Protein AF-0000000083104131 (afdb_homodimer)

Solvent-accessible surface area (backbone atoms only — not comparable to full-atom values): 35790 Å² total; per-residue (Å²): 130,58,50,67,28,44,39,21,34,37,26,49,16,27,81,30,79,44,77,31,61,81,45,74,56,65,92,80,42,62,34,36,38,33,37,32,50,63,65,54,64,44,64,38,58,51,44,50,52,50,48,49,55,42,40,75,71,56,38,44,40,34,41,23,33,31,33,67,36,87,88,35,46,39,29,34,34,35,65,91,53,28,35,34,40,34,52,44,32,82,88,39,79,65,75,71,84,42,70,71,77,35,31,43,79,41,63,52,60,80,40,44,48,64,72,68,50,59,77,44,43,71,59,50,52,52,48,51,50,51,26,52,51,29,41,52,45,16,26,32,29,25,29,25,20,40,38,38,46,46,46,43,21,55,54,42,40,72,32,46,41,62,70,61,50,50,52,53,49,52,52,48,49,50,63,74,44,59,90,62,61,76,40,95,46,74,24,52,79,36,51,37,23,30,32,27,48,22,50,89,36,82,47,73,31,52,67,42,62,46,62,76,37,77,46,48,34,17,44,46,59,59,67,40,54,47,62,42,60,52,50,50,54,48,53,51,54,38,19,52,35,38,30,37,33,40,39,20,20,34,30,54,48,67,90,36,54,42,34,39,37,34,60,81,78,21,36,27,40,28,53,54,69,92,42,50,82,70,42,66,60,50,55,45,60,75,45,40,42,61,71,63,46,62,74,43,43,64,63,43,51,52,40,51,51,50,26,51,51,29,43,51,53,15,32,51,29,36,30,52,21,35,55,48,46,53,56,53,18,56,66,34,47,76,31,52,46,64,66,60,48,52,54,46,48,54,52,50,52,55,56,55,52,63,51,72,106,128,59,50,67,26,44,38,21,35,36,28,49,16,26,82,29,79,44,75,31,61,81,46,73,58,65,92,79,41,62,34,35,37,33,36,31,51,63,65,55,64,44,64,38,57,50,44,51,53,52,48,49,54,42,41,75,72,58,37,44,39,34,42,24,33,32,31,68,36,86,89,38,47,38,30,32,33,33,66,92,53,27,34,36,40,34,51,43,32,81,88,43,76,62,76,70,86,43,70,72,77,36,31,43,79,40,61,52,59,79,40,44,48,64,74,68,51,61,78,44,43,70,59,50,54,53,48,52,49,51,28,53,51,30,41,51,44,15,26,31,27,25,29,25,20,41,37,38,46,47,44,41,22,56,56,41,40,75,33,46,42,61,68,60,50,50,52,53,50,52,52,49,49,52,62,75,45,59,90,62,60,75,40,97,47,73,26,52,80,37,51,35,22,30,33,27,49,22,51,90,35,82,46,74,31,52,67,42,61,47,64,75,38,79,44,48,34,17,43,47,60,60,67,40,55,46,62,42,60,51,51,50,56,48,53,52,55,38,19,51,36,38,32,36,32,42,39,20,20,35,30,54,49,66,89,36,54,42,33,40,36,34,60,81,77,22,36,26,40,28,52,54,69,92,41,50,83,71,42,66,60,48,56,45,60,76,45,40,41,60,70,65,45,61,73,42,44,65,63,43,52,52,38,51,52,50,26,50,53,28,42,51,52,15,33,50,27,36,30,51,21,36,55,49,45,52,58,53,18,54,67,35,46,75,33,52,46,63,67,60,49,53,54,47,48,53,52,49,51,55,56,57,51,62,52,73,108

Sequence (714 aa):
MPVIKDYFPGGNTGEGFFSYYDYIIGKDANRIFLVKGGPGTGKSSLMKNIGREFYNRGYDLEYHHCSSDNNSIDAVVIPKIKVAMIDATSPHTIAAKNPGAVDEIINMGDFWDTKKMEENKKEIISVNEKVSNSFKRGYKYLRSAKNILENIIDLNSSFMDFGKINLETNQFISELFMGQTYSDKRGNERHLFGSSYTPEGFVNYTESVLSNAINIYSISGDPGTGKTTLFKRIYKSAIERGLDVEILHTPLIPQKIETIFIKDIKVGITINEKFKDKHKTLNLNDYRNQNLYNIYIEAIEEDKKMVDMLIDKAIDNIRNSKALHDELEKFYVQNIDFEKVDEFKNTLINRILQYTKMPVIKDYFPGGNTGEGFFSYYDYIIGKDANRIFLVKGGPGTGKSSLMKNIGREFYNRGYDLEYHHCSSDNNSIDAVVIPKIKVAMIDATSPHTIAAKNPGAVDEIINMGDFWDTKKMEENKKEIISVNEKVSNSFKRGYKYLRSAKNILENIIDLNSSFMDFGKINLETNQFISELFMGQTYSDKRGNERHLFGSSYTPEGFVNYTESVLSNAINIYSISGDPGTGKTTLFKRIYKSAIERGLDVEILHTPLIPQKIETIFIKDIKVGITINEKFKDKHKTLNLNDYRNQNLYNIYIEAIEEDKKMVDMLIDKAIDNIRNSKALHDELEKFYVQNIDFEKVDEFKNTLINRILQYTK

InterPro domains:
  IPR027417 P-loop containing nucleoside triphosphate hydrolase [G3DSA:3.40.50.300] (201-352)
  IPR027417 P-loop containing nucleoside triphosphate hydrolase [SSF52540] (6-66)
  IPR027417 P-loop containing nucleoside triphosphate hydrolase [SSF52540] (191-247)
  IPR049050 Novel STAND NTPase 3 [PF20720] (29-156)

pLDDT: mean 90.03, std 9.78, range [48.09, 98.56]

Radius of gyration: 31.8 Å; Cα contacts (8 Å, |Δi|>4): 1380; chains: 2; bounding box: 78×92×61 Å

Nearest PDB structures (foldseek):
  7jga-assembly1_G  TM=1.951E-01  e=8.891E+00  Mycolicibacterium smegmatis

Secondary structure (DSSP, 8-state):
---EEEEBSEEEETTEEEE-GGGSS-TT-SEEEEEE--TTSSHHHHHHHHHHHHHHTT--EEEEEETTEEEEEEEEEEGGGTEEEEE--TT-----SSBTTTEEEEEGGGGB-HHHHHHTHHHHHHHHHHHHHHHHHHHHHHHHHHHHHHHHHHHHHHTB-HHHHHHHHHHHHHHHTTTPPPPSSPPPEEEEESEEEETTEEEE-HHHHGGG-SEEEEEE--TTSSHHHHHHHHHHHHHHTT--EEEEEPSSSTTSEEEEEETTTTEEEE--GGGTTTS-EEEGGGGB-HHHHHHHHHHHHHHHHHHHHHHHHHHHHHHHHHHHHHHHHHHHHTTB-HHHHHHHHHHHHHHHHTT--/---EEEEBSEEEETTEEEE-GGGSS-TT-SEEEEEE--TTSSHHHHHHHHHHHHHHTT--EEEEEETTEEEEEEEEEEGGGTEEEEE--TT-----SSBTTTEEEEEGGGGB-HHHHHHTHHHHHHHHHHHHHHHHHHHHHHHHHHHHHHHHHHHHHHTB-HHHHHHHHHHHHHHHTTTPPPPSSPPPEEEEESEEEETTEEEE-HHHHGGG-SEEEEEE--TTSSHHHHHHHHHHHHHHTT--EEEEEPSSSTTSEEEEEETTTTEEEE--GGGTTTS-EEEGGGGB-HHHHHHHHHHHHHHHHHHHHHHHHHHHHHHHHHHHHHHHHHHHHTTB-HHHHHHHHHHHHHHHHTT--

Structure (mmCIF, N/CA/C/O backbone):
data_AF-0000000083104131-model_v1
#
loop_
_entity.id
_entity.type
_entity.pdbx_description
1 polymer 'ATP-binding protein'
#
loop_
_atom_site.group_PDB
_atom_site.id
_atom_site.type_symbol
_atom_site.label_atom_id
_atom_site.label_alt_id
_atom_site.label_comp_id
_atom_site.label_asym_id
_atom_site.label_entity_id
_atom_site.label_seq_id
_atom_site.pdbx_PDB_ins_code
_atom_site.Cartn_x
_atom_site.Cartn_y
_atom_site.Cartn_z
_atom_site.occupancy
_atom_site.B_iso_or_equiv
_atom_site.auth_seq_id
_atom_site.auth_comp_id
_atom_site.auth_asym_id
_atom_site.auth_atom_id
_atom_site.pdbx_PDB_model_num
ATOM 1 N N . MET A 1 1 ? -2.117 43.531 17.047 1 84.44 1 MET A N 1
ATOM 2 C CA . MET A 1 1 ? -3.291 42.75 16.641 1 84.44 1 MET A CA 1
ATOM 3 C C . MET A 1 1 ? -3.096 41.281 16.922 1 84.44 1 MET A C 1
ATOM 5 O O . MET A 1 1 ? -1.989 40.75 16.781 1 84.44 1 MET A O 1
ATOM 9 N N . PRO A 1 2 ? -4.148 40.656 17.547 1 92.81 2 PRO A N 1
ATOM 10 C CA . PRO A 1 2 ? -4.02 39.25 17.844 1 92.81 2 PRO A CA 1
ATOM 11 C C . PRO A 1 2 ? -3.783 38.406 16.594 1 92.81 2 PRO A C 1
ATOM 13 O O . PRO A 1 2 ? -4.121 38.812 15.484 1 92.81 2 PRO A O 1
ATOM 16 N N . VAL A 1 3 ? -3.072 37.375 16.75 1 94.19 3 VAL A N 1
ATOM 17 C CA . VAL A 1 3 ? -2.699 36.531 15.625 1 94.19 3 VAL A CA 1
ATOM 18 C C . VAL A 1 3 ? -3.545 35.25 15.625 1 94.19 3 VAL A C 1
ATOM 20 O O . VAL A 1 3 ? -3.912 34.75 16.688 1 94.19 3 VAL A O 1
ATOM 23 N N . ILE A 1 4 ? -3.889 34.844 14.398 1 96.62 4 ILE A N 1
ATOM 24 C CA . ILE A 1 4 ? -4.574 33.562 14.227 1 96.62 4 ILE A CA 1
ATOM 25 C C . ILE A 1 4 ? -3.654 32.562 13.508 1 96.62 4 ILE A C 1
ATOM 27 O O . ILE A 1 4 ? -3.088 32.875 12.461 1 96.62 4 ILE A O 1
ATOM 31 N N . LYS A 1 5 ? -3.463 31.422 14.062 1 97.12 5 LYS A N 1
ATOM 32 C CA . LYS A 1 5 ? -2.736 30.328 13.422 1 97.12 5 LYS A CA 1
ATOM 33 C C . LYS A 1 5 ? -3.678 29.188 13.055 1 97.12 5 LYS A C 1
ATOM 35 O O . LYS A 1 5 ? -4.59 28.859 13.812 1 97.12 5 LYS A O 1
ATOM 40 N N . ASP A 1 6 ? -3.43 28.688 11.883 1 96.81 6 ASP A N 1
ATOM 41 C CA . ASP A 1 6 ? -4.246 27.594 11.367 1 96.81 6 ASP A CA 1
ATOM 42 C C . ASP A 1 6 ? -3.432 26.312 11.25 1 96.81 6 ASP A C 1
ATOM 44 O O . ASP A 1 6 ? -2.271 26.344 10.836 1 96.81 6 ASP A O 1
ATOM 48 N N . TYR A 1 7 ? -4.07 25.188 11.688 1 96.94 7 TYR A N 1
ATOM 49 C CA . TYR A 1 7 ? -3.439 23.875 11.641 1 96.94 7 TYR A CA 1
ATOM 50 C C . TYR A 1 7 ? -4.418 22.812 11.148 1 96.94 7 TYR A C 1
ATOM 52 O O . TYR A 1 7 ? -5.613 23.078 11.008 1 96.94 7 TYR A O 1
ATOM 60 N N . PHE A 1 8 ? -3.871 21.672 10.789 1 96.56 8 PHE A N 1
ATOM 61 C CA . PHE A 1 8 ? -4.637 20.438 10.672 1 96.56 8 PHE A CA 1
ATOM 62 C C . PHE A 1 8 ? -4.207 19.422 11.727 1 96.56 8 PHE A C 1
ATOM 64 O O . PHE A 1 8 ? -3.082 18.906 11.68 1 96.56 8 PHE A O 1
ATOM 71 N N . PRO A 1 9 ? -5.086 19.094 12.695 1 95 9 PRO A N 1
ATOM 72 C CA . PRO A 1 9 ? -4.715 18.078 13.688 1 95 9 PRO A CA 1
ATOM 73 C C . PRO A 1 9 ? -4.793 16.656 13.141 1 95 9 PRO A C 1
ATOM 75 O O . PRO A 1 9 ? -4.281 15.727 13.766 1 95 9 PRO A O 1
ATOM 78 N N . GLY A 1 10 ? -5.457 16.5 12.094 1 93.25 10 GLY A N 1
ATOM 79 C CA . GLY A 1 10 ? -5.543 15.266 11.328 1 93.25 10 GLY A CA 1
ATOM 80 C C . GLY A 1 10 ? -5.496 15.5 9.828 1 93.25 10 GLY A C 1
ATOM 81 O O . GLY A 1 10 ? -5.684 16.625 9.359 1 93.25 10 GLY A O 1
ATOM 82 N N . GLY A 1 11 ? -5.164 14.453 9.117 1 93.81 11 GLY A N 1
ATOM 83 C CA . GLY A 1 11 ? -5.059 14.617 7.68 1 93.81 11 GLY A CA 1
ATOM 84 C C . GLY A 1 11 ? -5.348 13.344 6.91 1 93.81 11 GLY A C 1
ATOM 85 O O . GLY A 1 11 ? -5.316 12.25 7.473 1 93.81 11 GLY A O 1
ATOM 86 N N . ASN A 1 12 ? -5.812 13.562 5.645 1 95.75 12 ASN A N 1
ATOM 87 C CA . ASN A 1 12 ? -5.891 12.477 4.672 1 95.75 12 ASN A CA 1
ATOM 88 C C . ASN A 1 12 ? -4.516 12.117 4.117 1 95.75 12 ASN A C 1
ATOM 90 O O . ASN A 1 12 ? -3.896 12.922 3.412 1 95.75 12 ASN A O 1
ATOM 94 N N . THR A 1 13 ? -4.062 10.906 4.445 1 97.69 13 THR A N 1
ATOM 95 C CA . THR A 1 13 ? -2.678 10.562 4.133 1 97.69 13 THR A CA 1
ATOM 96 C C . THR A 1 13 ? -2.602 9.219 3.418 1 97.69 13 THR A C 1
ATOM 98 O O . THR A 1 13 ? -3.625 8.57 3.186 1 97.69 13 THR A O 1
ATOM 101 N N . GLY A 1 14 ? -1.412 8.867 3.016 1 97.44 14 GLY A N 1
ATOM 102 C CA . GLY A 1 14 ? -1.17 7.559 2.428 1 97.44 14 GLY A CA 1
ATOM 103 C C . GLY A 1 14 ? -1.378 6.418 3.406 1 97.44 14 GLY A C 1
ATOM 104 O O . GLY A 1 14 ? -1.446 5.254 3.004 1 97.44 14 GLY A O 1
ATOM 105 N N . GLU A 1 15 ? -1.57 6.68 4.672 1 96.06 15 GLU A N 1
ATOM 106 C CA . GLU A 1 15 ? -1.823 5.676 5.703 1 96.06 15 GLU A CA 1
ATOM 107 C C . GLU A 1 15 ? -3.264 5.754 6.203 1 96.06 15 GLU A C 1
ATOM 109 O O . GLU A 1 15 ? -3.584 5.219 7.266 1 96.06 15 GLU A O 1
ATOM 114 N N . GLY A 1 16 ? -4.078 6.328 5.43 1 94.19 16 GLY A N 1
ATOM 115 C CA . GLY A 1 16 ? -5.434 6.598 5.879 1 94.19 16 GLY A CA 1
ATOM 116 C C . GLY A 1 16 ? -5.566 7.918 6.613 1 94.19 16 GLY A C 1
ATOM 117 O O . GLY A 1 16 ? -4.828 8.867 6.34 1 94.19 16 GLY A O 1
ATOM 118 N N . PHE A 1 17 ? -6.559 7.957 7.422 1 91.94 17 PHE A N 1
ATOM 119 C CA . PHE A 1 17 ? -6.648 9.117 8.297 1 91.94 17 PHE A CA 1
ATOM 120 C C . PHE A 1 17 ? -5.586 9.062 9.391 1 91.94 17 PHE A C 1
ATOM 122 O O . PHE A 1 17 ? -5.473 8.055 10.094 1 91.94 17 PHE A O 1
ATOM 129 N N . PHE A 1 18 ? -4.77 10.016 9.391 1 94.31 18 PHE A N 1
ATOM 130 C CA . PHE A 1 18 ? -3.701 10.109 10.375 1 94.31 18 PHE A CA 1
ATOM 131 C C . PHE A 1 18 ? -3.963 11.258 11.352 1 94.31 18 PHE A C 1
ATOM 133 O O . PHE A 1 18 ? -4.336 12.352 10.938 1 94.31 18 PHE A O 1
ATOM 140 N N . SER A 1 19 ? -3.74 11 12.695 1 92.25 19 SER A N 1
ATOM 141 C CA . SER A 1 19 ? -4.164 11.969 13.703 1 92.25 19 SER A CA 1
ATOM 142 C C . SER A 1 19 ? -2.984 12.438 14.547 1 92.25 19 SER A C 1
ATOM 144 O O . SER A 1 19 ? -2.152 11.633 14.969 1 92.25 19 SER A O 1
ATOM 146 N N . TYR A 1 20 ? -2.861 13.734 14.711 1 93.75 20 TYR A N 1
ATOM 147 C CA . TYR A 1 20 ? -2.016 14.391 15.711 1 93.75 20 TYR A CA 1
ATOM 148 C C . TYR A 1 20 ? -2.859 15.133 16.734 1 93.75 20 TYR A C 1
ATOM 150 O O . TYR A 1 20 ? -2.463 16.188 17.219 1 93.75 20 TYR A O 1
ATOM 158 N N . TYR A 1 21 ? -3.994 14.594 17.094 1 91.81 21 TYR A N 1
ATOM 159 C CA . TYR A 1 21 ? -4.953 15.25 17.969 1 91.81 21 TYR A CA 1
ATOM 160 C C . TYR A 1 21 ? -4.367 15.445 19.359 1 91.81 21 TYR A C 1
ATOM 162 O O . TYR A 1 21 ? -4.68 16.422 20.047 1 91.81 21 TYR A O 1
ATOM 170 N N . ASP A 1 22 ? -3.467 14.578 19.719 1 89.69 22 ASP A N 1
ATOM 171 C CA . ASP A 1 22 ? -2.848 14.641 21.031 1 89.69 22 ASP A CA 1
ATOM 172 C C . ASP A 1 22 ? -2.018 15.914 21.188 1 89.69 22 ASP A C 1
ATOM 174 O O . ASP A 1 22 ? -1.676 16.297 22.312 1 89.69 22 ASP A O 1
ATOM 178 N N . TYR A 1 23 ? -1.743 16.562 20.062 1 93.38 23 TYR A N 1
ATOM 179 C CA . TYR A 1 23 ? -0.85 17.719 20.094 1 93.38 23 TYR A CA 1
ATOM 180 C C . TYR A 1 23 ? -1.63 19.016 19.922 1 93.38 23 TYR A C 1
ATOM 182 O O . TYR A 1 23 ? -1.039 20.094 19.781 1 93.38 23 TYR A O 1
ATOM 190 N N . ILE A 1 24 ? -2.918 18.953 19.984 1 93.69 24 ILE A N 1
ATOM 191 C CA . ILE A 1 24 ? -3.736 20.141 19.797 1 93.69 24 ILE A CA 1
ATOM 192 C C . ILE A 1 24 ? -3.443 21.156 20.906 1 93.69 24 ILE A C 1
ATOM 194 O O . ILE A 1 24 ? -3.279 22.344 20.641 1 93.69 24 ILE A O 1
ATOM 198 N N . ILE A 1 25 ? -3.385 20.641 22.078 1 91.62 25 ILE A N 1
ATOM 199 C CA . ILE A 1 25 ? -3.096 21.469 23.234 1 91.62 25 ILE A CA 1
ATOM 200 C C . ILE A 1 25 ? -2.162 20.734 24.188 1 91.62 25 ILE A C 1
ATOM 202 O O . ILE A 1 25 ? -2.139 19.5 24.219 1 91.62 25 ILE A O 1
ATOM 206 N N . GLY A 1 26 ? -1.385 21.5 24.906 1 87.88 26 GLY A N 1
ATOM 207 C CA . GLY A 1 26 ? -0.406 20.906 25.812 1 87.88 26 GLY A CA 1
ATOM 208 C C . GLY A 1 26 ? -1.037 20.172 26.984 1 87.88 26 GLY A C 1
ATOM 209 O O . GLY A 1 26 ? -2.229 20.328 27.25 1 87.88 26 GLY A O 1
ATOM 210 N N . LYS A 1 27 ? -0.257 19.453 27.641 1 83.62 27 LYS A N 1
ATOM 211 C CA . LYS A 1 27 ? -0.697 18.672 28.797 1 83.62 27 LYS A CA 1
ATOM 212 C C . LYS A 1 27 ? -1.039 19.594 29.969 1 83.62 27 LYS A C 1
ATOM 214 O O . LYS A 1 27 ? -1.751 19.188 30.891 1 83.62 27 LYS A O 1
ATOM 219 N N . ASP A 1 28 ? -0.547 20.734 29.922 1 86.06 28 ASP A N 1
ATOM 220 C CA . ASP A 1 28 ? -0.767 21.703 31 1 86.06 28 ASP A CA 1
ATOM 221 C C . ASP A 1 28 ? -2.006 22.547 30.734 1 86.06 28 ASP A C 1
ATOM 223 O O . ASP A 1 28 ? -2.125 23.656 31.25 1 86.06 28 ASP A O 1
ATOM 227 N N . ALA A 1 29 ? -2.855 22.078 29.953 1 91.5 29 ALA A N 1
ATOM 228 C CA . ALA A 1 29 ? -4.082 22.812 29.641 1 91.5 29 ALA A CA 1
ATOM 229 C C . ALA A 1 29 ? -4.902 23.062 30.906 1 91.5 29 ALA A C 1
ATOM 231 O O . ALA A 1 29 ? -5 22.203 31.781 1 91.5 29 ALA A O 1
ATOM 232 N N . ASN A 1 30 ? -5.445 24.25 30.969 1 92.75 30 ASN A N 1
ATOM 233 C CA . ASN A 1 30 ? -6.336 24.578 32.062 1 92.75 30 ASN A CA 1
ATOM 234 C C . ASN A 1 30 ? -7.688 23.891 31.922 1 92.75 30 ASN A C 1
ATOM 236 O O . ASN A 1 30 ? -8.266 23.438 32.906 1 92.75 30 ASN A O 1
ATOM 240 N N . ARG A 1 31 ? -8.133 23.875 30.672 1 91.94 31 ARG A N 1
ATOM 241 C CA . ARG A 1 31 ? -9.43 23.266 30.438 1 91.94 31 ARG A CA 1
ATOM 242 C C . ARG A 1 31 ? -9.555 22.812 28.984 1 91.94 31 ARG A C 1
ATOM 244 O O . ARG A 1 31 ? -9.125 23.516 28.062 1 91.94 31 ARG A O 1
ATOM 251 N N . ILE A 1 32 ? -10.133 21.625 28.844 1 92.5 32 ILE A N 1
ATOM 252 C CA . ILE A 1 32 ? -10.445 21.094 27.516 1 92.5 32 ILE A CA 1
ATOM 253 C C . ILE A 1 32 ? -11.93 20.75 27.438 1 92.5 32 ILE A C 1
ATOM 255 O O . ILE A 1 32 ? -12.43 19.938 28.219 1 92.5 32 ILE A O 1
ATOM 259 N N . PHE A 1 33 ? -12.617 21.391 26.562 1 91.19 33 PHE A N 1
ATOM 260 C CA . PHE A 1 33 ? -14.016 21.078 26.312 1 91.19 33 PHE A CA 1
ATOM 261 C C . PHE A 1 33 ? -14.148 20.109 25.141 1 91.19 33 PHE A C 1
ATOM 263 O O . PHE A 1 33 ? -13.766 20.422 24.016 1 91.19 33 PHE A O 1
ATOM 270 N N . LEU A 1 34 ? -14.633 18.938 25.391 1 90 34 LEU A N 1
ATOM 271 C CA . LEU A 1 34 ? -14.875 17.938 24.344 1 90 34 LEU A CA 1
ATOM 272 C C . LEU A 1 34 ? -16.312 18.016 23.844 1 90 34 LEU A C 1
ATOM 274 O O . LEU A 1 34 ? -17.25 17.688 24.578 1 90 34 LEU A O 1
ATOM 278 N N . VAL A 1 35 ? -16.375 18.406 22.656 1 87.75 35 VAL A N 1
ATOM 279 C CA . VAL A 1 35 ? -17.703 18.609 22.094 1 87.75 35 VAL A CA 1
ATOM 280 C C . VAL A 1 35 ? -18.156 17.359 21.344 1 87.75 35 VAL A C 1
ATOM 282 O O . VAL A 1 35 ? -17.516 16.953 20.359 1 87.75 35 VAL A O 1
ATOM 285 N N . LYS A 1 36 ? -19.141 16.75 21.797 1 84.44 36 LYS A N 1
ATOM 286 C CA . LYS A 1 36 ? -19.703 15.57 21.141 1 84.44 36 LYS A CA 1
ATOM 287 C C . LYS A 1 36 ? -21.016 15.914 20.438 1 84.44 36 LYS A C 1
ATOM 289 O O . LYS A 1 36 ? -21.828 16.703 20.953 1 84.44 36 LYS A O 1
ATOM 294 N N . GLY A 1 37 ? -21.125 15.414 19.312 1 76.12 37 GLY A N 1
ATOM 295 C CA . GLY A 1 37 ? -22.344 15.617 18.562 1 76.12 37 GLY A CA 1
ATOM 296 C C . GLY A 1 37 ? -22.328 14.992 17.188 1 76.12 37 GLY A C 1
ATOM 297 O O . GLY A 1 37 ? -21.328 14.391 16.781 1 76.12 37 GLY A O 1
ATOM 298 N N . GLY A 1 38 ? -23.5 14.953 16.547 1 69.44 38 GLY A N 1
ATOM 299 C CA . GLY A 1 38 ? -23.594 14.43 15.195 1 69.44 38 GLY A CA 1
ATOM 300 C C . GLY A 1 38 ? -23.156 15.422 14.141 1 69.44 38 GLY A C 1
ATOM 301 O O . GLY A 1 38 ? -22.828 16.562 14.461 1 69.44 38 GLY A O 1
ATOM 302 N N . PRO A 1 39 ? -23.047 14.961 12.922 1 70.5 39 PRO A N 1
ATOM 303 C CA . PRO A 1 39 ? -22.719 15.867 11.82 1 70.5 39 PRO A CA 1
ATOM 304 C C . PRO A 1 39 ? -23.75 16.984 11.648 1 70.5 39 PRO A C 1
ATOM 306 O O . PRO A 1 39 ? -24.953 16.734 11.781 1 70.5 39 PRO A O 1
ATOM 309 N N . GLY A 1 40 ? -23.219 18.266 11.5 1 69.06 40 GLY A N 1
ATOM 310 C CA . GLY A 1 40 ? -24.109 19.375 11.203 1 69.06 40 GLY A CA 1
ATOM 311 C C . GLY A 1 40 ? -24.828 19.891 12.43 1 69.06 40 GLY A C 1
ATOM 312 O O . GLY A 1 40 ? -25.844 20.578 12.312 1 69.06 40 GLY A O 1
ATOM 313 N N . THR A 1 41 ? -24.297 19.484 13.578 1 69.19 41 THR A N 1
ATOM 314 C CA . THR A 1 41 ? -25 19.875 14.797 1 69.19 41 THR A CA 1
ATOM 315 C C . THR A 1 41 ? -24.531 21.25 15.266 1 69.19 41 THR A C 1
ATOM 317 O O . THR A 1 41 ? -24.984 21.75 16.297 1 69.19 41 THR A O 1
ATOM 320 N N . GLY A 1 42 ? -23.562 21.828 14.547 1 77.94 42 GLY A N 1
ATOM 321 C CA . GLY A 1 42 ? -23.141 23.188 14.859 1 77.94 42 GLY A CA 1
ATOM 322 C C . GLY A 1 42 ? -21.875 23.234 15.695 1 77.94 42 GLY A C 1
ATOM 323 O O . GLY A 1 42 ? -21.531 24.281 16.25 1 77.94 42 GLY A O 1
ATOM 324 N N . LYS A 1 43 ? -21.25 22.094 15.867 1 85.44 43 LYS A N 1
ATOM 325 C CA . LYS A 1 43 ? -20.031 22.047 16.656 1 85.44 43 LYS A CA 1
ATOM 326 C C . LYS A 1 43 ? -19 23.047 16.156 1 85.44 43 LYS A C 1
ATOM 328 O O . LYS A 1 43 ? -18.484 23.859 16.922 1 85.44 43 LYS A O 1
ATOM 333 N N . SER A 1 44 ? -18.812 23 14.875 1 89.31 44 SER A N 1
ATOM 334 C CA . SER A 1 44 ? -17.844 23.891 14.258 1 89.31 44 SER A CA 1
ATOM 335 C C . SER A 1 44 ? -18.25 25.359 14.406 1 89.31 44 SER A C 1
ATOM 337 O O . SER A 1 44 ? -17.438 26.203 14.758 1 89.31 44 SER A O 1
ATOM 339 N N . SER A 1 45 ? -19.516 25.625 14.211 1 88.25 45 SER A N 1
ATOM 340 C CA . SER A 1 45 ? -20.016 26.984 14.344 1 88.25 45 SER A CA 1
ATOM 341 C C . SER A 1 45 ? -19.844 27.5 15.773 1 88.25 45 SER A C 1
ATOM 343 O O . SER A 1 45 ? -19.438 28.641 15.977 1 88.25 45 SER A O 1
ATOM 345 N N . LEU A 1 46 ? -20.156 26.625 16.688 1 90.56 46 LEU A N 1
ATOM 346 C CA . LEU A 1 46 ? -20 26.984 18.094 1 90.56 46 LEU A CA 1
ATOM 347 C C . LEU A 1 46 ? -18.547 27.344 18.406 1 90.56 46 LEU A C 1
ATOM 349 O O . LEU A 1 46 ? -18.281 28.391 19 1 90.56 46 LEU A O 1
ATOM 353 N N . MET A 1 47 ? -17.641 26.531 18 1 94.06 47 MET A N 1
ATOM 354 C CA . MET A 1 47 ? -16.219 26.75 18.25 1 94.06 47 MET A CA 1
ATOM 355 C C . MET A 1 47 ? -15.734 28.016 17.562 1 94.06 47 MET A C 1
ATOM 357 O O . MET A 1 47 ? -14.984 28.797 18.156 1 94.06 47 MET A O 1
ATOM 361 N N . LYS A 1 48 ? -16.188 28.266 16.406 1 94.44 48 LYS A N 1
ATOM 362 C CA . LYS A 1 48 ? -15.797 29.469 15.656 1 94.44 48 LYS A CA 1
ATOM 363 C C . LYS A 1 48 ? -16.328 30.719 16.328 1 94.44 48 LYS A C 1
ATOM 365 O O . LYS A 1 48 ? -15.617 31.734 16.406 1 94.44 48 LYS A O 1
ATOM 370 N N . ASN A 1 49 ? -17.578 30.672 16.781 1 93.94 49 ASN A N 1
ATOM 371 C CA . ASN A 1 49 ? -18.172 31.812 17.469 1 93.94 49 ASN A CA 1
ATOM 372 C C . ASN A 1 49 ? -17.406 32.125 18.766 1 93.94 49 ASN A C 1
ATOM 374 O O . ASN A 1 49 ? -17.156 33.312 19.062 1 93.94 49 ASN A O 1
ATOM 378 N N . ILE A 1 50 ? -17.109 31.109 19.422 1 94.75 50 ILE A N 1
ATOM 379 C CA . ILE A 1 50 ? -16.359 31.312 20.641 1 94.75 50 ILE A CA 1
ATOM 380 C C . ILE A 1 50 ? -14.984 31.891 20.328 1 94.75 50 ILE A C 1
ATOM 382 O O . ILE A 1 50 ? -14.531 32.812 20.984 1 94.75 50 ILE A O 1
ATOM 386 N N . GLY A 1 51 ? -14.32 31.328 19.328 1 96.06 51 GLY A N 1
ATOM 387 C CA . GLY A 1 51 ? -13.047 31.859 18.891 1 96.06 51 GLY A CA 1
ATOM 388 C C . GLY A 1 51 ? -13.109 33.344 18.531 1 96.06 51 GLY A C 1
ATOM 389 O O . GLY A 1 51 ? -12.25 34.125 18.938 1 96.06 51 GLY A O 1
ATOM 390 N N . ARG A 1 52 ? -14.141 33.688 17.844 1 95.5 52 ARG A N 1
ATOM 391 C CA . ARG A 1 52 ? -14.32 35.094 17.422 1 95.5 52 ARG A CA 1
ATOM 392 C C . ARG A 1 52 ? -14.469 36 18.641 1 95.5 52 ARG A C 1
ATOM 394 O O . ARG A 1 52 ? -13.93 37.125 18.641 1 95.5 52 ARG A O 1
ATOM 401 N N . GLU A 1 53 ? -15.211 35.594 19.547 1 95.5 53 GLU A N 1
ATOM 402 C CA . GLU A 1 53 ? -15.398 36.375 20.766 1 95.5 53 GLU A CA 1
ATOM 403 C C . GLU A 1 53 ? -14.062 36.688 21.438 1 95.5 53 GLU A C 1
ATOM 405 O O . GLU A 1 53 ? -13.797 37.812 21.828 1 95.5 53 GLU A O 1
ATOM 410 N N . PHE A 1 54 ? -13.273 35.688 21.578 1 96.75 54 PHE A N 1
ATOM 411 C CA . PHE A 1 54 ? -12.008 35.875 22.266 1 96.75 54 PHE A CA 1
ATOM 412 C C . PHE A 1 54 ? -11.008 36.625 21.391 1 96.75 54 PHE A C 1
ATOM 414 O O . PHE A 1 54 ? -10.18 37.375 21.891 1 96.75 54 PHE A O 1
ATOM 421 N N . TYR A 1 55 ? -11.094 36.375 20.094 1 96.88 55 TYR A N 1
ATOM 422 C CA . TYR A 1 55 ? -10.281 37.156 19.188 1 96.88 55 TYR A CA 1
ATOM 423 C C . TYR A 1 55 ? -10.578 38.656 19.359 1 96.88 55 TYR A C 1
ATOM 425 O O . TYR A 1 55 ? -9.656 39.469 19.438 1 96.88 55 TYR A O 1
ATOM 433 N N . ASN A 1 56 ? -11.844 39 19.469 1 95.94 56 ASN A N 1
ATOM 434 C CA . ASN A 1 56 ? -12.281 40.406 19.641 1 95.94 56 ASN A CA 1
ATOM 435 C C . ASN A 1 56 ? -11.812 40.969 20.969 1 95.94 56 ASN A C 1
ATOM 437 O O . ASN A 1 56 ? -11.656 42.188 21.109 1 95.94 56 ASN A O 1
ATOM 441 N N . ARG A 1 57 ? -11.586 40.125 21.844 1 95.44 57 ARG A N 1
ATOM 442 C CA . ARG A 1 57 ? -11.125 40.531 23.172 1 95.44 57 ARG A CA 1
ATOM 443 C C . ARG A 1 57 ? -9.602 40.656 23.203 1 95.44 57 ARG A C 1
ATOM 445 O O . ARG A 1 57 ? -9.016 40.969 24.234 1 95.44 57 ARG A O 1
ATOM 452 N N . GLY A 1 58 ? -8.945 40.312 22.094 1 95.56 58 GLY A N 1
ATOM 453 C CA . GLY A 1 58 ? -7.516 40.531 21.969 1 95.56 58 GLY A CA 1
ATOM 454 C C . GLY A 1 58 ? -6.676 39.312 22.172 1 95.56 58 GLY A C 1
ATOM 455 O O . GLY A 1 58 ? -5.457 39.375 22.344 1 95.56 58 GLY A O 1
ATOM 456 N N . TYR A 1 59 ? -7.301 38.156 22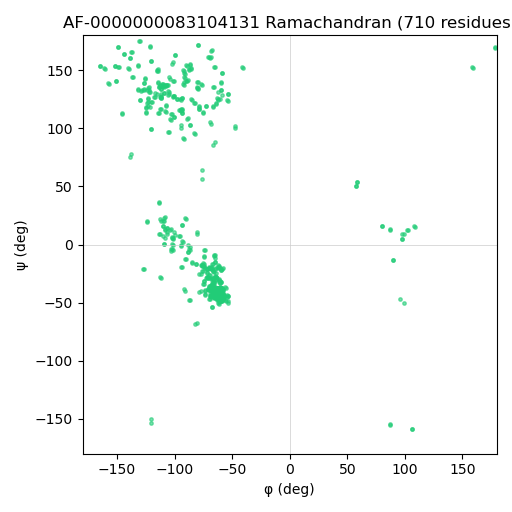.188 1 96.81 59 TYR A N 1
ATOM 457 C CA . TYR A 1 59 ? -6.555 36.938 22.391 1 96.81 59 TYR A CA 1
ATOM 458 C C . TYR A 1 59 ? -6.121 36.312 21.062 1 96.81 59 TYR A C 1
ATOM 460 O O . TYR A 1 59 ? -6.875 36.344 20.078 1 96.81 59 TYR A O 1
ATOM 468 N N . ASP A 1 60 ? -4.879 35.781 21.031 1 96.19 60 ASP A N 1
ATOM 469 C CA . ASP A 1 60 ? -4.465 34.938 19.906 1 96.19 60 ASP A CA 1
ATOM 470 C C . ASP A 1 60 ? -5.285 33.656 19.859 1 96.19 60 ASP A C 1
ATOM 472 O O . ASP A 1 60 ? -5.758 33.156 20.891 1 96.19 60 ASP A O 1
ATOM 476 N N . LEU A 1 61 ? -5.41 33.125 18.625 1 97.56 61 LEU A N 1
ATOM 477 C CA . LEU A 1 61 ? -6.191 31.906 18.453 1 97.56 61 LEU A CA 1
ATOM 478 C C . LEU A 1 61 ? -5.426 30.875 17.609 1 97.56 61 LEU A C 1
ATOM 480 O O . LEU A 1 61 ? -4.562 31.25 16.812 1 97.56 61 LEU A O 1
ATOM 484 N N . GLU A 1 62 ? -5.77 29.672 17.859 1 97.75 62 GLU A N 1
ATOM 485 C CA . GLU A 1 62 ? -5.445 28.578 16.953 1 97.75 62 GLU A CA 1
ATOM 486 C C . GLU A 1 62 ? -6.711 27.891 16.453 1 97.75 62 GLU A C 1
ATOM 488 O O . GLU A 1 62 ? -7.512 27.406 17.25 1 97.75 62 GLU A O 1
ATOM 493 N N . TYR A 1 63 ? -6.797 27.906 15.172 1 97.31 63 TYR A N 1
ATOM 494 C CA . TYR A 1 63 ? -7.844 27.062 14.586 1 97.31 63 TYR A CA 1
ATOM 495 C C . TYR A 1 63 ? -7.266 25.766 14.047 1 97.31 63 TYR A C 1
ATOM 497 O O . TYR A 1 63 ? -6.281 25.766 13.305 1 97.31 63 TYR A O 1
ATOM 505 N N . HIS A 1 64 ? -7.828 24.656 14.453 1 96.69 64 HIS A N 1
ATOM 506 C CA . HIS A 1 64 ? -7.516 23.344 13.93 1 96.69 64 HIS A CA 1
ATOM 507 C C . HIS A 1 64 ? -8.602 22.844 12.977 1 96.69 64 HIS A C 1
ATOM 509 O O . HIS A 1 64 ? -9.688 22.453 13.414 1 96.69 64 HIS A O 1
ATOM 515 N N . HIS A 1 65 ? -8.266 22.828 11.742 1 95.81 65 HIS A N 1
ATOM 516 C CA . HIS A 1 65 ? -9.242 22.609 10.688 1 95.81 65 HIS A CA 1
ATOM 517 C C . HIS A 1 65 ? -9.453 21.109 10.43 1 95.81 65 HIS A C 1
ATOM 519 O O . HIS A 1 65 ? -8.578 20.297 10.727 1 95.81 65 HIS A O 1
ATOM 525 N N . CYS A 1 66 ? -10.625 20.828 9.922 1 92.19 66 CYS A N 1
ATOM 526 C CA . CYS A 1 66 ? -10.945 19.469 9.492 1 92.19 66 CYS A CA 1
ATOM 527 C C . CYS A 1 66 ? -10.461 19.219 8.062 1 92.19 66 CYS A C 1
ATOM 529 O O . CYS A 1 66 ? -10.828 19.953 7.148 1 92.19 66 CYS A O 1
ATOM 531 N N . SER A 1 67 ? -9.672 18.203 7.898 1 92.75 67 SER A N 1
ATOM 532 C CA . SER A 1 67 ? -9.109 17.922 6.586 1 92.75 67 SER A CA 1
ATOM 533 C C . SER A 1 67 ? -10.18 17.422 5.621 1 92.75 67 SER A C 1
ATOM 535 O O . SER A 1 67 ? -10.031 17.547 4.402 1 92.75 67 SER A O 1
ATOM 537 N N . SER A 1 68 ? -11.312 16.938 6.137 1 89.19 68 SER A N 1
ATOM 538 C CA . SER A 1 68 ? -12.328 16.297 5.301 1 89.19 68 SER A CA 1
ATOM 539 C C . SER A 1 68 ? -13.508 17.234 5.059 1 89.19 68 SER A C 1
ATOM 541 O O . SER A 1 68 ? -14.445 16.875 4.332 1 89.19 68 SER A O 1
ATOM 543 N N . ASP A 1 69 ? -13.438 18.328 5.699 1 84.94 69 ASP A N 1
ATOM 544 C CA . ASP A 1 69 ? -14.438 19.375 5.531 1 84.94 69 ASP A CA 1
ATOM 545 C C . ASP A 1 69 ? -13.812 20.766 5.645 1 84.94 69 ASP A C 1
ATOM 547 O O . ASP A 1 69 ? -13.492 21.219 6.742 1 84.94 69 ASP A O 1
ATOM 551 N N . ASN A 1 70 ? -13.789 21.5 4.57 1 77.06 70 ASN A N 1
ATOM 552 C CA . ASN A 1 70 ? -13.031 22.75 4.535 1 77.06 70 ASN A CA 1
ATOM 553 C C . ASN A 1 70 ? -13.703 23.828 5.371 1 77.06 70 ASN A C 1
ATOM 555 O O . ASN A 1 70 ? -13.055 24.797 5.785 1 77.06 70 ASN A O 1
ATOM 559 N N . ASN A 1 71 ? -14.945 23.688 5.621 1 79 71 ASN A N 1
ATOM 560 C CA . ASN A 1 71 ? -15.617 24.781 6.312 1 79 71 ASN A CA 1
ATOM 561 C C . ASN A 1 71 ? -15.812 24.469 7.797 1 79 71 ASN A C 1
ATOM 563 O O . ASN A 1 71 ? -16.359 25.281 8.539 1 79 71 ASN A O 1
ATOM 567 N N . SER A 1 72 ? -15.25 23.359 8.164 1 88.56 72 SER A N 1
ATOM 568 C CA . SER A 1 72 ? -15.406 22.953 9.555 1 88.56 72 SER A CA 1
ATOM 569 C C . SER A 1 72 ? -14.062 22.953 10.281 1 88.56 72 SER A C 1
ATOM 571 O O . SER A 1 72 ? -13.008 22.859 9.656 1 88.56 72 SER A O 1
ATOM 573 N N . ILE A 1 73 ? -14.148 23.203 11.523 1 93.75 73 ILE A N 1
ATOM 574 C CA . ILE A 1 73 ? -12.961 23.078 12.367 1 93.75 73 ILE A CA 1
ATOM 575 C C . ILE A 1 73 ? -13.156 21.953 13.375 1 93.75 73 ILE A C 1
ATOM 577 O O . ILE A 1 73 ? -14.281 21.688 13.805 1 93.75 73 ILE A O 1
ATOM 581 N N . ASP A 1 74 ? -11.984 21.344 13.695 1 92.56 74 ASP A N 1
ATOM 582 C CA . ASP A 1 74 ? -11.984 20.266 14.68 1 92.56 74 ASP A CA 1
ATOM 583 C C . ASP A 1 74 ? -11.688 20.781 16.078 1 92.56 74 ASP A C 1
ATOM 585 O O . ASP A 1 74 ? -11.984 20.125 17.078 1 92.56 74 ASP A O 1
ATOM 589 N N . ALA A 1 75 ? -11.094 21.969 16.094 1 95.12 75 ALA A N 1
ATOM 590 C CA . ALA A 1 75 ? -10.766 22.5 17.406 1 95.12 75 ALA A CA 1
ATOM 591 C C . ALA A 1 75 ? -10.445 23.984 17.344 1 95.12 75 ALA A C 1
ATOM 593 O O . ALA A 1 75 ? -10.055 24.484 16.281 1 95.12 75 ALA A O 1
ATOM 594 N N . VAL A 1 76 ? -10.664 24.656 18.422 1 97.12 76 VAL A N 1
ATOM 595 C CA . VAL A 1 76 ? -10.18 26.016 18.656 1 97.12 76 VAL A CA 1
ATOM 596 C C . VAL A 1 76 ? -9.406 26.062 19.969 1 97.12 76 VAL A C 1
ATOM 598 O O . VAL A 1 76 ? -9.812 25.453 20.969 1 97.12 76 VAL A O 1
ATOM 601 N N . VAL A 1 77 ? -8.289 26.688 19.906 1 97.44 77 VAL A N 1
ATOM 602 C CA . VAL A 1 77 ? -7.434 26.781 21.094 1 97.44 77 VAL A CA 1
ATOM 603 C C . VAL A 1 77 ? -7.152 28.25 21.391 1 97.44 77 VAL A C 1
ATOM 605 O O . VAL A 1 77 ? -6.895 29.047 20.484 1 97.44 77 VAL A O 1
ATOM 608 N N . ILE A 1 78 ? -7.289 28.641 22.609 1 97.19 78 ILE A N 1
ATOM 609 C CA . ILE A 1 78 ? -6.863 29.938 23.125 1 97.19 78 ILE A CA 1
ATOM 610 C C . ILE A 1 78 ? -5.598 29.781 23.953 1 97.19 78 ILE A C 1
ATOM 612 O O . ILE A 1 78 ? -5.672 29.531 25.156 1 97.19 78 ILE A O 1
ATOM 616 N N . PRO A 1 79 ? -4.5 30.031 23.328 1 95.88 79 PRO A N 1
ATOM 617 C CA . PRO A 1 79 ? -3.23 29.609 23.938 1 95.88 79 PRO A CA 1
ATOM 618 C C . PRO A 1 79 ? -2.941 30.344 25.25 1 95.88 79 PRO A C 1
ATOM 620 O O . PRO A 1 79 ? -2.48 29.734 26.219 1 95.88 79 PRO A O 1
ATOM 623 N N . LYS A 1 80 ? -3.219 31.609 25.344 1 95.19 80 LYS A N 1
ATOM 624 C CA . LYS A 1 80 ? -2.85 32.438 26.5 1 95.19 80 LYS A CA 1
ATOM 625 C C . LYS A 1 80 ? -3.465 31.875 27.781 1 95.19 80 LYS A C 1
ATOM 627 O O . LYS A 1 80 ? -2.826 31.891 28.828 1 95.19 80 LYS A O 1
ATOM 632 N N . ILE A 1 81 ? -4.672 31.422 27.672 1 95.94 81 ILE A N 1
ATOM 633 C CA . ILE A 1 81 ? -5.355 30.953 28.859 1 95.94 81 ILE A CA 1
ATOM 634 C C . ILE A 1 81 ? -5.344 29.422 28.891 1 95.94 81 ILE A C 1
ATOM 636 O O . ILE A 1 81 ? -5.922 28.812 29.797 1 95.94 81 ILE A O 1
ATOM 640 N N . LYS A 1 82 ? -4.762 28.734 27.938 1 95.38 82 LYS A N 1
ATOM 641 C CA . LYS A 1 82 ? -4.586 27.297 27.844 1 95.38 82 LYS A CA 1
ATOM 642 C C . LYS A 1 82 ? -5.93 26.578 27.891 1 95.38 82 LYS A C 1
ATOM 644 O O . LYS A 1 82 ? -6.113 25.641 28.688 1 95.38 82 LYS A O 1
ATOM 649 N N . VAL A 1 83 ? -6.773 26.969 27.047 1 95.69 83 VAL A N 1
ATOM 650 C CA . VAL A 1 83 ? -8.102 26.375 26.938 1 95.69 83 VAL A CA 1
ATOM 651 C C . VAL A 1 83 ? -8.344 25.938 25.484 1 95.69 83 VAL A C 1
ATOM 653 O O . VAL A 1 83 ? -7.953 26.625 24.547 1 95.69 83 VAL A O 1
ATOM 656 N N . ALA A 1 84 ? -8.953 24.781 25.359 1 95.56 84 ALA A N 1
ATOM 657 C CA . ALA A 1 84 ? -9.273 24.266 24.031 1 95.56 84 ALA A CA 1
ATOM 658 C C . ALA A 1 84 ? -10.68 23.688 23.984 1 95.56 84 ALA A C 1
ATOM 660 O O . ALA A 1 84 ? -11.18 23.188 25 1 95.56 84 ALA A O 1
ATOM 661 N N . MET A 1 85 ? -11.312 23.875 22.859 1 94 85 MET A N 1
ATOM 662 C CA . MET A 1 85 ? -12.516 23.141 22.5 1 94 85 MET A CA 1
ATOM 663 C C . MET A 1 85 ? -12.25 22.188 21.344 1 94 85 MET A C 1
ATOM 665 O O . MET A 1 85 ? -11.711 22.594 20.312 1 94 85 MET A O 1
ATOM 669 N N . ILE A 1 86 ? -12.602 20.922 21.484 1 93 86 ILE A N 1
ATOM 670 C CA . ILE A 1 86 ? -12.227 19.906 20.5 1 93 86 ILE A CA 1
ATOM 671 C C . ILE A 1 86 ? -13.453 19.062 20.125 1 93 86 ILE A C 1
ATOM 673 O O . ILE A 1 86 ? -14.242 18.688 21 1 93 86 ILE A O 1
ATOM 677 N N . ASP A 1 87 ? -13.609 18.875 18.844 1 89.25 87 ASP A N 1
ATOM 678 C CA . ASP A 1 87 ? -14.625 17.938 18.375 1 89.25 87 ASP A CA 1
ATOM 679 C C . ASP A 1 87 ? -14.266 16.5 18.781 1 89.25 87 ASP A C 1
ATOM 681 O O . ASP A 1 87 ? -13.258 15.953 18.328 1 89.25 87 ASP A O 1
ATOM 685 N N . ALA A 1 88 ? -15.07 15.852 19.547 1 81.56 88 ALA A N 1
ATOM 686 C CA . ALA A 1 88 ? -14.773 14.516 20.047 1 81.56 88 ALA A CA 1
ATOM 687 C C . ALA A 1 88 ? -15.617 13.461 19.344 1 81.56 88 ALA A C 1
ATOM 689 O O . ALA A 1 88 ? -15.797 12.352 19.859 1 81.56 88 ALA A O 1
ATOM 690 N N . THR A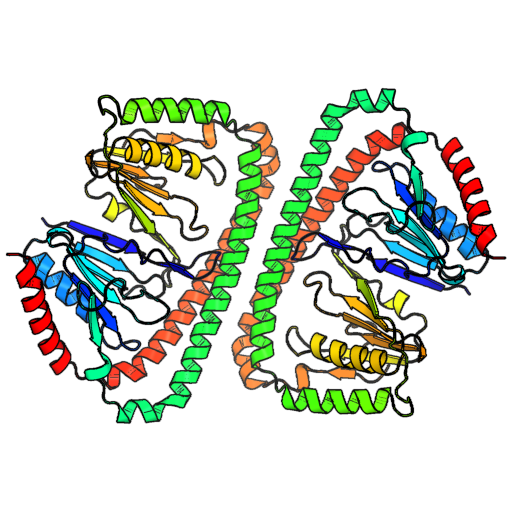 1 89 ? -16.172 13.867 18.328 1 72.56 89 THR A N 1
ATOM 691 C CA . THR A 1 89 ? -16.938 12.906 17.547 1 72.56 89 THR A CA 1
ATOM 692 C C . THR A 1 89 ? -16.031 12.055 16.672 1 72.56 89 THR A C 1
ATOM 694 O O . THR A 1 89 ? -14.945 12.5 16.281 1 72.56 89 THR A O 1
ATOM 697 N N . SER A 1 90 ? -16.312 10.641 16.531 1 61.88 90 SER A N 1
ATOM 698 C CA . SER A 1 90 ? -15.539 9.82 15.602 1 61.88 90 SER A CA 1
ATOM 699 C C . SER A 1 90 ? -15.289 10.555 14.297 1 61.88 90 SER A C 1
ATOM 701 O O . SER A 1 90 ? -16.109 11.367 13.867 1 61.88 90 SER A O 1
ATOM 703 N N . PRO A 1 91 ? -14.273 10.258 13.633 1 56.88 91 PRO A N 1
ATOM 704 C CA . PRO A 1 91 ? -13.219 9.32 14.016 1 56.88 91 PRO A CA 1
ATOM 705 C C . PRO A 1 91 ? -12.203 9.93 14.969 1 56.88 91 PRO A C 1
ATOM 707 O O . PRO A 1 91 ? -11.156 9.328 15.227 1 56.88 91 PRO A O 1
ATOM 710 N N . HIS A 1 92 ? -12.562 11.055 15.422 1 60.12 92 HIS A N 1
ATOM 711 C CA . HIS A 1 92 ? -11.609 11.805 16.234 1 60.12 92 HIS A CA 1
ATOM 712 C C . HIS A 1 92 ? -11.508 11.227 17.641 1 60.12 92 HIS A C 1
ATOM 714 O O . HIS A 1 92 ? -12.273 11.602 18.531 1 60.12 92 HIS A O 1
ATOM 720 N N . THR A 1 93 ? -11.031 9.961 17.812 1 53.59 93 THR A N 1
ATOM 721 C CA . THR A 1 93 ? -11.039 9.398 19.172 1 53.59 93 THR A CA 1
ATOM 722 C C . THR A 1 93 ? -10.07 10.148 20.078 1 53.59 93 THR A C 1
ATOM 724 O O . THR A 1 93 ? -8.867 10.195 19.797 1 53.59 93 THR A O 1
ATOM 727 N N . ILE A 1 94 ? -10.508 11.25 20.672 1 57.25 94 ILE A N 1
ATOM 728 C CA . ILE A 1 94 ? -9.68 11.836 21.734 1 57.25 94 ILE A CA 1
ATOM 729 C C . ILE A 1 94 ? -10.148 11.32 23.094 1 57.25 94 ILE A C 1
ATOM 731 O O . ILE A 1 94 ? -11.328 11.438 23.438 1 57.25 94 ILE A O 1
ATOM 735 N N . ALA A 1 95 ? -9.375 10.312 23.609 1 48.09 95 ALA A N 1
ATOM 736 C CA . ALA A 1 95 ? -9.727 9.891 24.953 1 48.09 95 ALA A CA 1
ATOM 737 C C . ALA A 1 95 ? -9.516 11.016 25.953 1 48.09 95 ALA A C 1
ATOM 739 O O . ALA A 1 95 ? -8.477 11.68 25.953 1 48.09 95 ALA A O 1
ATOM 740 N N . ALA A 1 96 ? -10.625 11.383 26.641 1 52.34 96 ALA A N 1
ATOM 741 C CA . ALA A 1 96 ? -10.461 12.266 27.781 1 52.34 96 ALA A CA 1
ATOM 742 C C . ALA A 1 96 ? -9.336 11.789 28.688 1 52.34 96 ALA A C 1
ATOM 744 O O . ALA A 1 96 ? -9.328 10.633 29.125 1 52.34 96 ALA A O 1
ATOM 745 N N . LYS A 1 97 ? -8.211 12.32 28.625 1 51.34 97 LYS A N 1
ATOM 746 C CA . LYS A 1 97 ? -7.07 11.906 29.438 1 51.34 97 LYS A CA 1
ATOM 747 C C . LYS A 1 97 ? -7.375 12.062 30.922 1 51.34 97 LYS A C 1
ATOM 749 O O . LYS A 1 97 ? -6.996 11.203 31.734 1 51.34 97 LYS A O 1
ATOM 754 N N . ASN A 1 98 ? -8.016 13.023 31.328 1 55.56 98 ASN A N 1
ATOM 755 C CA . ASN A 1 98 ? -8.383 13.289 32.719 1 55.56 98 ASN A CA 1
ATOM 756 C C . ASN A 1 98 ? -9.812 13.805 32.844 1 55.56 98 ASN A C 1
ATOM 758 O O . ASN A 1 98 ? -10.031 14.984 33.125 1 55.56 98 ASN A O 1
ATOM 762 N N . PRO A 1 99 ? -10.695 12.805 32.688 1 53.06 99 PRO A N 1
ATOM 763 C CA . PRO A 1 99 ? -12.086 13.242 32.781 1 53.06 99 PRO A CA 1
ATOM 764 C C . PRO A 1 99 ? -12.422 13.906 34.094 1 53.06 99 PRO A C 1
ATOM 766 O O . PRO A 1 99 ? -12.008 13.414 35.156 1 53.06 99 PRO A O 1
ATOM 769 N N . GLY A 1 100 ? -13.023 15.102 33.969 1 51.66 100 GLY A N 1
ATOM 770 C CA . GLY A 1 100 ? -13.453 15.797 35.188 1 51.66 100 GLY A CA 1
ATOM 771 C C . GLY A 1 100 ? -12.469 16.859 35.625 1 51.66 100 GLY A C 1
ATOM 772 O O . GLY A 1 100 ? -12.859 17.984 35.969 1 51.66 100 GLY A O 1
ATOM 773 N N . ALA A 1 101 ? -11.25 16.406 35.688 1 55.28 101 ALA A N 1
ATOM 774 C CA . ALA A 1 101 ? -10.281 17.375 36.188 1 55.28 101 ALA A CA 1
ATOM 775 C C . ALA A 1 101 ? -9.891 18.406 35.125 1 55.28 101 ALA A C 1
ATOM 777 O O . ALA A 1 101 ? -9.883 19.609 35.406 1 55.28 101 ALA A O 1
ATOM 778 N N . VAL A 1 102 ? -9.727 17.984 33.938 1 71.06 102 VAL A N 1
ATOM 779 C CA . VAL A 1 102 ? -9.273 18.891 32.875 1 71.06 102 VAL A CA 1
ATOM 780 C C . VAL A 1 102 ? -10.227 18.828 31.703 1 71.06 102 VAL A C 1
ATOM 782 O O . VAL A 1 102 ? -10.43 19.812 31 1 71.06 102 VAL A O 1
ATOM 785 N N . ASP A 1 103 ? -10.914 17.844 31.641 1 78.06 103 ASP A N 1
ATOM 786 C CA . ASP A 1 103 ? -11.758 17.656 30.469 1 78.06 103 ASP A CA 1
ATOM 787 C C . ASP A 1 103 ? -13.242 17.781 30.828 1 78.06 103 ASP A C 1
ATOM 789 O O . ASP A 1 103 ? -13.664 17.312 31.891 1 78.06 103 ASP A O 1
ATOM 793 N N . GLU A 1 104 ? -13.992 18.5 30.062 1 80.31 104 GLU A N 1
ATOM 794 C CA . GLU A 1 104 ? -15.438 18.609 30.172 1 80.31 104 GLU A CA 1
ATOM 795 C C . GLU A 1 104 ? -16.125 18.203 28.859 1 80.31 104 GLU A C 1
ATOM 797 O O . GLU A 1 104 ? -15.711 18.625 27.781 1 80.31 104 GLU A O 1
ATOM 802 N N . ILE A 1 105 ? -17.156 17.422 28.984 1 81.12 105 ILE A N 1
ATOM 803 C CA . ILE A 1 105 ? -17.859 16.953 27.812 1 81.12 105 ILE A CA 1
ATOM 804 C C . ILE A 1 105 ? -19.094 17.812 27.562 1 81.12 105 ILE A C 1
ATOM 806 O O . ILE A 1 105 ? -19.859 18.109 28.484 1 81.12 105 ILE A O 1
ATOM 810 N N . ILE A 1 106 ? -19.125 18.297 26.391 1 81.5 106 ILE A N 1
ATOM 811 C CA . ILE A 1 106 ? -20.281 19.031 25.922 1 81.5 106 ILE A CA 1
ATOM 812 C C . ILE A 1 106 ? -21.062 18.188 24.906 1 81.5 106 ILE A C 1
ATOM 814 O O . ILE A 1 106 ? -20.5 17.766 23.891 1 81.5 106 ILE A O 1
ATOM 818 N N . ASN A 1 107 ? -22.281 17.906 25.234 1 81.5 107 ASN A N 1
ATOM 819 C CA . ASN A 1 107 ? -23.094 17.094 24.344 1 81.5 107 ASN A CA 1
ATOM 820 C C . ASN A 1 107 ? -24.078 17.938 23.547 1 81.5 107 ASN A C 1
ATOM 822 O O . ASN A 1 107 ? -25.078 18.406 24.078 1 81.5 107 ASN A O 1
ATOM 826 N N . MET A 1 108 ? -23.844 18 22.297 1 81.88 108 MET A N 1
ATOM 827 C CA . MET A 1 108 ? -24.719 18.781 21.422 1 81.88 108 MET A CA 1
ATOM 828 C C . MET A 1 108 ? -26.047 18.062 21.203 1 81.88 108 MET A C 1
ATOM 830 O O . MET A 1 108 ? -27.016 18.672 20.75 1 81.88 108 MET A O 1
ATOM 834 N N . GLY A 1 109 ? -26.016 16.766 21.484 1 76 109 GLY A N 1
ATOM 835 C CA . GLY A 1 109 ? -27.234 15.977 21.359 1 76 109 GLY A CA 1
ATOM 836 C C . GLY A 1 109 ? -28.359 16.469 22.25 1 76 109 GLY A C 1
ATOM 837 O O . GLY A 1 109 ? -29.531 16.188 22 1 76 109 GLY A O 1
ATOM 838 N N . ASP A 1 110 ? -28.016 17.172 23.281 1 78.44 110 ASP A N 1
ATOM 839 C CA . ASP A 1 110 ? -29.016 17.719 24.203 1 78.44 110 ASP A CA 1
ATOM 840 C C . ASP A 1 110 ? -29.891 18.75 23.516 1 78.44 110 ASP A C 1
ATOM 842 O O . ASP A 1 110 ? -30.953 19.094 24.031 1 78.44 110 ASP A O 1
ATOM 846 N N . PHE A 1 111 ? -29.469 19.109 22.391 1 79.12 111 PHE A N 1
ATOM 847 C CA . PHE A 1 111 ? -30.188 20.188 21.703 1 79.12 111 PHE A CA 1
ATOM 848 C C . PHE A 1 111 ? -30.969 19.641 20.516 1 79.12 111 PHE A C 1
ATOM 850 O O . PHE A 1 111 ? -31.594 20.391 19.766 1 79.12 111 PHE A O 1
ATOM 857 N N . TRP A 1 112 ? -30.969 18.297 20.359 1 76.5 112 TRP A N 1
ATOM 858 C CA . TRP A 1 112 ? -31.625 17.656 19.219 1 76.5 112 TRP A CA 1
ATOM 859 C C . TRP A 1 112 ? -33.062 17.281 19.562 1 76.5 112 TRP A C 1
ATOM 861 O O . TRP A 1 112 ? -33.375 17 20.719 1 76.5 112 TRP A O 1
ATOM 871 N N . ASP A 1 113 ? -33.812 17.359 18.406 1 76.12 113 ASP A N 1
ATOM 872 C CA . ASP A 1 113 ? -35.125 16.703 18.469 1 76.12 113 ASP A CA 1
ATOM 873 C C . ASP A 1 113 ? -35 15.211 18.219 1 76.12 113 ASP A C 1
ATOM 875 O O . ASP A 1 113 ? -34.969 14.766 17.062 1 76.12 113 ASP A O 1
ATOM 879 N N . THR A 1 114 ? -34.906 14.43 19.188 1 70.81 114 THR A N 1
ATOM 880 C CA . THR A 1 114 ? -34.594 13.008 19.125 1 70.81 114 THR A CA 1
ATOM 881 C C . THR A 1 114 ? -35.656 12.242 18.328 1 70.81 114 THR A C 1
ATOM 883 O O . THR A 1 114 ? -35.344 11.297 17.609 1 70.81 114 THR A O 1
ATOM 886 N N . LYS A 1 115 ? -36.906 12.547 18.422 1 74.56 115 LYS A N 1
ATOM 887 C CA . LYS A 1 115 ? -38 11.852 17.75 1 74.56 115 LYS A CA 1
ATOM 888 C C . LYS A 1 115 ? -37.844 11.953 16.234 1 74.56 115 LYS A C 1
ATOM 890 O O . LYS A 1 115 ? -38 10.961 15.523 1 74.56 115 LYS A O 1
ATOM 895 N N . LYS A 1 116 ? -37.5 13.07 15.734 1 73.31 116 LYS A N 1
ATOM 896 C CA . LYS A 1 116 ? -37.375 13.273 14.297 1 73.31 116 LYS A CA 1
ATOM 897 C C . LYS A 1 116 ? -36.156 12.555 13.75 1 73.31 116 LYS A C 1
ATOM 899 O O . LYS A 1 116 ? -36.125 12.125 12.594 1 73.31 116 LYS A O 1
ATOM 904 N N . MET A 1 117 ? -35.188 12.305 14.562 1 73.88 117 MET A N 1
ATOM 905 C CA . MET A 1 117 ? -33.969 11.617 14.156 1 73.88 117 MET A CA 1
ATOM 906 C C . MET A 1 117 ? -34.219 10.125 13.953 1 73.88 117 MET A C 1
ATOM 908 O O . MET A 1 117 ? -33.688 9.516 13.039 1 73.88 117 MET A O 1
ATOM 912 N N . GLU A 1 118 ? -35.062 9.641 14.641 1 77.81 118 GLU A N 1
ATOM 913 C CA . GLU A 1 118 ? -35.375 8.219 14.578 1 77.81 118 GLU A CA 1
ATOM 914 C C . GLU A 1 118 ? -36.094 7.867 13.273 1 77.81 118 GLU A C 1
ATOM 916 O O . GLU A 1 118 ? -35.906 6.77 12.742 1 77.81 118 GLU A O 1
ATOM 921 N N . GLU A 1 119 ? -36.781 8.727 12.734 1 80.06 119 GLU A N 1
ATOM 922 C CA . GLU A 1 119 ? -37.562 8.484 11.508 1 80.06 119 GLU A CA 1
ATOM 923 C C . GLU A 1 119 ? -36.625 8.305 10.305 1 80.06 119 GLU A C 1
ATOM 925 O O . GLU A 1 119 ? -36.969 7.602 9.359 1 80.06 119 GLU A O 1
ATOM 930 N N . ASN A 1 120 ? -35.469 8.875 10.359 1 80.62 120 ASN A N 1
ATOM 931 C CA . ASN A 1 120 ? -34.562 8.836 9.227 1 80.62 120 ASN A CA 1
ATOM 932 C C . ASN A 1 120 ? -33.344 7.926 9.5 1 80.62 120 ASN A C 1
ATOM 934 O O . ASN A 1 120 ? -32.344 8.008 8.82 1 80.62 120 ASN A O 1
ATOM 938 N N . LYS A 1 121 ? -33.531 7.066 10.367 1 82.81 121 LYS A N 1
ATOM 939 C CA . LYS A 1 121 ? -32.438 6.234 10.844 1 82.81 121 LYS A CA 1
ATOM 940 C C . LYS A 1 121 ? -31.844 5.391 9.711 1 82.81 121 LYS A C 1
ATOM 942 O O . LYS A 1 121 ? -30.625 5.344 9.531 1 82.81 121 LYS A O 1
ATOM 947 N N . LYS A 1 122 ? -32.688 4.703 8.945 1 82.38 122 LYS A N 1
ATOM 948 C CA . LYS A 1 122 ? -32.25 3.82 7.875 1 82.38 122 LYS A CA 1
ATOM 949 C C . LYS A 1 122 ? -31.469 4.598 6.812 1 82.38 122 LYS A C 1
ATOM 951 O O . LYS A 1 122 ? -30.422 4.148 6.344 1 82.38 122 LYS A O 1
ATOM 956 N N . GLU A 1 123 ? -31.969 5.711 6.547 1 83.75 123 GLU A N 1
ATOM 957 C CA . GLU A 1 123 ? -31.328 6.547 5.539 1 83.75 123 GLU A CA 1
ATOM 958 C C . GLU A 1 123 ? -29.984 7.082 6.039 1 83.75 123 GLU A C 1
ATOM 960 O O . GLU A 1 123 ? -29 7.121 5.289 1 83.75 123 GLU A O 1
ATOM 965 N N . ILE A 1 124 ? -29.969 7.422 7.27 1 82.38 124 ILE A N 1
ATOM 966 C CA . ILE A 1 124 ? -28.75 7.949 7.883 1 82.38 124 ILE A CA 1
ATOM 967 C C . ILE A 1 124 ? -27.672 6.879 7.875 1 82.38 124 ILE A C 1
ATOM 969 O O . ILE A 1 124 ? -26.516 7.16 7.531 1 82.38 124 ILE A O 1
ATOM 973 N N . ILE A 1 125 ? -28.062 5.734 8.156 1 83.75 125 ILE A N 1
ATOM 974 C CA . ILE A 1 125 ? -27.109 4.625 8.188 1 83.75 125 ILE A CA 1
ATOM 975 C C . ILE A 1 125 ? -26.562 4.371 6.785 1 83.75 125 ILE A C 1
ATOM 977 O O . ILE A 1 125 ? -25.359 4.184 6.605 1 83.75 125 ILE A O 1
ATOM 981 N N . SER A 1 126 ? -27.391 4.414 5.828 1 83.81 126 SER A N 1
ATOM 982 C CA . SER A 1 126 ? -27.016 4.176 4.441 1 83.81 126 SER A CA 1
ATOM 983 C C . SER A 1 126 ? -26.047 5.238 3.945 1 83.81 126 SER A C 1
ATOM 985 O O . SER A 1 126 ? -25.031 4.918 3.312 1 83.81 126 SER A O 1
ATOM 987 N N . VAL A 1 127 ? -26.344 6.465 4.293 1 84.62 127 VAL A N 1
ATOM 988 C CA . VAL A 1 127 ? -25.5 7.566 3.848 1 84.62 127 VAL A CA 1
ATOM 989 C C . VAL A 1 127 ? -24.141 7.492 4.555 1 84.62 127 VAL A C 1
ATOM 991 O O . VAL A 1 127 ? -23.109 7.727 3.938 1 84.62 127 VAL A O 1
ATOM 994 N N . ASN A 1 128 ? -24.188 7.125 5.754 1 83.5 128 ASN A N 1
ATOM 995 C CA . ASN A 1 128 ? -22.953 6.969 6.512 1 83.5 128 ASN A CA 1
ATOM 996 C C . ASN A 1 128 ? -22.047 5.906 5.898 1 83.5 128 ASN A C 1
ATOM 998 O O . ASN A 1 128 ? -20.828 6.082 5.84 1 83.5 128 ASN A O 1
ATOM 1002 N N . GLU A 1 129 ? -22.625 4.926 5.449 1 82.88 129 GLU A N 1
ATOM 1003 C CA . GLU A 1 129 ? -21.859 3.854 4.816 1 82.88 129 GLU A CA 1
ATOM 1004 C C . GLU A 1 129 ? -21.266 4.312 3.492 1 82.88 129 GLU A C 1
ATOM 1006 O O . GLU A 1 129 ? -20.109 3.984 3.182 1 82.88 129 GLU A O 1
ATOM 1011 N N . LYS A 1 130 ? -22.016 5.055 2.803 1 84.75 130 LYS A N 1
ATOM 1012 C CA . LYS A 1 130 ? -21.531 5.586 1.532 1 84.75 130 LYS A CA 1
ATOM 1013 C C . LYS A 1 130 ? -20.359 6.535 1.746 1 84.75 130 LYS A C 1
ATOM 1015 O O . LYS A 1 130 ? -19.391 6.504 0.994 1 84.75 130 LYS A O 1
ATOM 1020 N N . VAL A 1 131 ? -20.484 7.34 2.756 1 85.94 131 VAL A N 1
ATOM 1021 C CA . VAL A 1 131 ? -19.422 8.281 3.084 1 85.94 131 VAL A CA 1
ATOM 1022 C C . VAL A 1 131 ? -18.141 7.523 3.451 1 85.94 131 VAL A C 1
ATOM 1024 O O . VAL A 1 131 ? -17.078 7.805 2.914 1 85.94 131 VAL A O 1
ATOM 1027 N N . SER A 1 132 ? -18.297 6.566 4.242 1 85.19 132 SER A N 1
ATOM 1028 C CA . SER A 1 132 ? -17.156 5.766 4.699 1 85.19 132 SER A CA 1
ATOM 1029 C C . SER A 1 132 ? -16.469 5.066 3.529 1 85.19 132 SER A C 1
ATOM 1031 O O . SER A 1 132 ? -15.242 5.059 3.438 1 85.19 132 SER A O 1
ATOM 1033 N N . ASN A 1 133 ? -17.25 4.566 2.654 1 85.75 133 ASN A N 1
ATOM 1034 C CA . ASN A 1 133 ? -16.703 3.854 1.499 1 85.75 133 ASN A CA 1
ATOM 1035 C C . ASN A 1 133 ? -15.969 4.797 0.556 1 85.75 133 ASN A C 1
ATOM 1037 O O . ASN A 1 133 ? -14.938 4.43 -0.015 1 85.75 133 ASN A O 1
ATOM 1041 N N . SER A 1 134 ? -16.5 5.949 0.422 1 88.62 134 SER A N 1
ATOM 1042 C CA . SER A 1 134 ? -15.875 6.93 -0.451 1 88.62 134 SER A CA 1
ATOM 1043 C C . SER A 1 134 ? -14.523 7.371 0.104 1 88.62 134 SER A C 1
ATOM 1045 O O . SER A 1 134 ? -13.555 7.516 -0.646 1 88.62 134 SER A O 1
ATOM 1047 N N . PHE A 1 135 ? -14.477 7.512 1.389 1 89.88 135 PHE A N 1
ATOM 1048 C CA . PHE A 1 135 ? -13.203 7.855 2.012 1 89.88 135 PHE A CA 1
ATOM 1049 C C . PHE A 1 135 ? -12.195 6.723 1.842 1 89.88 135 PHE A C 1
ATOM 1051 O O . PHE A 1 135 ? -11.031 6.965 1.512 1 89.88 135 PHE A O 1
ATOM 1058 N N . LYS A 1 136 ? -12.656 5.59 2.02 1 92.06 136 LYS A N 1
ATOM 1059 C CA . LYS A 1 136 ? -11.773 4.434 1.897 1 92.06 136 LYS A CA 1
ATOM 1060 C C . LYS A 1 136 ? -11.164 4.352 0.501 1 92.06 136 LYS A C 1
ATOM 1062 O O . LYS A 1 136 ? -9.984 4.035 0.352 1 92.06 136 LYS A O 1
ATOM 1067 N N . ARG A 1 137 ? -11.984 4.66 -0.457 1 93.88 137 ARG A N 1
ATOM 1068 C CA . ARG A 1 137 ? -11.508 4.68 -1.835 1 93.88 137 ARG A CA 1
ATOM 1069 C C . ARG A 1 137 ? -10.43 5.742 -2.025 1 93.88 137 ARG A C 1
ATOM 1071 O O . ARG A 1 137 ? -9.391 5.477 -2.635 1 93.88 137 ARG A O 1
ATOM 1078 N N . GLY A 1 138 ? -10.695 6.895 -1.504 1 95.56 138 GLY A N 1
ATOM 1079 C CA . GLY A 1 138 ? -9.711 7.961 -1.576 1 95.56 138 GLY A CA 1
ATOM 1080 C C . GLY A 1 138 ? -8.398 7.602 -0.907 1 95.56 138 GLY A C 1
ATOM 1081 O O . GLY A 1 138 ? -7.324 7.895 -1.438 1 95.56 138 GLY A O 1
ATOM 1082 N N . TYR A 1 139 ? -8.5 6.914 0.184 1 96.38 139 TYR A N 1
ATOM 1083 C CA . TYR A 1 139 ? -7.305 6.527 0.93 1 96.38 139 TYR A CA 1
ATOM 1084 C C . TYR A 1 139 ? -6.477 5.52 0.144 1 96.38 139 TYR A C 1
ATOM 1086 O O . TYR A 1 139 ? -5.246 5.527 0.216 1 96.38 139 TYR A O 1
ATOM 1094 N N . LYS A 1 140 ? -7.102 4.66 -0.579 1 97.25 140 LYS A N 1
ATOM 1095 C CA . LYS A 1 140 ? -6.359 3.693 -1.385 1 97.25 140 LYS A CA 1
ATOM 1096 C C . LYS A 1 140 ? -5.594 4.387 -2.508 1 97.25 140 LYS A C 1
ATOM 1098 O O . LYS A 1 140 ? -4.488 3.973 -2.857 1 97.25 140 LYS A O 1
ATOM 1103 N N . TYR A 1 141 ? -6.172 5.426 -3.045 1 98.19 141 TYR A N 1
ATOM 1104 C CA . TYR A 1 141 ? -5.457 6.223 -4.035 1 98.19 141 TYR A CA 1
ATOM 1105 C C . TYR A 1 141 ? -4.254 6.918 -3.412 1 98.19 141 TYR A C 1
ATOM 1107 O O . TYR A 1 141 ? -3.174 6.953 -4.008 1 98.19 141 TYR A O 1
ATOM 1115 N N . LEU A 1 142 ? -4.477 7.465 -2.26 1 98.56 142 LEU A N 1
ATOM 1116 C CA . LEU A 1 142 ? -3.365 8.133 -1.591 1 98.56 142 LEU A CA 1
ATOM 1117 C C . LEU A 1 142 ? -2.268 7.133 -1.239 1 98.56 142 LEU A C 1
ATOM 1119 O O . LEU A 1 142 ? -1.08 7.445 -1.361 1 98.56 142 LEU A O 1
ATOM 1123 N N . ARG A 1 143 ? -2.674 6.008 -0.808 1 98 143 ARG A N 1
ATOM 1124 C CA . ARG A 1 143 ? -1.71 4.949 -0.518 1 98 143 ARG A CA 1
ATOM 1125 C C . ARG A 1 143 ? -0.9 4.59 -1.759 1 98 143 ARG A C 1
ATOM 1127 O O . ARG A 1 143 ? 0.311 4.379 -1.676 1 98 143 ARG A O 1
ATOM 1134 N N . SER A 1 144 ? -1.565 4.465 -2.846 1 98.56 144 SER A N 1
ATOM 1135 C CA . SER A 1 144 ? -0.9 4.18 -4.113 1 98.56 144 SER A CA 1
ATOM 1136 C C . SER A 1 144 ? 0.072 5.293 -4.488 1 98.56 144 SER A C 1
ATOM 1138 O O . SER A 1 144 ? 1.194 5.027 -4.922 1 98.56 144 SER A O 1
ATOM 1140 N N . ALA A 1 145 ? -0.401 6.52 -4.312 1 98.56 145 ALA A N 1
ATOM 1141 C CA . ALA A 1 145 ? 0.468 7.66 -4.586 1 98.56 145 ALA A CA 1
ATOM 1142 C C . ALA A 1 145 ? 1.722 7.613 -3.717 1 98.56 145 ALA A C 1
ATOM 1144 O O . ALA A 1 145 ? 2.824 7.898 -4.191 1 98.56 145 ALA A O 1
ATOM 1145 N N . LYS A 1 146 ? 1.521 7.285 -2.488 1 98.38 146 LYS A N 1
ATOM 1146 C CA . LYS A 1 146 ? 2.646 7.156 -1.566 1 98.38 146 LYS A CA 1
ATOM 1147 C C . LYS A 1 146 ? 3.652 6.125 -2.07 1 98.38 146 LYS A C 1
ATOM 1149 O O . LYS A 1 146 ? 4.859 6.371 -2.051 1 98.38 146 LYS A O 1
ATOM 1154 N N . ASN A 1 147 ? 3.176 5.008 -2.555 1 97.38 147 ASN A N 1
ATOM 1155 C CA . ASN A 1 147 ? 4.047 3.961 -3.086 1 97.38 147 ASN A CA 1
ATOM 1156 C C . ASN A 1 147 ? 4.906 4.48 -4.234 1 97.38 147 ASN A C 1
ATOM 1158 O O . ASN A 1 147 ? 6.113 4.23 -4.27 1 97.38 147 ASN A O 1
ATOM 1162 N N . ILE A 1 148 ? 4.301 5.148 -5.109 1 97.88 148 ILE A N 1
ATOM 1163 C CA . ILE A 1 148 ? 5.02 5.629 -6.285 1 97.88 148 ILE A CA 1
ATOM 1164 C C . ILE A 1 148 ? 5.98 6.746 -5.883 1 97.88 148 ILE A C 1
ATOM 1166 O O . ILE A 1 148 ? 7.09 6.84 -6.414 1 97.88 148 ILE A O 1
ATOM 1170 N N . LEU A 1 149 ? 5.508 7.578 -4.953 1 98.31 149 LEU A N 1
ATOM 1171 C CA . LEU A 1 149 ? 6.402 8.617 -4.453 1 98.31 149 LEU A CA 1
ATOM 1172 C C . LEU A 1 149 ? 7.656 8 -3.836 1 98.31 149 LEU A C 1
ATOM 1174 O O . LEU A 1 149 ? 8.75 8.547 -3.975 1 98.31 149 LEU A O 1
ATOM 1178 N N . GLU A 1 150 ? 7.512 6.934 -3.188 1 97.25 150 GLU A N 1
ATOM 1179 C CA . GLU A 1 150 ? 8.648 6.242 -2.59 1 97.25 150 GLU A CA 1
ATOM 1180 C C . GLU A 1 150 ? 9.648 5.797 -3.654 1 97.25 150 GLU A C 1
ATOM 1182 O O . GLU A 1 150 ? 10.852 5.754 -3.404 1 97.25 150 GLU A O 1
ATOM 1187 N N . ASN A 1 151 ? 9.188 5.465 -4.832 1 96.12 151 ASN A N 1
ATOM 1188 C CA . ASN A 1 151 ? 10.102 5.188 -5.938 1 96.12 151 ASN A CA 1
ATOM 1189 C C . ASN A 1 151 ? 11.016 6.375 -6.223 1 96.12 151 ASN A C 1
ATOM 1191 O O . ASN A 1 151 ? 12.227 6.207 -6.395 1 96.12 151 ASN A O 1
ATOM 1195 N N . ILE A 1 152 ? 10.391 7.523 -6.219 1 96.94 152 ILE A N 1
ATOM 1196 C CA . ILE A 1 152 ? 11.125 8.75 -6.496 1 96.94 152 ILE A CA 1
ATOM 1197 C C . ILE A 1 152 ? 12.133 9.016 -5.379 1 96.94 152 ILE A C 1
ATOM 1199 O O . ILE A 1 152 ? 13.297 9.336 -5.645 1 96.94 152 ILE A O 1
ATOM 1203 N N . ILE A 1 153 ? 11.648 8.82 -4.18 1 97.44 153 ILE A N 1
ATOM 1204 C CA . ILE A 1 153 ? 12.492 9.047 -3.008 1 97.44 153 ILE A CA 1
ATOM 1205 C C . ILE A 1 153 ? 13.703 8.117 -3.061 1 97.44 153 ILE A C 1
ATOM 1207 O O . ILE A 1 153 ? 14.836 8.562 -2.877 1 97.44 153 ILE A O 1
ATOM 1211 N N . ASP A 1 154 ? 13.492 6.852 -3.34 1 94.69 154 ASP A N 1
ATOM 1212 C CA . ASP A 1 154 ? 14.562 5.863 -3.395 1 94.69 154 ASP A CA 1
ATOM 1213 C C . ASP A 1 154 ? 15.57 6.207 -4.484 1 94.69 154 ASP A C 1
ATOM 1215 O O . ASP A 1 154 ? 16.781 6.156 -4.258 1 94.69 154 ASP A O 1
ATOM 1219 N N . LEU A 1 155 ? 15.102 6.535 -5.648 1 93.81 155 LEU A N 1
ATOM 1220 C CA . LEU A 1 155 ? 15.977 6.883 -6.762 1 93.81 155 LEU A CA 1
ATOM 1221 C C . LEU A 1 155 ? 16.812 8.117 -6.438 1 93.81 155 LEU A C 1
ATOM 1223 O O . LEU A 1 155 ? 18.047 8.078 -6.484 1 93.81 155 LEU A O 1
ATOM 1227 N N . ASN A 1 156 ? 16.141 9.172 -5.992 1 96.25 156 ASN A N 1
ATOM 1228 C CA . ASN A 1 156 ? 16.844 10.414 -5.691 1 96.25 156 ASN A CA 1
ATOM 1229 C C . ASN A 1 156 ? 17.875 10.219 -4.582 1 96.25 156 ASN A C 1
ATOM 1231 O O . ASN A 1 156 ? 18.969 10.781 -4.641 1 96.25 156 ASN A O 1
ATOM 1235 N N . SER A 1 157 ? 17.5 9.438 -3.607 1 95.69 157 SER A N 1
ATOM 1236 C CA . SER A 1 157 ? 18.406 9.203 -2.486 1 95.69 157 SER A CA 1
ATOM 1237 C C . SER A 1 157 ? 19.703 8.539 -2.945 1 95.69 157 SER A C 1
ATOM 1239 O O . SER A 1 157 ? 20.766 8.766 -2.361 1 95.69 157 SER A O 1
ATOM 1241 N N . SER A 1 158 ? 19.594 7.75 -4.023 1 91.75 158 SER A N 1
ATOM 1242 C CA . SER A 1 158 ? 20.75 6.988 -4.496 1 91.75 158 SER A CA 1
ATOM 1243 C C . SER A 1 158 ? 21.75 7.887 -5.203 1 91.75 158 SER A C 1
ATOM 1245 O O . SER A 1 158 ? 22.906 7.496 -5.414 1 91.75 158 SER A O 1
ATOM 1247 N N . PHE A 1 159 ? 21.359 9.164 -5.48 1 93.69 159 PHE A N 1
ATOM 1248 C CA . PHE A 1 159 ? 22.234 10.07 -6.211 1 93.69 159 PHE A CA 1
ATOM 1249 C C . PHE A 1 159 ? 22.906 11.055 -5.262 1 93.69 159 PHE A C 1
ATOM 1251 O O . PHE A 1 159 ? 23.766 11.844 -5.68 1 93.69 159 PHE A O 1
ATOM 1258 N N . MET A 1 160 ? 22.562 11.008 -3.988 1 96.12 160 MET A N 1
ATOM 1259 C CA . MET A 1 160 ? 22.906 12.102 -3.088 1 96.12 160 MET A CA 1
ATOM 1260 C C . MET A 1 160 ? 24.25 11.852 -2.428 1 96.12 160 MET A C 1
ATOM 1262 O O . MET A 1 160 ? 24.609 10.703 -2.139 1 96.12 160 MET A O 1
ATOM 1266 N N . ASP A 1 161 ? 24.938 12.859 -2.26 1 95.88 161 ASP A N 1
ATOM 1267 C CA . ASP A 1 161 ? 26.109 12.844 -1.4 1 95.88 161 ASP A CA 1
ATOM 1268 C C . ASP A 1 161 ? 25.766 13.258 0.027 1 95.88 161 ASP A C 1
ATOM 1270 O O . ASP A 1 161 ? 25.969 14.406 0.417 1 95.88 161 ASP A O 1
ATOM 1274 N N . PHE A 1 162 ? 25.438 12.352 0.857 1 94.44 162 PHE A N 1
ATOM 1275 C CA . PHE A 1 162 ? 24.938 12.633 2.195 1 94.44 162 PHE A CA 1
ATOM 1276 C C . PHE A 1 162 ? 26.062 13.07 3.121 1 94.44 162 PHE A C 1
ATOM 1278 O O . PHE A 1 162 ? 25.828 13.719 4.137 1 94.44 162 PHE A O 1
ATOM 1285 N N . GLY A 1 163 ? 27.266 12.68 2.752 1 95.06 163 GLY A N 1
ATOM 1286 C CA . GLY A 1 163 ? 28.391 13.203 3.516 1 95.06 163 GLY A CA 1
ATOM 1287 C C . GLY A 1 163 ? 28.484 14.711 3.471 1 95.06 163 GLY A C 1
ATOM 1288 O O . GLY A 1 163 ? 28.594 15.367 4.512 1 95.06 163 GLY A O 1
ATOM 1289 N N . LYS A 1 164 ? 28.391 15.203 2.318 1 96 164 LYS A N 1
ATOM 1290 C CA . LYS A 1 164 ? 28.469 16.656 2.143 1 96 164 LYS A CA 1
ATOM 1291 C C . LYS A 1 164 ? 27.234 17.344 2.746 1 96 164 LYS A C 1
ATOM 1293 O O . LYS A 1 164 ? 27.359 18.406 3.34 1 96 164 LYS A O 1
ATOM 1298 N N . ILE A 1 165 ? 26.094 16.766 2.617 1 95.38 165 ILE A N 1
ATOM 1299 C CA . ILE A 1 165 ? 24.859 17.312 3.178 1 95.38 165 ILE A CA 1
ATOM 1300 C C . ILE A 1 165 ? 24.984 17.391 4.699 1 95.38 165 ILE A C 1
ATOM 1302 O O . ILE A 1 165 ? 24.562 18.375 5.309 1 95.38 165 ILE A O 1
ATOM 1306 N N . ASN A 1 166 ? 25.562 16.391 5.273 1 94.75 166 ASN A N 1
ATOM 1307 C CA . ASN A 1 166 ? 25.75 16.359 6.723 1 94.75 166 ASN A CA 1
ATOM 1308 C C . ASN A 1 166 ? 26.641 17.516 7.184 1 94.75 166 ASN A C 1
ATOM 1310 O O . ASN A 1 166 ? 26.375 18.141 8.203 1 94.75 166 ASN A O 1
ATOM 1314 N N . LEU A 1 167 ? 27.672 17.703 6.43 1 95.12 167 LEU A N 1
ATOM 1315 C CA . LEU A 1 167 ? 28.578 18.797 6.758 1 95.12 167 LEU A CA 1
ATOM 1316 C C . LEU A 1 167 ? 27.859 20.141 6.695 1 95.12 167 LEU A C 1
ATOM 1318 O O . LEU A 1 167 ? 27.984 20.969 7.605 1 95.12 167 LEU A O 1
ATOM 1322 N N . GLU A 1 168 ? 27.125 20.344 5.664 1 93.44 168 GLU A N 1
ATOM 1323 C CA . GLU A 1 168 ? 26.359 21.578 5.5 1 93.44 168 GLU A CA 1
ATOM 1324 C C . GLU A 1 168 ? 25.328 21.734 6.613 1 93.44 168 GLU A C 1
ATOM 1326 O O . GLU A 1 168 ? 25.109 22.844 7.113 1 93.44 168 GLU A O 1
ATOM 1331 N N . THR A 1 169 ? 24.672 20.672 6.973 1 94.69 169 THR A N 1
ATOM 1332 C CA . THR A 1 169 ? 23.656 20.688 8.023 1 94.69 169 THR A CA 1
ATOM 1333 C C . THR A 1 169 ? 24.266 21.078 9.359 1 94.69 169 THR A C 1
ATOM 1335 O O . THR A 1 169 ? 23.719 21.906 10.086 1 94.69 169 THR A O 1
ATOM 1338 N N . ASN A 1 170 ? 25.422 20.516 9.625 1 94.88 170 ASN A N 1
ATOM 1339 C CA . ASN A 1 170 ? 26.109 20.844 10.875 1 94.88 170 ASN A CA 1
ATOM 1340 C C . ASN A 1 170 ? 26.516 22.312 10.938 1 94.88 170 ASN A C 1
ATOM 1342 O O . ASN A 1 170 ? 26.391 22.953 11.984 1 94.88 170 ASN A O 1
ATOM 1346 N N . GLN A 1 171 ? 26.984 22.734 9.844 1 94.5 171 GLN A N 1
ATOM 1347 C CA . GLN A 1 171 ? 27.344 24.141 9.773 1 94.5 171 GLN A CA 1
ATOM 1348 C C . GLN A 1 171 ? 26.125 25.031 9.984 1 94.5 171 GLN A C 1
ATOM 1350 O O . GLN A 1 171 ? 26.188 26.031 10.711 1 94.5 171 GLN A O 1
ATOM 1355 N N . PHE A 1 172 ? 25.078 24.719 9.367 1 93.56 172 PHE A N 1
ATOM 1356 C CA . PHE A 1 172 ? 23.844 25.469 9.492 1 93.56 172 PHE A CA 1
ATOM 1357 C C . PHE A 1 172 ? 23.359 25.469 10.938 1 93.56 172 PHE A C 1
ATOM 1359 O O . PHE A 1 172 ? 22.969 26.516 11.461 1 93.56 172 PHE A O 1
ATOM 1366 N N . ILE A 1 173 ? 23.359 24.344 11.586 1 94.62 173 ILE A N 1
ATOM 1367 C CA . ILE A 1 173 ? 22.922 24.219 12.977 1 94.62 173 ILE A CA 1
ATOM 1368 C C . ILE A 1 173 ? 23.797 25.094 13.875 1 94.62 173 ILE A C 1
ATOM 1370 O O . ILE A 1 173 ? 23.281 25.781 14.758 1 94.62 173 ILE A O 1
ATOM 1374 N N . SER A 1 174 ? 25.094 25.062 13.609 1 93.69 174 SER A N 1
ATOM 1375 C CA . SER A 1 174 ? 26.016 25.875 14.398 1 93.69 174 SER A CA 1
ATOM 1376 C C . SER A 1 174 ? 25.719 27.359 14.266 1 93.69 174 SER A C 1
ATOM 1378 O O . SER A 1 174 ? 25.75 28.094 15.25 1 93.69 174 SER A O 1
ATOM 1380 N N . GLU A 1 175 ? 25.422 27.734 13.094 1 91.94 175 GLU A N 1
ATOM 1381 C CA . GLU A 1 175 ? 25.094 29.125 12.828 1 91.94 175 GLU A CA 1
ATOM 1382 C C . GLU A 1 175 ? 23.766 29.516 13.461 1 91.94 175 GLU A C 1
ATOM 1384 O O . GLU A 1 175 ? 23.641 30.594 14.047 1 91.94 175 GLU A O 1
ATOM 1389 N N . LEU A 1 176 ? 22.812 28.688 13.359 1 92 176 LEU A N 1
ATOM 1390 C CA . LEU A 1 176 ? 21.469 28.938 13.836 1 92 176 LEU A CA 1
ATOM 1391 C C . LEU A 1 176 ? 21.438 29.125 15.344 1 92 176 LEU A C 1
ATOM 1393 O O . LEU A 1 176 ? 20.703 29.953 15.867 1 92 176 LEU A O 1
ATOM 1397 N N . PHE A 1 177 ? 22.281 28.344 16.062 1 93.44 177 PHE A N 1
ATOM 1398 C CA . PHE A 1 177 ? 22.188 28.328 17.516 1 93.44 177 PHE A CA 1
ATOM 1399 C C . PHE A 1 177 ? 23.438 28.953 18.141 1 93.44 177 PHE A C 1
ATOM 1401 O O . PHE A 1 177 ? 23.781 28.656 19.281 1 93.44 177 PHE A O 1
ATOM 1408 N N . MET A 1 178 ? 24 29.703 17.281 1 88.88 178 MET A N 1
ATOM 1409 C CA . MET A 1 178 ? 25.172 30.375 17.812 1 88.88 178 MET A CA 1
ATOM 1410 C C . MET A 1 178 ? 24.828 31.141 19.094 1 88.88 178 MET A C 1
ATOM 1412 O O . MET A 1 178 ? 23.875 31.938 19.109 1 88.88 178 MET A O 1
ATOM 1416 N N . GLY A 1 179 ? 25.5 30.891 20.188 1 83.12 179 GLY A N 1
ATOM 1417 C CA . GLY A 1 179 ? 25.297 31.594 21.438 1 83.12 179 GLY A CA 1
ATOM 1418 C C . GLY A 1 179 ? 24.25 30.953 22.328 1 83.12 179 GLY A C 1
ATOM 1419 O O . GLY A 1 179 ? 24.062 31.375 23.469 1 83.12 179 GLY A O 1
ATOM 1420 N N . GLN A 1 180 ? 23.547 30.109 21.797 1 80.38 180 GLN A N 1
ATOM 1421 C CA . GLN A 1 180 ? 22.562 29.406 22.594 1 80.38 180 GLN A CA 1
ATOM 1422 C C . GLN A 1 180 ? 23.188 28.234 23.344 1 80.38 180 GLN A C 1
ATOM 1424 O O . GLN A 1 180 ? 23.938 27.438 22.75 1 80.38 180 GLN A O 1
ATOM 1429 N N . THR A 1 181 ? 23.109 28.203 24.672 1 79.31 181 THR A N 1
ATOM 1430 C CA . THR A 1 181 ? 23.688 27.141 25.484 1 79.31 181 THR A CA 1
ATOM 1431 C C . THR A 1 181 ? 22.688 26.016 25.703 1 79.31 181 THR A C 1
ATOM 1433 O O . THR A 1 181 ? 21.484 26.203 25.562 1 79.31 181 THR A O 1
ATOM 1436 N N . TYR A 1 182 ? 23.25 24.875 25.938 1 83.25 182 TYR A N 1
ATOM 1437 C CA . TYR A 1 182 ? 22.422 23.719 26.281 1 83.25 182 TYR A CA 1
ATOM 1438 C C . TYR A 1 182 ? 21.75 23.906 27.641 1 83.25 182 TYR A C 1
ATOM 1440 O O . TYR A 1 182 ? 22.312 24.531 28.531 1 83.25 182 TYR A O 1
ATOM 1448 N N . SER A 1 183 ? 20.531 23.562 27.578 1 83.12 183 SER A N 1
ATOM 1449 C CA . SER A 1 183 ? 19.75 23.766 28.781 1 83.12 183 SER A CA 1
ATOM 1450 C C . SER A 1 183 ? 19.562 22.453 29.547 1 83.12 183 SER A C 1
ATOM 1452 O O . SER A 1 183 ? 19.719 21.375 28.969 1 83.12 183 SER A O 1
ATOM 1454 N N . ASP A 1 184 ? 19.312 22.578 30.797 1 83 184 ASP A N 1
ATOM 1455 C CA . ASP A 1 184 ? 19 21.438 31.641 1 83 184 ASP A CA 1
ATOM 1456 C C . ASP A 1 184 ? 17.578 20.938 31.391 1 83 184 ASP A C 1
ATOM 1458 O O . ASP A 1 184 ? 17.234 19.812 31.781 1 83 184 ASP A O 1
ATOM 1462 N N . LYS A 1 185 ? 16.828 21.703 30.781 1 88.5 185 LYS A N 1
ATOM 1463 C CA . LYS A 1 185 ? 15.453 21.312 30.469 1 88.5 185 LYS A CA 1
ATOM 1464 C C . LYS A 1 185 ? 15.289 21.047 28.969 1 88.5 185 LYS A C 1
ATOM 1466 O O . LYS A 1 185 ? 15.859 21.766 28.141 1 88.5 185 LYS A O 1
ATOM 1471 N N . ARG A 1 186 ? 14.547 19.922 28.703 1 88.38 186 ARG A N 1
ATOM 1472 C CA . ARG A 1 186 ? 14.266 19.578 27.312 1 88.38 186 ARG A CA 1
ATOM 1473 C C . ARG A 1 186 ? 13.102 20.406 26.766 1 88.38 186 ARG A C 1
ATOM 1475 O O . ARG A 1 186 ? 12.102 20.609 27.469 1 88.38 186 ARG A O 1
ATOM 1482 N N . GLY A 1 187 ? 13.344 20.891 25.594 1 93.88 187 GLY A N 1
ATOM 1483 C CA . GLY A 1 187 ? 12.25 21.609 24.938 1 93.88 187 GLY A CA 1
ATOM 1484 C C . GLY A 1 187 ? 11.109 20.703 24.547 1 93.88 187 GLY A C 1
ATOM 1485 O O . GLY A 1 187 ? 11.273 19.484 24.453 1 93.88 187 GLY A O 1
ATOM 1486 N N . ASN A 1 188 ? 9.93 21.328 24.312 1 94.31 188 ASN A N 1
ATOM 1487 C CA . ASN A 1 188 ? 8.75 20.578 23.906 1 94.31 188 ASN A CA 1
ATOM 1488 C C . ASN A 1 188 ? 8.664 20.453 22.391 1 94.31 188 ASN A C 1
ATOM 1490 O O . ASN A 1 188 ? 9.016 21.375 21.672 1 94.31 188 ASN A O 1
ATOM 1494 N N . GLU A 1 189 ? 8.242 19.266 21.953 1 96.06 189 GLU A N 1
ATOM 1495 C CA . GLU A 1 189 ? 7.93 19.047 20.547 1 96.06 189 GLU A CA 1
ATOM 1496 C C . GLU A 1 189 ? 6.422 18.984 20.312 1 96.06 189 GLU A C 1
ATOM 1498 O O . GLU A 1 189 ? 5.695 18.344 21.078 1 96.06 189 GLU A O 1
ATOM 1503 N N . ARG A 1 190 ? 5.922 19.672 19.391 1 97.19 190 ARG A N 1
ATOM 1504 C CA . ARG A 1 190 ? 4.52 19.688 18.984 1 97.19 190 ARG A CA 1
ATOM 1505 C C . ARG A 1 190 ? 4.363 19.297 17.516 1 97.19 190 ARG A C 1
ATOM 1507 O O . ARG A 1 190 ? 4.895 19.984 16.641 1 97.19 190 ARG A O 1
ATOM 1514 N N . HIS A 1 191 ? 3.648 18.203 17.281 1 97.75 191 HIS A N 1
ATOM 1515 C CA . HIS A 1 191 ? 3.479 17.719 15.93 1 97.75 191 HIS A CA 1
ATOM 1516 C C . HIS A 1 191 ? 2.076 18.016 15.406 1 97.75 191 HIS A C 1
ATOM 1518 O O . HIS A 1 191 ? 1.084 17.703 16.062 1 97.75 191 HIS A O 1
ATOM 1524 N N . LEU A 1 192 ? 2 18.609 14.234 1 97.94 192 LEU A N 1
ATOM 1525 C CA . LEU A 1 192 ? 0.754 18.891 13.531 1 97.94 192 LEU A CA 1
ATOM 1526 C C . LEU A 1 192 ? 0.961 18.859 12.016 1 97.94 192 LEU A C 1
ATOM 1528 O O . LEU A 1 192 ? 2.094 18.734 11.547 1 97.94 192 LEU A O 1
ATOM 1532 N N . PHE A 1 193 ? -0.146 18.891 11.266 1 97.44 193 PHE A N 1
ATOM 1533 C CA . PHE A 1 193 ? -0.056 19.078 9.82 1 97.44 193 PHE A CA 1
ATOM 1534 C C . PHE A 1 193 ? -0.181 20.547 9.453 1 97.44 193 PHE A C 1
ATOM 1536 O O . PHE A 1 193 ? -1.102 21.234 9.906 1 97.44 193 PHE A O 1
ATOM 1543 N N . GLY A 1 194 ? 0.82 21.016 8.695 1 95.25 194 GLY A N 1
ATOM 1544 C CA . GLY A 1 194 ? 0.703 22.359 8.141 1 95.25 194 GLY A CA 1
ATOM 1545 C C . GLY A 1 194 ? -0.076 22.406 6.84 1 95.25 194 GLY A C 1
ATOM 1546 O O . GLY A 1 194 ? -0.501 23.484 6.402 1 95.25 194 GLY A O 1
ATOM 1547 N N . SER A 1 195 ? -0.264 21.266 6.254 1 96.94 195 SER A N 1
ATOM 1548 C CA . SER A 1 195 ? -1.005 21.109 5.004 1 96.94 195 SER A CA 1
ATOM 1549 C C . SER A 1 195 ? -1.805 19.812 4.984 1 96.94 195 SER A C 1
ATOM 1551 O O . SER A 1 195 ? -1.59 18.938 5.82 1 96.94 195 SER A O 1
ATOM 1553 N N . SER A 1 196 ? -2.754 19.766 4.051 1 96.69 196 SER A N 1
ATOM 1554 C CA . SER A 1 196 ? -3.586 18.578 3.938 1 96.69 196 SER A CA 1
ATOM 1555 C C . SER A 1 196 ? -4.266 18.5 2.574 1 96.69 196 SER A C 1
ATOM 1557 O O . SER A 1 196 ? -4.395 19.516 1.885 1 96.69 196 SER A O 1
ATOM 1559 N N . TYR A 1 197 ? -4.523 17.297 2.164 1 97.44 197 TYR A N 1
ATOM 1560 C CA . TYR A 1 197 ? -5.434 17.094 1.045 1 97.44 197 TYR A CA 1
ATOM 1561 C C . TYR A 1 197 ? -6.887 17.219 1.489 1 97.44 197 TYR A C 1
ATOM 1563 O O . TYR A 1 197 ? -7.348 16.469 2.352 1 97.44 197 TYR A O 1
ATOM 1571 N N . THR A 1 198 ? -7.562 18.219 0.933 1 96.56 198 THR A N 1
ATOM 1572 C CA . THR A 1 198 ? -8.938 18.531 1.309 1 96.56 198 THR A CA 1
ATOM 1573 C C . THR A 1 198 ? -9.859 18.453 0.094 1 96.56 198 THR A C 1
ATOM 1575 O O . THR A 1 198 ? -9.391 18.312 -1.038 1 96.56 198 THR A O 1
ATOM 1578 N N . PRO A 1 199 ? -11.195 18.516 0.301 1 95.25 199 PRO A N 1
ATOM 1579 C CA . PRO A 1 199 ? -12.125 18.531 -0.83 1 95.25 199 PRO A CA 1
ATOM 1580 C C . PRO A 1 199 ? -11.867 19.703 -1.785 1 95.25 199 PRO A C 1
ATOM 1582 O O . PRO A 1 199 ? -12.219 19.625 -2.967 1 95.25 199 PRO A O 1
ATOM 1585 N N . GLU A 1 200 ? -11.219 20.703 -1.334 1 94.88 200 GLU A N 1
ATOM 1586 C CA . GLU A 1 200 ? -10.922 21.875 -2.166 1 94.88 200 GLU A CA 1
ATOM 1587 C C . GLU A 1 200 ? -9.523 21.781 -2.771 1 94.88 200 GLU A C 1
ATOM 1589 O O . GLU A 1 200 ? -9.047 22.719 -3.396 1 94.88 200 GLU A O 1
ATOM 1594 N N . GLY A 1 201 ? -8.922 20.688 -2.598 1 95.69 201 GLY A N 1
ATOM 1595 C CA . GLY A 1 201 ? -7.562 20.5 -3.082 1 95.69 201 GLY A CA 1
ATOM 1596 C C . GLY A 1 201 ? -6.527 20.516 -1.972 1 95.69 201 GLY A C 1
ATOM 1597 O O . GLY A 1 201 ? -6.828 20.172 -0.83 1 95.69 201 GLY A O 1
ATOM 1598 N N . PHE A 1 202 ? -5.348 20.797 -2.43 1 95.81 202 PHE A N 1
ATOM 1599 C CA . PHE A 1 202 ? -4.242 20.906 -1.485 1 95.81 202 PHE A CA 1
ATOM 1600 C C . PHE A 1 202 ? -4.27 22.25 -0.771 1 95.81 202 PHE A C 1
ATOM 1602 O O . PHE A 1 202 ? -4.219 23.297 -1.413 1 95.81 202 PHE A O 1
ATOM 1609 N N . VAL A 1 203 ? -4.41 22.203 0.534 1 96.06 203 VAL A N 1
ATOM 1610 C CA . VAL A 1 203 ? -4.441 23.422 1.34 1 96.06 203 VAL A CA 1
ATOM 1611 C C . VAL A 1 203 ? -3.211 23.484 2.244 1 96.06 203 VAL A C 1
ATOM 1613 O O . VAL A 1 203 ? -2.828 22.469 2.84 1 96.06 203 VAL A O 1
ATOM 1616 N N . ASN A 1 204 ? -2.549 24.594 2.354 1 95.94 204 ASN A N 1
ATOM 1617 C CA . ASN A 1 204 ? -1.343 24.781 3.154 1 95.94 204 ASN A CA 1
ATOM 1618 C C . ASN A 1 204 ? -1.449 26.016 4.055 1 95.94 204 ASN A C 1
ATOM 1620 O O . ASN A 1 204 ? -1.677 27.125 3.574 1 95.94 204 ASN A O 1
ATOM 1624 N N . TYR A 1 205 ? -1.263 25.844 5.379 1 95.25 205 TYR A N 1
ATOM 1625 C CA . TYR A 1 205 ? -1.416 26.922 6.355 1 95.25 205 TYR A CA 1
ATOM 1626 C C . TYR A 1 205 ? -0.067 27.328 6.938 1 95.25 205 TYR A C 1
ATOM 1628 O O . TYR A 1 205 ? -0.005 28.016 7.953 1 95.25 205 TYR A O 1
ATOM 1636 N N . THR A 1 206 ? 1.041 26.953 6.32 1 95.25 206 THR A N 1
ATOM 1637 C CA . THR A 1 206 ? 2.383 27.219 6.828 1 95.25 206 THR A CA 1
ATOM 1638 C C . THR A 1 206 ? 2.578 28.703 7.078 1 95.25 206 THR A C 1
ATOM 1640 O O . THR A 1 206 ? 3.213 29.094 8.062 1 95.25 206 THR A O 1
ATOM 1643 N N . GLU A 1 207 ? 2.043 29.547 6.262 1 94.75 207 GLU A N 1
ATOM 1644 C CA . GLU A 1 207 ? 2.209 30.984 6.383 1 94.75 207 GLU A CA 1
ATOM 1645 C C . GLU A 1 207 ? 1.639 31.5 7.703 1 94.75 207 GLU A C 1
ATOM 1647 O O . GLU A 1 207 ? 2.229 32.375 8.344 1 94.75 207 GLU A O 1
ATOM 1652 N N . SER A 1 208 ? 0.506 30.984 8.07 1 95.62 208 SER A N 1
ATOM 1653 C CA . SER A 1 208 ? -0.112 31.422 9.328 1 95.62 208 SER A CA 1
ATOM 1654 C C . SER A 1 208 ? 0.712 30.969 10.531 1 95.62 208 SER A C 1
ATOM 1656 O O . SER A 1 208 ? 0.843 31.703 11.508 1 95.62 208 SER A O 1
ATOM 1658 N N . VAL A 1 209 ? 1.304 29.812 10.422 1 95.69 209 VAL A N 1
ATOM 1659 C CA . VAL A 1 209 ? 2.086 29.266 11.523 1 95.69 209 VAL A CA 1
ATOM 1660 C C . VAL A 1 209 ? 3.371 30.062 11.703 1 95.69 209 VAL A C 1
ATOM 1662 O O . VAL A 1 209 ? 3.805 30.312 12.828 1 95.69 209 VAL A O 1
ATOM 1665 N N . LEU A 1 210 ? 3.936 30.516 10.594 1 95.5 210 LEU A N 1
ATOM 1666 C CA . LEU A 1 210 ? 5.207 31.219 10.633 1 95.5 210 LEU A CA 1
ATOM 1667 C C . LEU A 1 210 ? 4.984 32.719 10.703 1 95.5 210 LEU A C 1
ATOM 1669 O O . LEU A 1 210 ? 5.914 33.5 10.477 1 95.5 210 LEU A O 1
ATOM 1673 N N . SER A 1 211 ? 3.777 33.156 11.062 1 93.25 211 SER A N 1
ATOM 1674 C CA . SER A 1 211 ? 3.434 34.562 11.055 1 93.25 211 SER A CA 1
ATOM 1675 C C . SER A 1 211 ? 4.262 35.344 12.078 1 93.25 211 SER A C 1
ATOM 1677 O O . SER A 1 211 ? 4.57 36.531 11.867 1 93.25 211 SER A O 1
ATOM 1679 N N . ASN A 1 212 ? 4.695 34.656 13.148 1 91.06 212 ASN A N 1
ATOM 1680 C CA . ASN A 1 212 ? 5.453 35.312 14.203 1 91.06 212 ASN A CA 1
ATOM 1681 C C . ASN A 1 212 ? 6.953 35.062 14.07 1 91.06 212 ASN A C 1
ATOM 1683 O O . ASN A 1 212 ? 7.73 35.406 14.953 1 91.06 212 ASN A O 1
ATOM 1687 N N . ALA A 1 213 ? 7.305 34.5 13.031 1 93.81 213 ALA A N 1
ATOM 1688 C CA . ALA A 1 213 ? 8.727 34.219 12.844 1 93.81 213 ALA A CA 1
ATOM 1689 C C . ALA A 1 213 ? 9.477 35.5 12.453 1 93.81 213 ALA A C 1
ATOM 1691 O O . ALA A 1 213 ? 8.977 36.312 11.672 1 93.81 213 ALA A O 1
ATOM 1692 N N . ILE A 1 214 ? 10.633 35.688 13.047 1 93.56 214 ILE A N 1
ATOM 1693 C CA . ILE A 1 214 ? 11.492 36.812 12.711 1 93.56 214 ILE A CA 1
ATOM 1694 C C . ILE A 1 214 ? 12.391 36.438 11.539 1 93.56 214 ILE A C 1
ATOM 1696 O O . ILE A 1 214 ? 12.555 37.25 10.602 1 93.56 214 ILE A O 1
ATOM 1700 N N . ASN A 1 215 ? 13.023 35.25 11.617 1 92.69 215 ASN A N 1
ATOM 1701 C CA . ASN A 1 215 ? 13.844 34.719 10.539 1 92.69 215 ASN A CA 1
ATOM 1702 C C . ASN A 1 215 ? 13.25 33.438 9.969 1 92.69 215 ASN A C 1
ATOM 1704 O O . ASN A 1 215 ? 12.812 32.562 10.727 1 92.69 215 ASN A O 1
ATOM 1708 N N . ILE A 1 216 ? 13.141 33.438 8.648 1 95.19 216 ILE A N 1
ATOM 1709 C CA . ILE A 1 216 ? 12.633 32.219 7.992 1 95.19 216 ILE A CA 1
ATOM 1710 C C . ILE A 1 216 ? 13.656 31.734 6.973 1 95.19 216 ILE A C 1
ATOM 1712 O O . ILE A 1 216 ? 14.086 32.469 6.094 1 95.19 216 ILE A O 1
ATOM 1716 N N . TYR A 1 217 ? 14.078 30.516 7.164 1 94.81 217 TYR A N 1
ATOM 1717 C CA . TYR A 1 217 ? 14.992 29.859 6.238 1 94.81 217 TYR A CA 1
ATOM 1718 C C . TYR A 1 217 ? 14.25 28.906 5.312 1 94.81 217 TYR A C 1
ATOM 1720 O O . TYR A 1 217 ? 13.312 28.219 5.742 1 94.81 217 TYR A O 1
ATOM 1728 N N . SER A 1 218 ? 14.711 28.938 4.09 1 94.75 218 SER A N 1
ATOM 1729 C CA . SER A 1 218 ? 14.078 28.062 3.105 1 94.75 218 SER A CA 1
ATOM 1730 C C . SER A 1 218 ? 15 26.922 2.711 1 94.75 218 SER A C 1
ATOM 1732 O O . SER A 1 218 ? 16.188 27.125 2.447 1 94.75 218 SER A O 1
ATOM 1734 N N . ILE A 1 219 ? 14.43 25.688 2.752 1 95 219 ILE A N 1
ATOM 1735 C CA . ILE A 1 219 ? 15.117 24.484 2.287 1 95 219 ILE A CA 1
ATOM 1736 C C . ILE A 1 219 ? 14.43 23.953 1.029 1 95 219 ILE A C 1
ATOM 1738 O O . ILE A 1 219 ? 13.195 23.875 0.977 1 95 219 ILE A O 1
ATOM 1742 N N . SER A 1 220 ? 15.211 23.766 0.003 1 94.06 220 SER A N 1
ATOM 1743 C CA . SER A 1 220 ? 14.656 23.203 -1.223 1 94.06 220 SER A CA 1
ATOM 1744 C C . SER A 1 220 ? 15.352 21.891 -1.599 1 94.06 220 SER A C 1
ATOM 1746 O O . SER A 1 220 ? 16.469 21.625 -1.149 1 94.06 220 SER A O 1
ATOM 1748 N N . GLY A 1 221 ? 14.648 21.125 -2.377 1 95.31 221 GLY A N 1
ATOM 1749 C CA . GLY A 1 221 ? 15.141 19.828 -2.826 1 95.31 221 GLY A CA 1
ATOM 1750 C C . GLY A 1 221 ? 14.031 18.891 -3.264 1 95.31 221 GLY A C 1
ATOM 1751 O O . GLY A 1 221 ? 12.922 18.938 -2.727 1 95.31 221 GLY A O 1
ATOM 1752 N N . ASP A 1 222 ? 14.406 18 -4.172 1 96.19 222 ASP A N 1
ATOM 1753 C CA . ASP A 1 222 ? 13.461 16.984 -4.629 1 96.19 222 ASP A CA 1
ATOM 1754 C C . ASP A 1 222 ? 13.188 15.953 -3.535 1 96.19 222 ASP A C 1
ATOM 1756 O O . ASP A 1 222 ? 13.93 15.875 -2.553 1 96.19 222 ASP A O 1
ATOM 1760 N N . PRO A 1 223 ? 12.078 15.227 -3.688 1 97 223 PRO A N 1
ATOM 1761 C CA . PRO A 1 223 ? 11.852 14.133 -2.736 1 97 223 PRO A CA 1
ATOM 1762 C C . PRO A 1 223 ? 13.031 13.18 -2.641 1 97 223 PRO A C 1
ATOM 1764 O O . PRO A 1 223 ? 13.578 12.758 -3.666 1 97 223 PRO A O 1
ATOM 1767 N N . GLY A 1 224 ? 13.484 12.891 -1.427 1 96.94 224 GLY A N 1
ATOM 1768 C CA . GLY A 1 224 ? 14.555 11.922 -1.222 1 96.94 224 GLY A CA 1
ATOM 1769 C C . GLY A 1 224 ? 15.922 12.562 -1.062 1 96.94 224 GLY A C 1
ATOM 1770 O O . GLY A 1 224 ? 16.922 11.867 -0.927 1 96.94 224 GLY A O 1
ATOM 1771 N N . THR A 1 225 ? 15.969 13.891 -1.022 1 97.31 225 THR A N 1
ATOM 1772 C CA . THR A 1 225 ? 17.266 14.57 -0.992 1 97.31 225 THR A CA 1
ATOM 1773 C C . THR A 1 225 ? 17.75 14.742 0.444 1 97.31 225 THR A C 1
ATOM 1775 O O . THR A 1 225 ? 18.844 15.266 0.677 1 97.31 225 THR A O 1
ATOM 1778 N N . GLY A 1 226 ? 16.844 14.367 1.441 1 96.31 226 GLY A N 1
ATOM 1779 C CA . GLY A 1 226 ? 17.297 14.391 2.822 1 96.31 226 GLY A CA 1
ATOM 1780 C C . GLY A 1 226 ? 16.688 15.516 3.633 1 96.31 226 GLY A C 1
ATOM 1781 O O . GLY A 1 226 ? 17.172 15.844 4.719 1 96.31 226 GLY A O 1
ATOM 1782 N N . LYS A 1 227 ? 15.633 16.156 3.17 1 96.62 227 LYS A N 1
ATOM 1783 C CA . LYS A 1 227 ? 15.008 17.297 3.838 1 96.62 227 LYS A CA 1
ATOM 1784 C C . LYS A 1 227 ? 14.516 16.922 5.23 1 96.62 227 LYS A C 1
ATOM 1786 O O . LYS A 1 227 ? 14.781 17.625 6.203 1 96.62 227 LYS A O 1
ATOM 1791 N N . THR A 1 228 ? 13.797 15.805 5.301 1 97.5 228 THR A N 1
ATOM 1792 C CA . THR A 1 228 ? 13.258 15.359 6.582 1 97.5 228 THR A CA 1
ATOM 1793 C C . THR A 1 228 ? 14.375 15.102 7.582 1 97.5 228 THR A C 1
ATOM 1795 O O . THR A 1 228 ? 14.281 15.484 8.75 1 97.5 228 THR A O 1
ATOM 1798 N N . THR A 1 229 ? 15.414 14.453 7.105 1 96.88 229 THR A N 1
ATOM 1799 C CA . THR A 1 229 ? 16.562 14.195 7.969 1 96.88 229 THR A CA 1
ATOM 1800 C C . THR A 1 229 ? 17.156 15.5 8.477 1 96.88 229 THR A C 1
ATOM 1802 O O . THR A 1 229 ? 17.5 15.625 9.656 1 96.88 229 THR A O 1
ATOM 1805 N N . LEU A 1 230 ? 17.297 16.422 7.586 1 96.88 230 LEU A N 1
ATOM 1806 C CA . LEU A 1 230 ? 17.812 17.75 7.945 1 96.88 230 LEU A CA 1
ATOM 1807 C C . LEU A 1 230 ? 16.922 18.391 9.008 1 96.88 230 LEU A C 1
ATOM 1809 O O . LEU A 1 230 ? 17.422 18.875 10.031 1 96.88 230 LEU A O 1
ATOM 1813 N N . PHE A 1 231 ? 15.625 18.375 8.859 1 97.94 231 PHE A N 1
ATOM 1814 C CA . PHE A 1 231 ? 14.68 18.953 9.812 1 97.94 231 PHE A CA 1
ATOM 1815 C C . PHE A 1 231 ? 14.805 18.281 11.172 1 97.94 231 PHE A C 1
ATOM 1817 O O . PHE A 1 231 ? 14.797 18.953 12.203 1 97.94 231 PHE A O 1
ATOM 1824 N N . LYS A 1 232 ? 14.914 16.984 11.133 1 97.88 232 LYS A N 1
ATOM 1825 C CA . LYS A 1 232 ? 15.016 16.234 12.375 1 97.88 232 LYS A CA 1
ATOM 1826 C C . LYS A 1 232 ? 16.266 16.625 13.164 1 97.88 232 LYS A C 1
ATOM 1828 O O . LYS A 1 232 ? 16.203 16.812 14.383 1 97.88 232 LYS A O 1
ATOM 1833 N N . ARG A 1 233 ? 17.328 16.75 12.469 1 97.12 233 ARG A N 1
ATOM 1834 C CA . ARG A 1 233 ? 18.562 17.141 13.125 1 97.12 233 ARG A CA 1
ATOM 1835 C C . ARG A 1 233 ? 18.438 18.531 13.734 1 97.12 233 ARG A C 1
ATOM 1837 O O . ARG A 1 233 ? 18.891 18.766 14.859 1 97.12 233 ARG A O 1
ATOM 1844 N N . ILE A 1 234 ? 17.844 19.391 13.062 1 96.75 234 ILE A N 1
ATOM 1845 C CA . ILE A 1 234 ? 17.703 20.766 13.531 1 96.75 234 ILE A CA 1
ATOM 1846 C C . ILE A 1 234 ? 16.781 20.797 14.75 1 96.75 234 ILE A C 1
ATOM 1848 O O . ILE A 1 234 ? 17.156 21.359 15.789 1 96.75 234 ILE A O 1
ATOM 1852 N N . TYR A 1 235 ? 15.555 20.219 14.641 1 97.12 235 TYR A N 1
ATOM 1853 C CA . TYR A 1 235 ? 14.625 20.422 15.742 1 97.12 235 TYR A CA 1
ATOM 1854 C C . TYR A 1 235 ? 15.055 19.625 16.969 1 97.12 235 TYR A C 1
ATOM 1856 O O . TYR A 1 235 ? 14.781 20.016 18.109 1 97.12 235 TYR A O 1
ATOM 1864 N N . LYS A 1 236 ? 15.773 18.469 16.75 1 96.44 236 LYS A N 1
ATOM 1865 C CA . LYS A 1 236 ? 16.312 17.75 17.906 1 96.44 236 LYS A CA 1
ATOM 1866 C C . LYS A 1 236 ? 17.359 18.594 18.625 1 96.44 236 LYS A C 1
ATOM 1868 O O . LYS A 1 236 ? 17.406 18.609 19.859 1 96.44 236 LYS A O 1
ATOM 1873 N N . SER A 1 237 ? 18.219 19.203 17.875 1 95.31 237 SER A N 1
ATOM 1874 C CA . SER A 1 237 ? 19.219 20.109 18.469 1 95.31 237 SER A CA 1
ATOM 1875 C C . SER A 1 237 ? 18.547 21.234 19.25 1 95.31 237 SER A C 1
ATOM 1877 O O . SER A 1 237 ? 19.016 21.609 20.312 1 95.31 237 SER A O 1
ATOM 1879 N N . ALA A 1 238 ? 17.5 21.766 18.703 1 96.5 238 ALA A N 1
ATOM 1880 C CA . ALA A 1 238 ? 16.75 22.812 19.375 1 96.5 238 ALA A CA 1
ATOM 1881 C C . ALA A 1 238 ? 16.172 22.312 20.703 1 96.5 238 ALA A C 1
ATOM 1883 O O . ALA A 1 238 ? 16.281 22.984 21.734 1 96.5 238 ALA A O 1
ATOM 1884 N N . ILE A 1 239 ? 15.57 21.141 20.688 1 96.31 239 ILE A N 1
ATOM 1885 C CA . ILE A 1 239 ? 14.93 20.547 21.844 1 96.31 239 ILE A CA 1
ATOM 1886 C C . ILE A 1 239 ? 15.969 20.312 22.938 1 96.31 239 ILE A C 1
ATOM 1888 O O . ILE A 1 239 ? 15.703 20.531 24.125 1 96.31 239 ILE A O 1
ATOM 1892 N N . GLU A 1 240 ? 17.094 19.922 22.484 1 93.94 240 GLU A N 1
ATOM 1893 C CA . GLU A 1 240 ? 18.188 19.656 23.438 1 93.94 240 GLU A CA 1
ATOM 1894 C C . GLU A 1 240 ? 18.641 20.953 24.109 1 93.94 240 GLU A C 1
ATOM 1896 O O . GLU A 1 240 ? 19.219 20.922 25.203 1 93.94 240 GLU A O 1
ATOM 1901 N N . ARG A 1 241 ? 18.422 22.031 23.562 1 94.25 241 ARG A N 1
ATOM 1902 C CA . ARG A 1 241 ? 18.812 23.328 24.094 1 94.25 241 ARG A CA 1
ATOM 1903 C C . ARG A 1 241 ? 17.672 23.953 24.906 1 94.25 241 ARG A C 1
ATOM 1905 O O . ARG A 1 241 ? 17.766 25.094 25.344 1 94.25 241 ARG A O 1
ATOM 1912 N N . GLY A 1 242 ? 16.594 23.188 25.016 1 94.56 242 GLY A N 1
ATOM 1913 C CA . GLY A 1 242 ? 15.461 23.625 25.828 1 94.56 242 GLY A CA 1
ATOM 1914 C C . GLY A 1 242 ? 14.477 24.484 25.062 1 94.56 242 GLY A C 1
ATOM 1915 O O . GLY A 1 242 ? 13.641 25.172 25.672 1 94.56 242 GLY A O 1
ATOM 1916 N N . LEU A 1 243 ? 14.625 24.5 23.781 1 95.62 243 LEU A N 1
ATOM 1917 C CA . LEU A 1 243 ? 13.758 25.328 22.953 1 95.62 243 LEU A CA 1
ATOM 1918 C C . LEU A 1 243 ? 12.531 24.547 22.484 1 95.62 243 LEU A C 1
ATOM 1920 O O . LEU A 1 243 ? 12.648 23.375 22.109 1 95.62 243 LEU A O 1
ATOM 1924 N N . ASP A 1 244 ? 11.336 25.156 22.516 1 95.69 244 ASP A N 1
ATOM 1925 C CA . ASP A 1 244 ? 10.109 24.531 22.031 1 95.69 244 ASP A CA 1
ATOM 1926 C C . ASP A 1 244 ? 10.008 24.609 20.516 1 95.69 244 ASP A C 1
ATOM 1928 O O . ASP A 1 244 ? 10.312 25.641 19.922 1 95.69 244 ASP A O 1
ATOM 1932 N N . VAL A 1 245 ? 9.625 23.453 19.953 1 97.75 245 VAL A N 1
ATOM 1933 C CA . VAL A 1 245 ? 9.586 23.406 18.484 1 97.75 245 VAL A CA 1
ATOM 1934 C C . VAL A 1 245 ? 8.234 22.875 18.016 1 97.75 245 VAL A C 1
ATOM 1936 O O . VAL A 1 245 ? 7.688 21.938 18.609 1 97.75 245 VAL A O 1
ATOM 1939 N N . GLU A 1 246 ? 7.625 23.562 17.062 1 97.94 246 GLU A N 1
ATOM 1940 C CA . GLU A 1 246 ? 6.473 23.062 16.312 1 97.94 246 GLU A CA 1
ATOM 1941 C C . GLU A 1 246 ? 6.906 22.406 15.016 1 97.94 246 GLU A C 1
ATOM 1943 O O . GLU A 1 246 ? 7.633 23 14.219 1 97.94 246 GLU A O 1
ATOM 1948 N N . ILE A 1 247 ? 6.523 21.203 14.844 1 98.56 247 ILE A N 1
ATOM 1949 C CA . ILE A 1 247 ? 6.902 20.406 13.68 1 98.56 247 ILE A CA 1
ATOM 1950 C C . ILE A 1 247 ? 5.672 20.156 12.812 1 98.56 247 ILE A C 1
ATOM 1952 O O . ILE A 1 247 ? 4.719 19.516 13.25 1 98.56 247 ILE A O 1
ATOM 1956 N N . LEU A 1 248 ? 5.688 20.672 11.578 1 98.56 248 LEU A N 1
ATOM 1957 C CA . LEU A 1 248 ? 4.598 20.469 10.625 1 98.56 248 LEU A CA 1
ATOM 1958 C C . LEU A 1 248 ? 4.945 19.375 9.617 1 98.56 248 LEU A C 1
ATOM 1960 O O . LEU A 1 248 ? 5.988 19.453 8.961 1 98.56 248 LEU A O 1
ATOM 1964 N N . HIS A 1 249 ? 4.07 18.438 9.484 1 98.25 249 HIS A N 1
ATOM 1965 C CA . HIS A 1 249 ? 4.305 17.266 8.656 1 98.25 249 HIS A CA 1
ATOM 1966 C C . HIS A 1 249 ? 3.639 17.406 7.293 1 98.25 249 HIS A C 1
ATOM 1968 O O . HIS A 1 249 ? 2.77 18.25 7.105 1 98.25 249 HIS A O 1
ATOM 1974 N N . THR A 1 250 ? 4.098 16.531 6.324 1 96.88 250 THR A N 1
ATOM 1975 C CA . THR A 1 250 ? 3.5 16.5 4.996 1 96.88 250 THR A CA 1
ATOM 1976 C C . THR A 1 250 ? 2.273 15.586 4.98 1 96.88 250 THR A C 1
ATOM 1978 O O . THR A 1 250 ? 2.211 14.609 5.73 1 96.88 250 THR A O 1
ATOM 1981 N N . PRO A 1 251 ? 1.363 15.867 4.148 1 96.12 251 PRO A N 1
ATOM 1982 C CA . PRO A 1 251 ? 0.107 15.109 4.188 1 96.12 251 PRO A CA 1
ATOM 1983 C C . PRO A 1 251 ? 0.254 13.688 3.648 1 96.12 251 PRO A C 1
ATOM 1985 O O . PRO A 1 251 ? -0.225 12.734 4.27 1 96.12 251 PRO A O 1
ATOM 1988 N N . LEU A 1 252 ? 0.942 13.445 2.566 1 97.69 252 LEU A N 1
ATOM 1989 C CA . LEU A 1 252 ? 0.98 12.125 1.936 1 97.69 252 LEU A CA 1
ATOM 1990 C C . LEU A 1 252 ? 1.744 11.133 2.801 1 97.69 252 LEU A C 1
ATOM 1992 O O . LEU A 1 252 ? 1.304 9.992 2.98 1 97.69 252 LEU A O 1
ATOM 1996 N N . ILE A 1 253 ? 2.869 11.57 3.312 1 98 253 ILE A N 1
ATOM 1997 C CA . ILE A 1 253 ? 3.688 10.773 4.219 1 98 253 ILE A CA 1
ATOM 1998 C C . ILE A 1 253 ? 3.838 11.508 5.555 1 98 253 ILE A C 1
ATOM 2000 O O . ILE A 1 253 ? 4.746 12.32 5.723 1 98 253 ILE A O 1
ATOM 2004 N N . PRO A 1 254 ? 3.031 11.125 6.566 1 97.12 254 PRO A N 1
ATOM 2005 C CA . PRO A 1 254 ? 2.949 11.883 7.82 1 97.12 254 PRO A CA 1
ATOM 2006 C C . PRO A 1 254 ? 4.281 11.93 8.562 1 97.12 254 PRO A C 1
ATOM 2008 O O . PRO A 1 254 ? 4.484 12.805 9.414 1 97.12 254 PRO A O 1
ATOM 2011 N N . GLN A 1 255 ? 5.234 11.031 8.227 1 96.12 255 GLN A N 1
ATOM 2012 C CA . GLN A 1 255 ? 6.531 10.977 8.898 1 96.12 255 GLN A CA 1
ATOM 2013 C C . GLN A 1 255 ? 7.484 12.023 8.328 1 96.12 255 GLN A C 1
ATOM 2015 O O . GLN A 1 255 ? 8.523 12.312 8.922 1 96.12 255 GLN A O 1
ATOM 2020 N N . LYS A 1 256 ? 7.172 12.516 7.211 1 97.69 256 LYS A N 1
ATOM 2021 C CA . LYS A 1 256 ? 8.016 13.531 6.59 1 97.69 256 LYS A CA 1
ATOM 2022 C C . LYS A 1 256 ? 7.621 14.93 7.055 1 97.69 256 LYS A C 1
ATOM 2024 O O . LYS A 1 256 ? 6.453 15.188 7.352 1 97.69 256 LYS A O 1
ATOM 2029 N N . ILE A 1 257 ? 8.617 15.82 7.074 1 98.31 257 ILE A N 1
ATOM 2030 C CA . ILE A 1 257 ? 8.438 17.141 7.672 1 98.31 257 ILE A CA 1
ATOM 2031 C C . ILE A 1 257 ? 8.531 18.219 6.594 1 98.31 257 ILE A C 1
ATOM 2033 O O . ILE A 1 257 ? 9.391 18.141 5.711 1 98.31 257 ILE A O 1
ATOM 2037 N N . GLU A 1 258 ? 7.664 19.203 6.699 1 97.44 258 GLU A N 1
ATOM 2038 C CA . GLU A 1 258 ? 7.707 20.297 5.727 1 97.44 258 GLU A CA 1
ATOM 2039 C C . GLU A 1 258 ? 8.156 21.594 6.375 1 97.44 258 GLU A C 1
ATOM 2041 O O . GLU A 1 258 ? 8.742 22.453 5.707 1 97.44 258 GLU A O 1
ATOM 2046 N N . THR A 1 259 ? 7.863 21.734 7.668 1 98.12 259 THR A N 1
ATOM 2047 C CA . THR A 1 259 ? 8.188 23 8.32 1 98.12 259 THR A CA 1
ATOM 2048 C C . THR A 1 259 ? 8.469 22.781 9.805 1 98.12 259 THR A C 1
ATOM 2050 O O . THR A 1 259 ? 7.832 21.938 10.453 1 98.12 259 THR A O 1
ATOM 2053 N N . ILE A 1 260 ? 9.445 23.484 10.297 1 98.12 260 ILE A N 1
ATOM 2054 C CA . ILE A 1 260 ? 9.625 23.562 11.742 1 98.12 260 ILE A CA 1
ATOM 2055 C C . ILE A 1 260 ? 9.672 25.016 12.18 1 98.12 260 ILE A C 1
ATOM 2057 O O . ILE A 1 260 ? 10.195 25.875 11.461 1 98.12 260 ILE A O 1
ATOM 2061 N N . PHE A 1 261 ? 9.102 25.297 13.312 1 97.88 261 PHE A N 1
ATOM 2062 C CA . PHE A 1 261 ? 9.125 26.625 13.93 1 97.88 261 PHE A CA 1
ATOM 2063 C C . PHE A 1 261 ? 9.688 26.547 15.344 1 97.88 261 PHE A C 1
ATOM 2065 O O . PHE A 1 261 ? 9.102 25.906 16.219 1 97.88 261 PHE A O 1
ATOM 2072 N N . ILE A 1 262 ? 10.812 27.141 15.516 1 97.06 262 ILE A N 1
ATOM 2073 C CA . ILE A 1 262 ? 11.43 27.219 16.844 1 97.06 262 ILE A CA 1
ATOM 2074 C C . ILE A 1 262 ? 10.93 28.469 17.562 1 97.06 262 ILE A C 1
ATOM 2076 O O . ILE A 1 262 ? 11.406 29.578 17.297 1 97.06 262 ILE A O 1
ATOM 2080 N N . LYS A 1 263 ? 10.141 28.344 18.516 1 94.69 263 LYS A N 1
ATOM 2081 C CA . LYS A 1 263 ? 9.328 29.406 19.109 1 94.69 263 LYS A CA 1
ATOM 2082 C C . LYS A 1 263 ? 10.203 30.406 19.859 1 94.69 263 LYS A C 1
ATOM 2084 O O . LYS A 1 263 ? 10.078 31.625 19.656 1 94.69 263 LYS A O 1
ATOM 2089 N N . ASP A 1 264 ? 11.148 29.969 20.688 1 92.94 264 ASP A N 1
ATOM 2090 C CA . ASP A 1 264 ? 11.891 30.797 21.625 1 92.94 264 ASP A CA 1
ATOM 2091 C C . ASP A 1 264 ? 12.789 31.797 20.906 1 92.94 264 ASP A C 1
ATOM 2093 O O . ASP A 1 264 ? 13 32.906 21.375 1 92.94 264 ASP A O 1
ATOM 2097 N N . ILE A 1 265 ? 13.258 31.359 19.781 1 93.88 265 ILE A N 1
ATOM 2098 C CA . ILE A 1 265 ? 14.156 32.25 19.047 1 93.88 265 ILE A CA 1
ATOM 2099 C C . ILE A 1 265 ? 13.453 32.781 17.797 1 93.88 265 ILE A C 1
ATOM 2101 O O . ILE A 1 265 ? 14.062 33.5 17 1 93.88 265 ILE A O 1
ATOM 2105 N N . LYS A 1 266 ? 12.172 32.406 17.531 1 95.62 266 LYS A N 1
ATOM 2106 C CA . LYS A 1 266 ? 11.305 32.875 16.453 1 95.62 266 LYS A CA 1
ATOM 2107 C C . LYS A 1 266 ? 11.938 32.625 15.094 1 95.62 266 LYS A C 1
ATOM 2109 O O . LYS A 1 266 ? 12 33.531 14.266 1 95.62 266 LYS A O 1
ATOM 2114 N N . VAL A 1 267 ? 12.375 31.438 14.852 1 95.38 267 VAL A N 1
ATOM 2115 C CA . VAL A 1 267 ? 12.992 31.047 13.586 1 95.38 267 VAL A CA 1
ATOM 2116 C C . VAL A 1 267 ? 12.156 29.953 12.922 1 95.38 267 VAL A C 1
ATOM 2118 O O . VAL A 1 267 ? 11.789 28.969 13.57 1 95.38 267 VAL A O 1
ATOM 212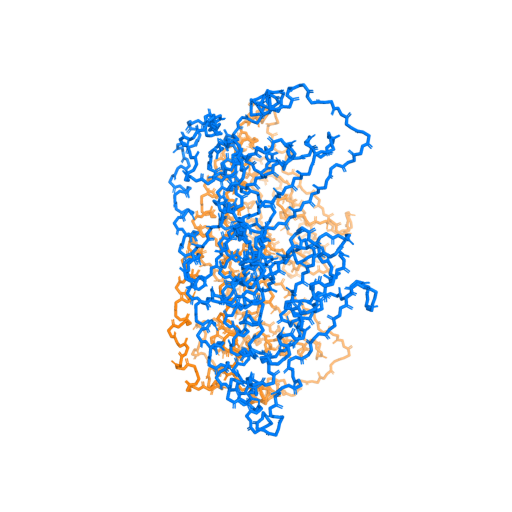1 N N . GLY A 1 268 ? 11.797 30.219 11.656 1 96.56 268 GLY A N 1
ATOM 2122 C CA . GLY A 1 268 ? 11.109 29.219 10.852 1 96.56 268 GLY A CA 1
ATOM 2123 C C . GLY A 1 268 ? 11.992 28.625 9.773 1 96.56 268 GLY A C 1
ATOM 2124 O O . GLY A 1 268 ? 12.805 29.328 9.164 1 96.56 268 GLY A O 1
ATOM 2125 N N . ILE A 1 269 ? 11.938 27.328 9.586 1 96.75 269 ILE A N 1
ATOM 2126 C CA . ILE A 1 269 ? 12.578 26.625 8.492 1 96.75 269 ILE A CA 1
ATOM 2127 C C . ILE A 1 269 ? 11.531 25.828 7.707 1 96.75 269 ILE A C 1
ATOM 2129 O O . ILE A 1 269 ? 10.781 25.031 8.281 1 96.75 269 ILE A O 1
ATOM 2133 N N . THR A 1 270 ? 11.469 26.047 6.406 1 97.25 270 THR A N 1
ATOM 2134 C CA . THR A 1 270 ? 10.336 25.484 5.672 1 97.25 270 THR A CA 1
ATOM 2135 C C . THR A 1 270 ? 10.742 25.125 4.242 1 97.25 270 THR A C 1
ATOM 2137 O O . THR A 1 270 ? 11.711 25.688 3.713 1 97.25 270 THR A O 1
ATOM 2140 N N . ILE A 1 271 ? 10.047 24.141 3.695 1 95.69 271 ILE A N 1
ATOM 2141 C CA . ILE A 1 271 ? 10.227 23.812 2.283 1 95.69 271 ILE A CA 1
ATOM 2142 C C . ILE A 1 271 ? 9.172 24.547 1.452 1 95.69 271 ILE A C 1
ATOM 2144 O O . ILE A 1 271 ? 9.117 24.375 0.23 1 95.69 271 ILE A O 1
ATOM 2148 N N . ASN A 1 272 ? 8.289 25.312 2.094 1 93.62 272 ASN A N 1
ATOM 2149 C CA . ASN A 1 272 ? 7.25 26.047 1.391 1 93.62 272 ASN A CA 1
ATOM 2150 C C . ASN A 1 272 ? 7.84 27.078 0.433 1 93.62 272 ASN A C 1
ATOM 2152 O O . ASN A 1 272 ? 8.594 27.969 0.852 1 93.62 272 ASN A O 1
ATOM 2156 N N . GLU A 1 273 ? 7.461 27 -0.742 1 89.06 273 GLU A N 1
ATOM 2157 C CA . GLU A 1 273 ? 8.07 27.797 -1.807 1 89.06 273 GLU A CA 1
ATOM 2158 C C . GLU A 1 273 ? 7.73 29.266 -1.656 1 89.06 273 GLU A C 1
ATOM 2160 O O . GLU A 1 273 ? 8.414 30.125 -2.215 1 89.06 273 GLU A O 1
ATOM 2165 N N . LYS A 1 274 ? 6.727 29.547 -0.966 1 88 274 LYS A N 1
ATOM 2166 C CA . LYS A 1 274 ? 6.336 30.938 -0.767 1 88 274 LYS A CA 1
ATOM 2167 C C . LYS A 1 274 ? 7.418 31.719 -0.026 1 88 274 LYS A C 1
ATOM 2169 O O . LYS A 1 274 ? 7.465 32.938 -0.094 1 88 274 LYS A O 1
ATOM 2174 N N . PHE A 1 275 ? 8.32 30.969 0.661 1 89.06 275 PHE A N 1
ATOM 2175 C CA . PHE A 1 275 ? 9.336 31.625 1.477 1 89.06 275 PHE A CA 1
ATOM 2176 C C . PHE A 1 275 ? 10.711 31.5 0.836 1 89.06 275 PHE A C 1
ATOM 2178 O O . PHE A 1 275 ? 11.727 31.781 1.479 1 89.06 275 PHE A O 1
ATOM 2185 N N . LYS A 1 276 ? 10.789 31.094 -0.376 1 81.81 276 LYS A N 1
ATOM 2186 C CA . LYS A 1 276 ? 12.047 30.828 -1.063 1 81.81 276 LYS A CA 1
ATOM 2187 C C . LYS A 1 276 ? 12.922 32.094 -1.107 1 81.81 276 LYS A C 1
ATOM 2189 O O . LYS A 1 276 ? 14.148 31.984 -1.054 1 81.81 276 LYS A O 1
ATOM 2194 N N . ASP A 1 277 ? 12.5 33.25 -1.177 1 70.94 277 ASP A N 1
ATOM 2195 C CA . ASP A 1 277 ? 13.281 34.438 -1.414 1 70.94 277 ASP A CA 1
ATOM 2196 C C . ASP A 1 277 ? 13.508 35.219 -0.116 1 70.94 277 ASP A C 1
ATOM 2198 O O . ASP A 1 277 ? 14.047 36.312 -0.133 1 70.94 277 ASP A O 1
ATOM 2202 N N . LYS A 1 278 ? 13.156 34.75 0.968 1 68.5 278 LYS A N 1
ATOM 2203 C CA . LYS A 1 278 ? 13.25 35.562 2.18 1 68.5 278 LYS A CA 1
ATOM 2204 C C . LYS A 1 278 ? 14.656 35.531 2.758 1 68.5 278 LYS A C 1
ATOM 2206 O O . LYS A 1 278 ? 15.258 36.594 3 1 68.5 278 LYS A O 1
ATOM 2211 N N . HIS A 1 279 ? 15.18 34.406 3.301 1 68.12 279 HIS A N 1
ATOM 2212 C CA . HIS A 1 279 ? 16.516 34.312 3.859 1 68.12 279 HIS A CA 1
ATOM 2213 C C . HIS A 1 279 ? 17.344 33.25 3.129 1 68.12 279 HIS A C 1
ATOM 2215 O O . HIS A 1 279 ? 17.016 32.875 2.004 1 68.12 279 HIS A O 1
ATOM 2221 N N . LYS A 1 280 ? 18.344 32.688 3.855 1 70.75 280 LYS A N 1
ATOM 2222 C CA . LYS A 1 280 ? 19.266 31.703 3.328 1 70.75 280 LYS A CA 1
ATOM 2223 C C . LYS A 1 280 ? 18.531 30.453 2.863 1 70.75 280 LYS A C 1
ATOM 2225 O O . LYS A 1 280 ? 17.641 29.953 3.562 1 70.75 280 LYS A O 1
ATOM 2230 N N . THR A 1 281 ? 18.781 30.156 1.697 1 80.19 281 THR A N 1
ATOM 2231 C CA . THR A 1 281 ? 18.172 29.016 1.042 1 80.19 281 THR A CA 1
ATOM 2232 C C . THR A 1 281 ? 19.188 27.891 0.857 1 80.19 281 THR A C 1
ATOM 2234 O O . THR A 1 281 ? 20.297 28.125 0.369 1 80.19 281 THR A O 1
ATOM 2237 N N . LEU A 1 282 ? 18.938 26.812 1.532 1 90.12 282 LEU A N 1
ATOM 2238 C CA . LEU A 1 282 ? 19.734 25.625 1.262 1 90.12 282 LEU A CA 1
ATOM 2239 C C . LEU A 1 282 ? 19.047 24.734 0.234 1 90.12 282 LEU A C 1
ATOM 2241 O O . LEU A 1 282 ? 17.906 24.297 0.448 1 90.12 282 LEU A O 1
ATOM 2245 N N . ASN A 1 283 ? 19.719 24.578 -0.894 1 94.19 283 ASN A N 1
ATOM 2246 C CA . ASN A 1 283 ? 19.203 23.703 -1.938 1 94.19 283 ASN A CA 1
ATOM 2247 C C . ASN A 1 283 ? 19.922 22.344 -1.92 1 94.19 283 ASN A C 1
ATOM 2249 O O . ASN A 1 283 ? 21.047 22.234 -2.395 1 94.19 283 ASN A O 1
ATOM 2253 N N . LEU A 1 284 ? 19.234 21.359 -1.537 1 96.31 284 LEU A N 1
ATOM 2254 C CA . LEU A 1 284 ? 19.859 20.047 -1.347 1 96.31 284 LEU A CA 1
ATOM 2255 C C . LEU A 1 284 ? 20.109 19.375 -2.686 1 96.31 284 LEU A C 1
ATOM 2257 O O . LEU A 1 284 ? 20.922 18.438 -2.77 1 96.31 284 LEU A O 1
ATOM 2261 N N . ASN A 1 285 ? 19.453 19.797 -3.777 1 96.12 285 ASN A N 1
ATOM 2262 C CA . ASN A 1 285 ? 19.734 19.266 -5.105 1 96.12 285 ASN A CA 1
ATOM 2263 C C . ASN A 1 285 ? 21.172 19.547 -5.531 1 96.12 285 ASN A C 1
ATOM 2265 O O . ASN A 1 285 ? 21.703 18.875 -6.426 1 96.12 285 ASN A O 1
ATOM 2269 N N . ASP A 1 286 ? 21.781 20.469 -4.93 1 95.44 286 ASP A N 1
ATOM 2270 C CA . ASP A 1 286 ? 23.156 20.844 -5.281 1 95.44 286 ASP A CA 1
ATOM 2271 C C . ASP A 1 286 ? 24.125 19.719 -4.938 1 95.44 286 ASP A C 1
ATOM 2273 O O . ASP A 1 286 ? 25.266 19.719 -5.422 1 95.44 286 ASP A O 1
ATOM 2277 N N . TYR A 1 287 ? 23.703 18.828 -4.133 1 96.88 287 TYR A N 1
ATOM 2278 C CA . TYR A 1 287 ? 24.609 17.781 -3.65 1 96.88 287 TYR A CA 1
ATOM 2279 C C . TYR A 1 287 ? 24.344 16.469 -4.363 1 96.88 287 TYR A C 1
ATOM 2281 O O . TYR A 1 287 ? 24.797 15.414 -3.922 1 96.88 287 TYR A O 1
ATOM 2289 N N . ARG A 1 288 ? 23.625 16.484 -5.41 1 96.56 288 ARG A N 1
ATOM 2290 C CA . ARG A 1 288 ? 23.297 15.266 -6.145 1 96.56 288 ARG A CA 1
ATOM 2291 C C . ARG A 1 288 ? 24.312 15 -7.246 1 96.56 288 ARG A C 1
ATOM 2293 O O . ARG A 1 288 ? 24.875 15.93 -7.816 1 96.56 288 ARG A O 1
ATOM 2300 N N . ASN A 1 289 ? 24.562 13.727 -7.527 1 96.06 289 ASN A N 1
ATOM 2301 C CA . ASN A 1 289 ? 25.266 13.352 -8.75 1 96.06 289 ASN A CA 1
ATOM 2302 C C . ASN A 1 289 ? 24.422 13.617 -9.992 1 96.06 289 ASN A C 1
ATOM 2304 O O . ASN A 1 289 ? 23.562 12.797 -10.344 1 96.06 289 ASN A O 1
ATOM 2308 N N . GLN A 1 290 ? 24.766 14.648 -10.648 1 95.69 290 GLN A N 1
ATOM 2309 C CA . GLN A 1 290 ? 23.922 15.133 -11.734 1 95.69 290 GLN A CA 1
ATOM 2310 C C . GLN A 1 290 ? 23.922 14.156 -12.914 1 95.69 290 GLN A C 1
ATOM 2312 O O . GLN A 1 290 ? 22.906 13.984 -13.586 1 95.69 290 GLN A O 1
ATOM 2317 N N . ASN A 1 291 ? 24.984 13.516 -13.195 1 94.31 291 ASN A N 1
ATOM 2318 C CA . ASN A 1 291 ? 25.078 12.562 -14.297 1 94.31 291 ASN A CA 1
ATOM 2319 C C . ASN A 1 291 ? 24.172 11.359 -14.086 1 94.31 291 ASN A C 1
ATOM 2321 O O . ASN A 1 291 ? 23.453 10.953 -14.992 1 94.31 291 ASN A O 1
ATOM 2325 N N . LEU A 1 292 ? 24.234 10.906 -12.898 1 90.88 292 LEU A N 1
ATOM 2326 C CA . LEU A 1 292 ? 23.375 9.773 -12.57 1 90.88 292 LEU A CA 1
ATOM 2327 C C . LEU A 1 292 ? 21.906 10.188 -12.609 1 90.88 292 LEU A C 1
ATOM 2329 O O . LEU A 1 292 ? 21.078 9.453 -13.133 1 90.88 292 LEU A O 1
ATOM 2333 N N . TYR A 1 293 ? 21.641 11.367 -12.086 1 94.62 293 TYR A N 1
ATOM 2334 C CA . TYR A 1 293 ? 20.281 11.891 -12.102 1 94.62 293 TYR A CA 1
ATOM 2335 C C . TYR A 1 293 ? 19.75 11.992 -13.523 1 94.62 293 TYR A C 1
ATOM 2337 O O . TYR A 1 293 ? 18.609 11.633 -13.797 1 94.62 293 TYR A O 1
ATOM 2345 N N . ASN A 1 294 ? 20.562 12.383 -14.406 1 94.69 294 ASN A N 1
ATOM 2346 C CA . ASN A 1 294 ? 20.156 12.586 -15.789 1 94.69 294 ASN A CA 1
ATOM 2347 C C . ASN A 1 294 ? 19.766 11.273 -16.469 1 94.69 294 ASN A C 1
ATOM 2349 O O . ASN A 1 294 ? 18.906 11.25 -17.344 1 94.69 294 ASN A O 1
ATOM 2353 N N . ILE A 1 295 ? 20.344 10.25 -16.031 1 90.19 295 ILE A N 1
ATOM 2354 C CA . ILE A 1 295 ? 20.047 8.93 -16.594 1 90.19 295 ILE A CA 1
ATOM 2355 C C . ILE A 1 295 ? 18.625 8.523 -16.219 1 90.19 295 ILE A C 1
ATOM 2357 O O . ILE A 1 295 ? 17.938 7.867 -17.016 1 90.19 295 ILE A O 1
ATOM 2361 N N . TYR A 1 296 ? 18.172 9.008 -15.086 1 91.94 296 TYR A N 1
ATOM 2362 C CA . TYR A 1 296 ? 16.906 8.5 -14.562 1 91.94 296 TYR A CA 1
ATOM 2363 C C . TYR A 1 296 ? 15.828 9.578 -14.594 1 91.94 296 TYR A C 1
ATOM 2365 O O . TYR A 1 296 ? 14.742 9.391 -14.031 1 91.94 296 TYR A O 1
ATOM 2373 N N . ILE A 1 297 ? 16.078 10.688 -15.219 1 94.88 297 ILE A N 1
ATOM 2374 C CA . IL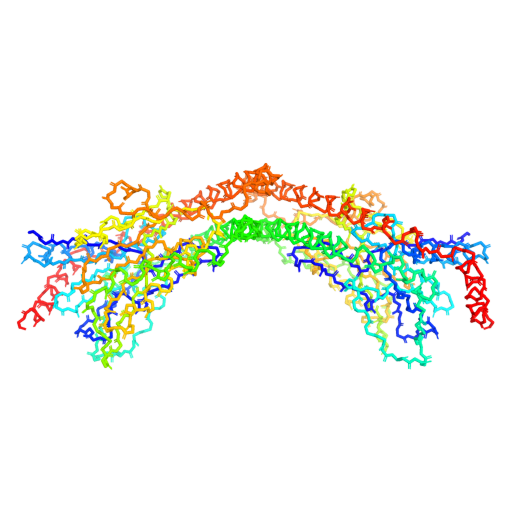E A 1 297 ? 15.172 11.844 -15.164 1 94.88 297 ILE A CA 1
ATOM 2375 C C . ILE A 1 297 ? 13.828 11.469 -15.781 1 94.88 297 ILE A C 1
ATOM 2377 O O . ILE A 1 297 ? 12.781 11.891 -15.289 1 94.88 297 ILE A O 1
ATOM 2381 N N . GLU A 1 298 ? 13.859 10.711 -16.812 1 93.56 298 GLU A N 1
ATOM 2382 C CA . GLU A 1 298 ? 12.617 10.32 -17.469 1 93.56 298 GLU A CA 1
ATOM 2383 C C . GLU A 1 298 ? 11.773 9.43 -16.562 1 93.56 298 GLU A C 1
ATOM 2385 O O . GLU A 1 298 ? 10.555 9.609 -16.469 1 93.56 298 GLU A O 1
ATOM 2390 N N . ALA A 1 299 ? 12.43 8.469 -15.969 1 91.88 299 ALA A N 1
ATOM 2391 C CA . ALA A 1 299 ? 11.734 7.586 -15.031 1 91.88 299 ALA A CA 1
ATOM 2392 C C . ALA A 1 299 ? 11.148 8.367 -13.867 1 91.88 299 ALA A C 1
ATOM 2394 O O . ALA A 1 299 ? 10.016 8.117 -13.445 1 91.88 299 ALA A O 1
ATOM 2395 N N . ILE A 1 300 ? 11.844 9.352 -13.406 1 96.06 300 ILE A N 1
ATOM 2396 C CA . ILE A 1 300 ? 11.406 10.172 -12.289 1 96.06 300 ILE A CA 1
ATOM 2397 C C . ILE A 1 300 ? 10.195 11.008 -12.695 1 96.06 300 ILE A C 1
ATOM 2399 O O . ILE A 1 300 ? 9.211 11.102 -11.953 1 96.06 300 ILE A O 1
ATOM 2403 N N . GLU A 1 301 ? 10.258 11.57 -13.82 1 96.81 301 GLU A N 1
ATOM 2404 C CA . GLU A 1 301 ? 9.156 12.391 -14.305 1 96.81 301 GLU A CA 1
ATOM 2405 C C . GLU A 1 301 ? 7.891 11.562 -14.5 1 96.81 301 GLU A C 1
ATOM 2407 O O . GLU A 1 301 ? 6.785 12.031 -14.219 1 96.81 301 GLU A O 1
ATOM 2412 N N . GLU A 1 302 ? 8.094 10.398 -15 1 95.12 302 GLU A N 1
ATOM 2413 C CA . GLU A 1 302 ? 6.957 9.5 -15.156 1 95.12 302 GLU A CA 1
ATOM 2414 C C . GLU A 1 302 ? 6.309 9.188 -13.805 1 95.12 302 GLU A C 1
ATOM 2416 O O . GLU A 1 302 ? 5.082 9.195 -13.688 1 95.12 302 GLU A O 1
ATOM 2421 N N . ASP A 1 303 ? 7.129 8.859 -12.844 1 96.81 303 ASP A N 1
ATOM 2422 C CA . ASP A 1 303 ? 6.621 8.594 -11.5 1 96.81 303 ASP A CA 1
ATOM 2423 C C . ASP A 1 303 ? 5.895 9.812 -10.938 1 96.81 303 ASP A C 1
ATOM 2425 O O . ASP A 1 303 ? 4.848 9.672 -10.297 1 96.81 303 ASP A O 1
ATOM 2429 N N . LYS A 1 304 ? 6.438 11.008 -11.188 1 97.69 304 LYS A N 1
ATOM 2430 C CA . LYS A 1 304 ? 5.82 12.234 -10.695 1 97.69 304 LYS A CA 1
ATOM 2431 C C . LYS A 1 304 ? 4.43 12.422 -11.289 1 97.69 304 LYS A C 1
ATOM 2433 O O . LYS A 1 304 ? 3.486 12.773 -10.578 1 97.69 304 LYS A O 1
ATOM 2438 N N . LYS A 1 305 ? 4.352 12.18 -12.547 1 97.5 305 LYS A N 1
ATOM 2439 C CA . LYS A 1 305 ? 3.062 12.312 -13.219 1 97.5 305 LYS A CA 1
ATOM 2440 C C . LYS A 1 305 ? 2.041 11.336 -12.641 1 97.5 305 LYS A C 1
ATOM 2442 O O . LYS A 1 305 ? 0.878 11.695 -12.438 1 97.5 305 LYS A O 1
ATOM 2447 N N . MET A 1 306 ? 2.504 10.133 -12.414 1 97.31 306 MET A N 1
ATOM 2448 C CA . MET A 1 306 ? 1.622 9.125 -11.836 1 97.31 306 MET A CA 1
ATOM 2449 C C . MET A 1 306 ? 1.177 9.531 -10.438 1 97.31 306 MET A C 1
ATOM 2451 O O . MET A 1 306 ? -0.001 9.406 -10.094 1 97.31 306 MET A O 1
ATOM 2455 N N . VAL A 1 307 ? 2.074 10.023 -9.656 1 98.12 307 VAL A N 1
ATOM 2456 C CA . VAL A 1 307 ? 1.757 10.484 -8.312 1 98.12 307 VAL A CA 1
ATOM 2457 C C . VAL A 1 307 ? 0.679 11.562 -8.367 1 98.12 307 VAL A C 1
ATOM 2459 O O . VAL A 1 307 ? -0.316 11.5 -7.645 1 98.12 307 VAL A O 1
ATOM 2462 N N . ASP A 1 308 ? 0.838 12.5 -9.242 1 97.88 308 ASP A N 1
ATOM 2463 C CA . ASP A 1 308 ? -0.105 13.609 -9.367 1 97.88 308 ASP A CA 1
ATOM 2464 C C . ASP A 1 308 ? -1.489 13.109 -9.773 1 97.88 308 ASP A C 1
ATOM 2466 O O . ASP A 1 308 ? -2.5 13.555 -9.227 1 97.88 308 ASP A O 1
ATOM 2470 N N . MET A 1 309 ? -1.431 12.211 -10.664 1 97.31 309 MET A N 1
ATOM 2471 C CA . MET A 1 309 ? -2.699 11.648 -11.125 1 97.31 309 MET A CA 1
ATOM 2472 C C . MET A 1 309 ? -3.418 10.938 -9.984 1 97.31 309 MET A C 1
ATOM 2474 O O . MET A 1 309 ? -4.625 11.117 -9.797 1 97.31 309 MET A O 1
ATOM 2478 N N . LEU A 1 310 ? -2.697 10.133 -9.258 1 98.25 310 LEU A N 1
ATOM 2479 C CA . LEU A 1 310 ? -3.271 9.383 -8.148 1 98.25 310 LEU A CA 1
ATOM 2480 C C . LEU A 1 310 ? -3.789 10.328 -7.066 1 98.25 310 LEU A C 1
ATOM 2482 O O . LEU A 1 310 ? -4.871 10.109 -6.512 1 98.25 310 LEU A O 1
ATOM 2486 N N . ILE A 1 311 ? -3.086 11.383 -6.785 1 98.38 311 ILE A N 1
ATOM 2487 C CA . ILE A 1 311 ? -3.496 12.359 -5.781 1 98.38 311 ILE A CA 1
ATOM 2488 C C . ILE A 1 311 ? -4.762 13.078 -6.246 1 98.38 311 ILE A C 1
ATOM 2490 O O . ILE A 1 311 ? -5.688 13.289 -5.457 1 98.38 311 ILE A O 1
ATOM 2494 N N . ASP A 1 312 ? -4.797 13.422 -7.484 1 97.75 312 ASP A N 1
ATOM 2495 C CA . ASP A 1 312 ? -5.973 14.094 -8.023 1 97.75 312 ASP A CA 1
ATOM 2496 C C . ASP A 1 312 ? -7.219 13.227 -7.871 1 97.75 312 ASP A C 1
ATOM 2498 O O . ASP A 1 312 ? -8.281 13.719 -7.488 1 97.75 312 ASP A O 1
ATOM 2502 N N . LYS A 1 313 ? -7.047 11.977 -8.172 1 96.81 313 LYS A N 1
ATOM 2503 C CA . LYS A 1 313 ? -8.172 11.055 -8.023 1 96.81 313 LYS A CA 1
ATOM 2504 C C . LYS A 1 313 ? -8.578 10.906 -6.562 1 96.81 313 LYS A C 1
ATOM 2506 O O . LYS A 1 313 ? -9.758 10.766 -6.25 1 96.81 313 LYS A O 1
ATOM 2511 N N . ALA A 1 314 ? -7.602 10.891 -5.695 1 97.31 314 ALA A N 1
ATOM 2512 C CA . ALA A 1 314 ? -7.891 10.844 -4.266 1 97.31 314 ALA A CA 1
ATOM 2513 C C . ALA A 1 314 ? -8.711 12.055 -3.828 1 97.31 314 ALA A C 1
ATOM 2515 O O . ALA A 1 314 ? -9.719 11.906 -3.127 1 97.31 314 ALA A O 1
ATOM 2516 N N . ILE A 1 315 ? -8.32 13.227 -4.262 1 97.25 315 ILE A N 1
ATOM 2517 C CA . ILE A 1 315 ? -9 14.469 -3.906 1 97.25 315 ILE A CA 1
ATOM 2518 C C . ILE A 1 315 ? -10.43 14.438 -4.438 1 97.25 315 ILE A C 1
ATOM 2520 O O . ILE A 1 315 ? -11.367 14.867 -3.752 1 97.25 315 ILE A O 1
ATOM 2524 N N . ASP A 1 316 ? -10.602 13.898 -5.609 1 95.44 316 ASP A N 1
ATOM 2525 C CA . ASP A 1 316 ? -11.938 13.75 -6.172 1 95.44 316 ASP A CA 1
ATOM 2526 C C . ASP A 1 316 ? -12.828 12.898 -5.27 1 95.44 316 ASP A C 1
ATOM 2528 O O . ASP A 1 316 ? -13.992 13.227 -5.039 1 95.44 316 ASP A O 1
ATOM 2532 N N . ASN A 1 317 ? -12.289 11.82 -4.832 1 93.94 317 ASN A N 1
ATOM 2533 C CA . ASN A 1 317 ? -13.047 10.938 -3.953 1 93.94 317 ASN A CA 1
ATOM 2534 C C . ASN A 1 317 ? -13.344 11.602 -2.613 1 93.94 317 ASN A C 1
ATOM 2536 O O . ASN A 1 317 ? -14.438 11.438 -2.059 1 93.94 317 ASN A O 1
ATOM 2540 N N . ILE A 1 318 ? -12.398 12.359 -2.098 1 94.25 318 ILE A N 1
ATOM 2541 C CA . ILE A 1 318 ? -12.594 13.094 -0.852 1 94.25 318 ILE A CA 1
ATOM 2542 C C . ILE A 1 318 ? -13.688 14.141 -1.038 1 94.25 318 ILE A C 1
ATOM 2544 O O . ILE A 1 318 ? -14.539 14.32 -0.164 1 94.25 318 ILE A O 1
ATOM 2548 N N . ARG A 1 319 ? -13.648 14.789 -2.156 1 94.5 319 ARG A N 1
ATOM 2549 C CA . ARG A 1 319 ? -14.672 15.773 -2.49 1 94.5 319 ARG A CA 1
ATOM 2550 C C . ARG A 1 319 ? -16.062 15.133 -2.539 1 94.5 319 ARG A C 1
ATOM 2552 O O . ARG A 1 319 ? -17.016 15.68 -2.006 1 94.5 319 ARG A O 1
ATOM 2559 N N . ASN A 1 320 ? -16.141 13.969 -3.168 1 91.62 320 ASN A N 1
ATOM 2560 C CA . ASN A 1 320 ? -17.391 13.227 -3.217 1 91.62 320 ASN A CA 1
ATOM 2561 C C . ASN A 1 320 ? -17.875 12.852 -1.82 1 91.62 320 ASN A C 1
ATOM 2563 O O . ASN A 1 320 ? -19.078 12.906 -1.534 1 91.62 320 ASN A O 1
ATOM 2567 N N . SER A 1 321 ? -16.969 12.422 -1.025 1 90.06 321 SER A N 1
ATOM 2568 C CA . SER A 1 321 ? -17.312 12.078 0.351 1 90.06 321 SER A CA 1
ATOM 2569 C C . SER A 1 321 ? -17.891 13.281 1.099 1 90.06 321 SER A C 1
ATOM 2571 O O . SER A 1 321 ? -18.844 13.141 1.865 1 90.06 321 SER A O 1
ATOM 2573 N N . LYS A 1 322 ? -17.297 14.398 0.881 1 90.19 322 LYS A N 1
ATOM 2574 C CA . LYS A 1 322 ? -17.781 15.625 1.498 1 90.19 322 LYS A CA 1
ATOM 2575 C C . LYS A 1 322 ? -19.203 15.945 1.047 1 90.19 322 LYS A C 1
ATOM 2577 O O . LYS A 1 322 ? -20.047 16.328 1.857 1 90.19 322 LYS A O 1
ATOM 2582 N N . ALA A 1 323 ? -19.453 15.797 -0.171 1 89.44 323 ALA A N 1
ATOM 2583 C CA . ALA A 1 323 ? -20.797 16.047 -0.705 1 89.44 323 ALA A CA 1
ATOM 2584 C C . ALA A 1 323 ? -21.828 15.125 -0.06 1 89.44 323 ALA A C 1
ATOM 2586 O O . ALA A 1 323 ? -22.922 15.555 0.301 1 89.44 323 ALA A O 1
ATOM 2587 N N . LEU A 1 324 ? -21.438 13.859 0.07 1 86.31 324 LEU A N 1
ATOM 2588 C CA . LEU A 1 324 ? -22.312 12.898 0.738 1 86.31 324 LEU A CA 1
ATOM 2589 C C . LEU A 1 324 ? -22.516 13.266 2.203 1 86.31 324 LEU A C 1
ATOM 2591 O O . LEU A 1 324 ? -23.625 13.156 2.73 1 86.31 324 LEU A O 1
ATOM 2595 N N . HIS A 1 325 ? -21.453 13.688 2.787 1 83.12 325 HIS A N 1
ATOM 2596 C CA . HIS A 1 325 ? -21.5 14.125 4.18 1 83.12 325 HIS A CA 1
ATOM 2597 C C . HIS A 1 325 ? -22.422 15.32 4.352 1 83.12 325 HIS A C 1
ATOM 2599 O O . HIS A 1 325 ? -23.156 15.406 5.34 1 83.12 325 HIS A O 1
ATOM 2605 N N . ASP A 1 326 ? -22.406 16.219 3.453 1 84.94 326 ASP A N 1
ATOM 2606 C CA . ASP A 1 326 ? -23.297 17.375 3.479 1 84.94 326 ASP A CA 1
ATOM 2607 C C . ASP A 1 326 ? -24.75 16.938 3.434 1 84.94 326 ASP A C 1
ATOM 2609 O O . ASP A 1 326 ? -25.609 17.562 4.055 1 84.94 326 ASP A O 1
ATOM 2613 N N . GLU A 1 327 ? -25 15.914 2.693 1 82.75 327 GLU A N 1
ATOM 2614 C CA . GLU A 1 327 ? -26.359 15.375 2.65 1 82.75 327 GLU A CA 1
ATOM 2615 C C . GLU A 1 327 ? -26.781 14.836 4.012 1 82.75 327 GLU A C 1
ATOM 2617 O O . GLU A 1 327 ? -27.922 14.992 4.422 1 82.75 327 GLU A O 1
ATOM 2622 N N . LEU A 1 328 ? -25.828 14.242 4.613 1 80.06 328 LEU A N 1
ATOM 2623 C CA . LEU A 1 328 ? -26.078 13.703 5.949 1 80.06 328 LEU A CA 1
ATOM 2624 C C . LEU A 1 328 ? -26.375 14.828 6.934 1 80.06 328 LEU A C 1
ATOM 2626 O O . LEU A 1 328 ? -27.25 14.68 7.797 1 80.06 328 LEU A O 1
ATOM 2630 N N . GLU A 1 329 ? -25.703 15.938 6.82 1 80.44 329 GLU A N 1
ATOM 2631 C CA . GLU A 1 329 ? -25.875 17.078 7.723 1 80.44 329 GLU A CA 1
ATOM 2632 C C . GLU A 1 329 ? -27.281 17.656 7.625 1 80.44 329 GLU A C 1
ATOM 2634 O O . GLU A 1 329 ? -27.797 18.172 8.609 1 80.44 329 GLU A O 1
ATOM 2639 N N . LYS A 1 330 ? -27.844 17.5 6.492 1 79.62 330 LYS A N 1
ATOM 2640 C CA . LYS A 1 330 ? -29.188 18.031 6.293 1 79.62 330 LYS A CA 1
ATOM 2641 C C . LYS A 1 330 ? -30.203 17.344 7.207 1 79.62 330 LYS A C 1
ATOM 2643 O O . LYS A 1 330 ? -31.156 17.953 7.66 1 79.62 330 LYS A O 1
ATOM 2648 N N . PHE A 1 331 ? -29.906 16.125 7.5 1 77.19 331 PHE A N 1
ATOM 2649 C CA . PHE A 1 331 ? -30.812 15.367 8.367 1 77.19 331 PHE A CA 1
ATOM 2650 C C . PHE A 1 331 ? -30.719 15.859 9.805 1 77.19 331 PHE A C 1
ATOM 2652 O O . PHE A 1 331 ? -31.703 15.82 10.547 1 77.19 331 PHE A O 1
ATOM 2659 N N . TYR A 1 332 ? -29.562 16.359 10.148 1 77.31 332 TYR A N 1
ATOM 2660 C CA . TYR A 1 332 ? -29.328 16.75 11.531 1 77.31 332 TYR A CA 1
ATOM 2661 C C . TYR A 1 332 ? -29.703 18.219 11.758 1 77.31 332 TYR A C 1
ATOM 2663 O O . TYR A 1 332 ? -30.281 18.562 12.789 1 77.31 332 TYR A O 1
ATOM 2671 N N . VAL A 1 333 ? -29.391 19.062 10.805 1 76.75 333 VAL A N 1
ATOM 2672 C CA . VAL A 1 333 ? -29.562 20.516 10.93 1 76.75 333 VAL A CA 1
ATOM 2673 C C . VAL A 1 333 ? -31.031 20.828 11.156 1 76.75 333 VAL A C 1
ATOM 2675 O O . VAL A 1 333 ? -31.359 21.766 11.898 1 76.75 333 VAL A O 1
ATOM 2678 N N . GLN A 1 334 ? -31.859 20.031 10.609 1 75.88 334 GLN A N 1
ATOM 2679 C CA . GLN A 1 334 ? -33.281 20.281 10.711 1 75.88 334 GLN A CA 1
ATOM 2680 C C . GLN A 1 334 ? -33.812 19.953 12.109 1 75.88 334 GLN A C 1
ATOM 2682 O O . GLN A 1 334 ? -34.906 20.359 12.484 1 75.88 334 GLN A O 1
ATOM 2687 N N . ASN A 1 335 ? -32.969 19.438 12.898 1 76.56 335 ASN A N 1
ATOM 2688 C CA . ASN A 1 335 ? -33.469 18.938 14.18 1 76.56 335 ASN A CA 1
ATOM 2689 C C . ASN A 1 335 ? -32.719 19.578 15.352 1 76.56 335 ASN A C 1
ATOM 2691 O O . ASN A 1 335 ? -32.719 19.031 16.469 1 76.56 335 ASN A O 1
ATOM 2695 N N . ILE A 1 336 ? -32.094 20.703 15.102 1 78.88 336 ILE A N 1
ATOM 2696 C CA . ILE A 1 336 ? -31.328 21.344 16.156 1 78.88 336 ILE A CA 1
ATOM 2697 C C . ILE A 1 336 ? -32.031 22.609 16.625 1 78.88 336 ILE A C 1
ATOM 2699 O O . ILE A 1 336 ? -32.594 23.344 15.82 1 78.88 336 ILE A O 1
ATOM 2703 N N . ASP A 1 337 ? -32.062 22.75 17.938 1 81.31 337 ASP A N 1
ATOM 2704 C CA . ASP A 1 337 ? -32.562 23.984 18.547 1 81.31 337 ASP A CA 1
ATOM 2705 C C . ASP A 1 337 ? -31.438 25.016 18.672 1 81.31 337 ASP A C 1
ATOM 2707 O O . ASP A 1 337 ? -30.719 25.047 19.672 1 81.31 337 ASP A O 1
ATOM 2711 N N . PHE A 1 338 ? -31.406 26.016 17.797 1 80 338 PHE A N 1
ATOM 2712 C CA . PHE A 1 338 ? -30.297 26.953 17.719 1 80 338 PHE A CA 1
ATOM 2713 C C . PHE A 1 338 ? -30.359 27.984 18.844 1 80 338 PHE A C 1
ATOM 2715 O O . PHE A 1 338 ? -29.344 28.531 19.25 1 80 338 PHE A O 1
ATOM 2722 N N . GLU A 1 339 ? -31.531 28.172 19.281 1 83.94 339 GLU A N 1
ATOM 2723 C CA . GLU A 1 339 ? -31.672 29.094 20.406 1 83.94 339 GLU A CA 1
ATOM 2724 C C . GLU A 1 339 ? -30.969 28.547 21.641 1 83.94 339 GLU A C 1
ATOM 2726 O O . GLU A 1 339 ? -30.281 29.281 22.344 1 83.94 339 GLU A O 1
ATOM 2731 N N . LYS A 1 340 ? -31.203 27.344 21.859 1 84.62 340 LYS A N 1
ATOM 2732 C CA . LYS A 1 340 ? -30.578 26.703 23.016 1 84.62 340 LYS A CA 1
ATOM 2733 C C . LYS A 1 340 ? -29.062 26.641 22.844 1 84.62 340 LYS A C 1
ATOM 2735 O O . LYS A 1 340 ? -28.312 26.781 23.812 1 84.62 340 LYS A O 1
ATOM 2740 N N . VAL A 1 341 ? -28.641 26.516 21.656 1 84.06 341 VAL A N 1
ATOM 2741 C CA . VAL A 1 341 ? -27.219 26.469 21.359 1 84.06 341 VAL A CA 1
ATOM 2742 C C . VAL A 1 341 ? -26.594 27.828 21.656 1 84.06 341 VAL A C 1
ATOM 2744 O O . VAL A 1 341 ? -25.5 27.906 22.234 1 84.06 341 VAL A O 1
ATOM 2747 N N . ASP A 1 342 ? -27.297 28.859 21.312 1 85.75 342 ASP A N 1
ATOM 2748 C CA . ASP A 1 342 ? -26.797 30.219 21.547 1 85.75 342 ASP A CA 1
ATOM 2749 C C . ASP A 1 342 ? -26.672 30.5 23.047 1 85.75 342 ASP A C 1
ATOM 2751 O O . ASP A 1 342 ? -25.719 31.141 23.484 1 85.75 342 ASP A O 1
ATOM 2755 N N . GLU A 1 343 ? -27.688 30.047 23.688 1 88.56 343 GLU A N 1
ATOM 2756 C CA . GLU A 1 343 ? -27.656 30.219 25.141 1 88.56 343 GLU A CA 1
ATOM 2757 C C . GLU A 1 343 ? -26.484 29.469 25.75 1 88.56 343 GLU A C 1
ATOM 2759 O O . GLU A 1 343 ? -25.797 29.984 26.641 1 88.56 343 GLU A O 1
ATOM 2764 N N . PHE A 1 344 ? -26.328 28.375 25.266 1 87.75 344 PHE A N 1
ATOM 2765 C CA . PHE A 1 344 ? -25.25 27.531 25.75 1 87.75 344 PHE A CA 1
ATOM 2766 C C . PHE A 1 344 ? -23.891 28.156 25.406 1 87.75 344 PHE A C 1
ATOM 2768 O O . PHE A 1 344 ? -22.953 28.109 26.219 1 87.75 344 PHE A O 1
ATOM 2775 N N . LYS A 1 345 ? -23.781 28.719 24.266 1 90.81 345 LYS A N 1
ATOM 2776 C CA . LYS A 1 345 ? -22.562 29.422 23.828 1 90.81 345 LYS A CA 1
ATOM 2777 C C . LYS A 1 345 ? -22.172 30.5 24.844 1 90.81 345 LYS A C 1
ATOM 2779 O O . LYS A 1 345 ? -21.016 30.594 25.234 1 90.81 345 LYS A O 1
ATOM 2784 N N . ASN A 1 346 ? -23.156 31.25 25.266 1 92.19 346 ASN A N 1
ATOM 2785 C CA . ASN A 1 346 ? -22.891 32.312 26.219 1 92.19 346 ASN A CA 1
ATOM 2786 C C . ASN A 1 346 ? -22.422 31.766 27.562 1 92.19 346 ASN A C 1
ATOM 2788 O O . ASN A 1 346 ? -21.531 32.344 28.188 1 92.19 346 ASN A O 1
ATOM 2792 N N . THR A 1 347 ? -22.984 30.688 27.891 1 91.81 347 THR A N 1
ATOM 2793 C CA . THR A 1 347 ? -22.578 30.031 29.125 1 91.81 347 THR A CA 1
ATOM 2794 C C . THR A 1 347 ? -21.125 29.562 29.016 1 91.81 347 THR A C 1
ATOM 2796 O O . THR A 1 347 ? -20.344 29.734 29.969 1 91.81 347 THR A O 1
ATOM 2799 N N . LEU A 1 348 ? -20.797 29.047 27.922 1 92.62 348 LEU A N 1
ATOM 2800 C CA . LEU A 1 348 ? -19.438 28.547 27.688 1 92.62 348 LEU A CA 1
ATOM 2801 C C . LEU A 1 348 ? -18.438 29.703 27.688 1 92.62 348 LEU A C 1
ATOM 2803 O O . LEU A 1 348 ? -17.344 29.562 28.234 1 92.62 348 LEU A O 1
ATOM 2807 N N . ILE A 1 349 ? -18.797 30.781 27.047 1 94.56 349 ILE A N 1
ATOM 2808 C CA . ILE A 1 349 ? -17.938 31.953 26.984 1 94.56 349 ILE A CA 1
ATOM 2809 C C . ILE A 1 349 ? -17.641 32.438 28.406 1 94.56 349 ILE A C 1
ATOM 2811 O O . ILE A 1 349 ? -16.484 32.719 28.75 1 94.56 349 ILE A O 1
ATOM 2815 N N . ASN A 1 350 ? -18.672 32.469 29.203 1 93.56 350 ASN A N 1
ATOM 2816 C CA . ASN A 1 350 ? -18.516 32.906 30.578 1 93.56 350 ASN A CA 1
ATOM 2817 C C . ASN A 1 350 ? -17.609 31.953 31.359 1 93.56 350 ASN A C 1
ATOM 2819 O O . ASN A 1 350 ? -16.812 32.375 32.188 1 93.56 350 ASN A O 1
ATOM 2823 N N . ARG A 1 351 ? -17.766 30.781 31.078 1 92.75 351 ARG A N 1
ATOM 2824 C CA . ARG A 1 351 ? -16.938 29.766 31.734 1 92.75 351 ARG A CA 1
ATOM 2825 C C . ARG A 1 351 ? -15.469 29.922 31.344 1 92.75 351 ARG A C 1
ATOM 2827 O O . ARG A 1 351 ? -14.578 29.844 32.188 1 92.75 351 ARG A O 1
ATOM 2834 N N . ILE A 1 352 ? -15.219 30.109 30.125 1 94 352 ILE A N 1
ATOM 2835 C CA . ILE A 1 352 ? -13.859 30.25 29.609 1 94 352 ILE A CA 1
ATOM 2836 C C . ILE A 1 352 ? -13.234 31.531 30.156 1 94 352 ILE A C 1
ATOM 2838 O O . ILE A 1 352 ? -12.047 31.562 30.469 1 94 352 ILE A O 1
ATOM 2842 N N . LEU A 1 353 ? -14.07 32.531 30.328 1 94.31 353 LEU A N 1
ATOM 2843 C CA . LEU A 1 353 ? -13.586 33.812 30.828 1 94.31 353 LEU A CA 1
ATOM 2844 C C . LEU A 1 353 ? -13.039 33.688 32.25 1 94.31 353 LEU A C 1
ATOM 2846 O O . LEU A 1 353 ? -12.227 34.5 32.688 1 94.31 353 LEU A O 1
ATOM 2850 N N . GLN A 1 354 ? -13.453 32.625 32.938 1 92.88 354 GLN A N 1
ATOM 2851 C CA . GLN A 1 354 ? -12.969 32.406 34.281 1 92.88 354 GLN A CA 1
ATOM 2852 C C . GLN A 1 354 ? -11.477 32.062 34.281 1 92.88 354 GLN A C 1
ATOM 2854 O O . GLN A 1 354 ? -10.805 32.219 35.312 1 92.88 354 GLN A O 1
ATOM 2859 N N . TYR A 1 355 ? -11.031 31.656 33.188 1 92.25 355 TYR A N 1
ATOM 2860 C CA . TYR A 1 355 ? -9.625 31.297 33.094 1 92.25 355 TYR A CA 1
ATOM 2861 C C . TYR A 1 355 ? -8.773 32.5 32.688 1 92.25 355 TYR A C 1
ATOM 2863 O O . TYR A 1 355 ? -7.543 32.406 32.625 1 92.25 355 TYR A O 1
ATOM 2871 N N . THR A 1 356 ? -9.359 33.562 32.25 1 87.44 356 THR A N 1
ATOM 2872 C CA . THR A 1 356 ? -8.633 34.781 31.875 1 87.44 356 THR A CA 1
ATOM 2873 C C . THR A 1 356 ? -8.164 35.531 33.125 1 87.44 356 THR A C 1
ATOM 2875 O O . THR A 1 356 ? -7.352 36.438 33.031 1 87.44 356 THR A O 1
ATOM 2878 N N . LYS A 1 357 ? -8.773 35.25 34.375 1 68.25 357 LYS A N 1
ATOM 2879 C CA . LYS A 1 357 ? -8.43 35.938 35.594 1 68.25 357 LYS A CA 1
ATOM 2880 C C . LYS A 1 357 ? -7.121 35.406 36.188 1 68.25 357 LYS A C 1
ATOM 2882 O O . LYS A 1 357 ? -6.773 34.25 35.969 1 68.25 357 LYS A O 1
ATOM 2887 N N . MET B 1 1 ? 0.972 -40.094 -25.109 1 83.88 1 MET B N 1
ATOM 2888 C CA . MET B 1 1 ? 2.076 -39.125 -25.125 1 83.88 1 MET B CA 1
ATOM 2889 C C . MET B 1 1 ? 2.221 -38.438 -23.766 1 83.88 1 MET B C 1
ATOM 2891 O O . MET B 1 1 ? 1.223 -38.156 -23.109 1 83.88 1 MET B O 1
ATOM 2895 N N . PRO B 1 2 ? 3.492 -38.406 -23.281 1 92.5 2 PRO B N 1
ATOM 2896 C CA . PRO B 1 2 ? 3.689 -37.781 -21.984 1 92.5 2 PRO B CA 1
ATOM 2897 C C . PRO B 1 2 ? 3.232 -36.312 -21.984 1 92.5 2 PRO B C 1
ATOM 2899 O O . PRO B 1 2 ? 3.143 -35.688 -23.047 1 92.5 2 PRO B O 1
ATOM 2902 N N . VAL B 1 3 ? 2.779 -35.906 -20.891 1 94 3 VAL B N 1
ATOM 2903 C CA . VAL B 1 3 ? 2.229 -34.562 -20.766 1 94 3 VAL B CA 1
ATOM 2904 C C . VAL B 1 3 ? 3.217 -33.656 -20.031 1 94 3 VAL B C 1
ATOM 2906 O O . VAL B 1 3 ? 3.945 -34.094 -19.141 1 94 3 VAL B O 1
ATOM 2909 N N . ILE B 1 4 ? 3.244 -32.375 -20.469 1 96.56 4 ILE B N 1
ATOM 2910 C CA . ILE B 1 4 ? 4.031 -31.359 -19.781 1 96.56 4 ILE B CA 1
ATOM 2911 C C . ILE B 1 4 ? 3.1 -30.344 -19.141 1 96.56 4 ILE B C 1
ATOM 2913 O O . ILE B 1 4 ? 2.217 -29.797 -19.812 1 96.56 4 ILE B O 1
ATOM 2917 N N . LYS B 1 5 ? 3.256 -30.094 -17.891 1 97.12 5 LYS B N 1
ATOM 2918 C CA . LYS B 1 5 ? 2.543 -29.031 -17.188 1 97.12 5 LYS B CA 1
ATOM 2919 C C . LYS B 1 5 ? 3.492 -27.906 -16.781 1 97.12 5 LYS B C 1
ATOM 2921 O O . LYS B 1 5 ? 4.625 -28.172 -16.375 1 97.12 5 LYS B O 1
ATOM 2926 N N . ASP B 1 6 ? 2.99 -26.734 -16.969 1 96.81 6 ASP B N 1
ATOM 2927 C CA . ASP B 1 6 ? 3.773 -25.547 -16.641 1 96.81 6 ASP B CA 1
ATOM 2928 C C . ASP B 1 6 ? 3.164 -24.781 -15.461 1 96.81 6 ASP B C 1
ATOM 2930 O O . ASP B 1 6 ? 1.942 -24.641 -15.375 1 96.81 6 ASP B O 1
ATOM 2934 N N . TYR B 1 7 ? 4.062 -24.328 -14.539 1 96.94 7 TYR B N 1
ATOM 2935 C CA . TYR B 1 7 ? 3.648 -23.578 -13.359 1 96.94 7 TYR B CA 1
ATOM 2936 C C . TYR B 1 7 ? 4.586 -22.406 -13.102 1 96.94 7 TYR B C 1
ATOM 2938 O O . TYR B 1 7 ? 5.637 -22.297 -13.742 1 96.94 7 TYR B O 1
ATOM 2946 N N . PHE B 1 8 ? 4.137 -21.516 -12.25 1 96.5 8 PHE B N 1
ATOM 2947 C CA . PHE B 1 8 ? 5.008 -20.547 -11.594 1 96.5 8 PHE B CA 1
ATOM 2948 C C . PHE B 1 8 ? 5.059 -20.812 -10.094 1 96.5 8 PHE B C 1
ATOM 2950 O O . PHE B 1 8 ? 4.062 -20.641 -9.391 1 96.5 8 PHE B O 1
ATOM 2957 N N . PRO B 1 9 ? 6.219 -21.234 -9.555 1 94.94 9 PRO B N 1
ATOM 2958 C CA . PRO B 1 9 ? 6.312 -21.438 -8.109 1 94.94 9 PRO B CA 1
ATOM 2959 C C . PRO B 1 9 ? 6.434 -20.141 -7.332 1 94.94 9 PRO B C 1
ATOM 2961 O O . PRO B 1 9 ? 6.281 -20.125 -6.109 1 94.94 9 PRO B O 1
ATOM 2964 N N . GLY B 1 10 ? 6.777 -19.125 -7.988 1 93.25 10 GLY B N 1
ATOM 2965 C CA . GLY B 1 10 ? 6.816 -17.766 -7.488 1 93.25 10 GLY B CA 1
ATOM 2966 C C . GLY B 1 10 ? 6.301 -16.75 -8.484 1 93.25 10 GLY B C 1
ATOM 2967 O O . GLY B 1 10 ? 6.168 -17.047 -9.672 1 93.25 10 GLY B O 1
ATOM 2968 N N . GLY B 1 11 ? 5.938 -15.602 -7.973 1 93.94 11 GLY B N 1
ATOM 2969 C CA . GLY B 1 11 ? 5.391 -14.602 -8.875 1 93.94 11 GLY B CA 1
ATOM 2970 C C . GLY B 1 11 ? 5.629 -13.18 -8.398 1 93.94 11 GLY B C 1
ATOM 2971 O O . GLY B 1 11 ? 5.93 -12.945 -7.227 1 93.94 11 GLY B O 1
ATOM 2972 N N . ASN B 1 12 ? 5.668 -12.258 -9.406 1 95.81 12 ASN B N 1
ATOM 2973 C CA . ASN B 1 12 ? 5.617 -10.828 -9.133 1 95.81 12 ASN B CA 1
ATOM 2974 C C . ASN B 1 12 ? 4.207 -10.383 -8.758 1 95.81 12 ASN B C 1
ATOM 2976 O O . ASN B 1 12 ? 3.297 -10.414 -9.586 1 95.81 12 ASN B O 1
ATOM 2980 N N . THR B 1 13 ? 4.051 -9.953 -7.496 1 97.75 13 THR B N 1
ATOM 2981 C CA . THR B 1 13 ? 2.703 -9.703 -6.996 1 97.75 13 THR B CA 1
ATOM 2982 C C . THR B 1 13 ? 2.623 -8.336 -6.328 1 97.75 13 THR B C 1
ATOM 2984 O O . THR B 1 13 ? 3.617 -7.613 -6.262 1 97.75 13 THR B O 1
ATOM 2987 N N . GLY B 1 14 ? 1.434 -7.977 -5.93 1 97.5 14 GLY B N 1
ATOM 2988 C CA . GLY B 1 14 ? 1.229 -6.758 -5.168 1 97.5 14 GLY B CA 1
ATOM 2989 C C . GLY B 1 14 ? 1.884 -6.789 -3.801 1 97.5 14 GLY B C 1
ATOM 2990 O O . GLY B 1 14 ? 2.004 -5.754 -3.141 1 97.5 14 GLY B O 1
ATOM 2991 N N . GLU B 1 15 ? 2.396 -7.906 -3.357 1 96.19 15 GLU B N 1
ATOM 2992 C CA . GLU B 1 15 ? 3.09 -8.062 -2.082 1 96.19 15 GLU B CA 1
ATOM 2993 C C . GLU B 1 15 ? 4.586 -8.289 -2.291 1 96.19 15 GLU B C 1
ATOM 2995 O O . GLU B 1 15 ? 5.281 -8.742 -1.38 1 96.19 15 GLU B O 1
ATOM 3000 N N . GLY B 1 16 ? 5.043 -7.918 -3.416 1 94.31 16 GLY B N 1
ATOM 3001 C CA . GLY B 1 16 ? 6.414 -8.234 -3.781 1 94.31 16 GLY B CA 1
ATOM 3002 C C . GLY B 1 16 ? 6.562 -9.594 -4.434 1 94.31 16 GLY B C 1
ATOM 3003 O O . GLY B 1 16 ? 5.645 -10.07 -5.109 1 94.31 16 GLY B O 1
ATOM 3004 N N . PHE B 1 17 ? 7.727 -10.102 -4.301 1 91.94 17 PHE B N 1
ATOM 3005 C CA . PHE B 1 17 ? 7.898 -11.484 -4.742 1 91.94 17 PHE B CA 1
ATOM 3006 C C . PHE B 1 17 ? 7.223 -12.445 -3.771 1 91.94 17 PHE B C 1
ATOM 3008 O O . PHE B 1 17 ? 7.48 -12.406 -2.566 1 91.94 17 PHE B O 1
ATOM 3015 N N . PHE B 1 18 ? 6.309 -13.148 -4.266 1 94.38 18 PHE B N 1
ATOM 3016 C CA . PHE B 1 18 ? 5.574 -14.125 -3.473 1 94.38 18 PHE B CA 1
ATOM 3017 C C . PHE B 1 18 ? 5.938 -15.547 -3.898 1 94.38 18 PHE B C 1
ATOM 3019 O O . PHE B 1 18 ? 6 -15.844 -5.094 1 94.38 18 PHE B O 1
ATOM 3026 N N . SER B 1 19 ? 6.164 -16.469 -2.877 1 92.31 19 SER B N 1
ATOM 3027 C CA . SER B 1 19 ? 6.711 -17.781 -3.201 1 92.31 19 SER B CA 1
ATOM 3028 C C . SER B 1 19 ? 5.781 -18.891 -2.74 1 92.31 19 SER B C 1
ATOM 3030 O O . SER B 1 19 ? 5.246 -18.844 -1.631 1 92.31 19 SER B O 1
ATOM 3032 N N . TYR B 1 20 ? 5.516 -19.828 -3.621 1 93.75 20 TYR B N 1
ATOM 3033 C CA . TYR B 1 20 ? 4.914 -21.125 -3.322 1 93.75 20 TYR B CA 1
ATOM 3034 C C . TYR B 1 20 ? 5.902 -22.266 -3.576 1 93.75 20 TYR B C 1
ATOM 3036 O O . TYR B 1 20 ? 5.512 -23.344 -4.012 1 93.75 20 TYR B O 1
ATOM 3044 N N . TYR B 1 21 ? 7.152 -22.031 -3.301 1 91.88 21 TYR B N 1
ATOM 3045 C CA . TYR B 1 21 ? 8.219 -22.984 -3.602 1 91.88 21 TYR B CA 1
ATOM 3046 C C . TYR B 1 21 ? 8.055 -24.266 -2.807 1 91.88 21 TYR B C 1
ATOM 3048 O O . TYR B 1 21 ? 8.406 -25.359 -3.283 1 91.88 21 TYR B O 1
ATOM 3056 N N . ASP B 1 22 ? 7.441 -24.156 -1.67 1 89.88 22 ASP B N 1
ATOM 3057 C CA . ASP B 1 22 ? 7.238 -25.312 -0.802 1 89.88 22 ASP B CA 1
ATOM 3058 C C . ASP B 1 22 ? 6.316 -26.328 -1.458 1 89.88 22 ASP B C 1
ATOM 3060 O O . ASP B 1 22 ? 6.27 -27.484 -1.04 1 89.88 22 ASP B O 1
ATOM 3064 N N . TYR B 1 23 ? 5.625 -25.906 -2.504 1 93.44 23 TYR B N 1
ATOM 3065 C CA . TYR B 1 23 ? 4.621 -26.766 -3.121 1 93.44 23 TYR B CA 1
ATOM 3066 C C . TYR B 1 23 ? 5.117 -27.312 -4.449 1 93.44 23 TYR B C 1
ATOM 3068 O O . TYR B 1 23 ? 4.359 -27.953 -5.188 1 93.44 23 TYR B O 1
ATOM 3076 N N . ILE B 1 24 ? 6.352 -27.125 -4.762 1 93.75 24 ILE B N 1
ATOM 3077 C CA . ILE B 1 24 ? 6.895 -27.594 -6.035 1 93.75 24 ILE B CA 1
ATOM 3078 C C . ILE B 1 24 ? 6.793 -29.109 -6.109 1 93.75 24 ILE B C 1
ATOM 3080 O O . ILE B 1 24 ? 6.383 -29.656 -7.133 1 93.75 24 ILE B O 1
ATOM 3084 N N . ILE B 1 25 ? 7.16 -29.719 -5.027 1 91.69 25 ILE B N 1
ATOM 3085 C CA . ILE B 1 25 ? 7.105 -31.172 -4.945 1 91.69 25 ILE B CA 1
ATOM 3086 C C . ILE B 1 25 ? 6.617 -31.594 -3.562 1 91.69 25 ILE B C 1
ATOM 3088 O O . ILE B 1 25 ? 6.785 -30.859 -2.588 1 91.69 25 ILE B O 1
ATOM 3092 N N . GLY B 1 26 ? 5.988 -32.75 -3.523 1 87.88 26 GLY B N 1
ATOM 3093 C CA . GLY B 1 26 ? 5.418 -33.219 -2.277 1 87.88 26 GLY B CA 1
ATOM 3094 C C . GLY B 1 26 ? 6.469 -33.594 -1.241 1 87.88 26 GLY B C 1
ATOM 3095 O O . GLY B 1 26 ? 7.648 -33.719 -1.567 1 87.88 26 GLY B O 1
ATOM 3096 N N . LYS B 1 27 ? 6.039 -33.75 -0.078 1 83.69 27 LYS B N 1
ATOM 3097 C CA . LYS B 1 27 ? 6.91 -34.125 1.035 1 83.69 27 LYS B CA 1
ATOM 3098 C C . LYS B 1 27 ? 7.441 -35.531 0.878 1 83.69 27 LYS B C 1
ATOM 3100 O O . LYS B 1 27 ? 8.445 -35.906 1.494 1 83.69 27 LYS B O 1
ATOM 3105 N N . ASP B 1 28 ? 6.781 -36.281 0.119 1 85.94 28 ASP B N 1
ATOM 3106 C CA . ASP B 1 28 ? 7.164 -37.656 -0.088 1 85.94 28 ASP B CA 1
ATOM 3107 C C . ASP B 1 28 ? 8.117 -37.812 -1.271 1 85.94 28 ASP B C 1
ATOM 3109 O O . ASP B 1 28 ? 8.211 -38.875 -1.881 1 85.94 28 ASP B O 1
ATOM 3113 N N . ALA B 1 29 ? 8.766 -36.812 -1.595 1 91.56 29 ALA B N 1
ATOM 3114 C CA . ALA B 1 29 ? 9.711 -36.812 -2.703 1 91.56 29 ALA B CA 1
ATOM 3115 C C . ALA B 1 29 ? 10.82 -37.844 -2.453 1 91.56 29 ALA B C 1
ATOM 3117 O O . ALA B 1 29 ? 11.305 -38 -1.327 1 91.56 29 ALA B O 1
ATOM 3118 N N . ASN B 1 30 ? 11.172 -38.531 -3.486 1 92.75 30 ASN B N 1
ATOM 3119 C CA . ASN B 1 30 ? 12.281 -39.469 -3.393 1 92.75 30 ASN B CA 1
ATOM 3120 C C . ASN B 1 30 ? 13.625 -38.75 -3.34 1 92.75 30 ASN B C 1
ATOM 3122 O O . ASN B 1 30 ? 14.531 -39.156 -2.615 1 92.75 30 ASN B O 1
ATOM 3126 N N . ARG B 1 31 ? 13.68 -37.688 -4.156 1 91.81 31 ARG B N 1
ATOM 3127 C CA . ARG B 1 31 ? 14.93 -36.938 -4.207 1 91.81 31 ARG B CA 1
ATOM 3128 C C . ARG B 1 31 ? 14.688 -35.531 -4.703 1 91.81 31 ARG B C 1
ATOM 3130 O O . ARG B 1 31 ? 13.906 -35.312 -5.629 1 91.81 31 ARG B O 1
ATOM 3137 N N . ILE B 1 32 ? 15.383 -34.594 -4.039 1 92.44 32 ILE B N 1
ATOM 3138 C CA . ILE B 1 32 ? 15.367 -33.188 -4.453 1 92.44 32 ILE B CA 1
ATOM 3139 C C . ILE B 1 32 ? 16.797 -32.719 -4.672 1 92.44 32 ILE B C 1
ATOM 3141 O O . ILE B 1 32 ? 17.609 -32.75 -3.75 1 92.44 32 ILE B O 1
ATOM 3145 N N . PHE B 1 33 ? 17.094 -32.344 -5.863 1 91 33 PHE B N 1
ATOM 3146 C CA . PHE B 1 33 ? 18.375 -31.734 -6.18 1 91 33 PHE B CA 1
ATOM 3147 C C . PHE B 1 33 ? 18.312 -30.219 -6.113 1 91 33 PHE B C 1
ATOM 3149 O O . PHE B 1 33 ? 17.562 -29.594 -6.875 1 91 33 PHE B O 1
ATOM 3156 N N . LEU B 1 34 ? 19.016 -29.625 -5.223 1 89.81 34 LEU B N 1
ATOM 3157 C CA . LEU B 1 34 ? 19.094 -28.172 -5.102 1 89.81 34 LEU B CA 1
ATOM 3158 C C . LEU B 1 34 ? 20.281 -27.625 -5.867 1 89.81 34 LEU B C 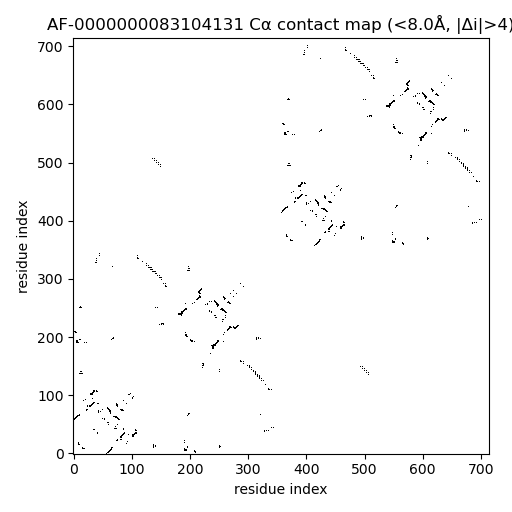1
ATOM 3160 O O . LEU B 1 34 ? 21.438 -27.844 -5.477 1 89.81 34 LEU B O 1
ATOM 3164 N N . VAL B 1 35 ? 19.938 -26.922 -6.844 1 87.62 35 VAL B N 1
ATOM 3165 C CA . VAL B 1 35 ? 21 -26.422 -7.715 1 87.62 35 VAL B CA 1
ATOM 3166 C C . VAL B 1 35 ? 21.375 -25 -7.301 1 87.62 35 VAL B C 1
ATOM 3168 O O . VAL B 1 35 ? 20.547 -24.094 -7.34 1 87.62 35 VAL B O 1
ATOM 3171 N N . LYS B 1 36 ? 22.547 -24.828 -6.867 1 84.19 36 LYS B N 1
ATOM 3172 C CA . LYS B 1 36 ? 23.062 -23.516 -6.488 1 84.19 36 LYS B CA 1
ATOM 3173 C C . LYS B 1 36 ? 24.047 -23 -7.531 1 84.19 36 LYS B C 1
ATOM 3175 O O . LYS B 1 36 ? 24.828 -23.75 -8.086 1 84.19 36 LYS B O 1
ATOM 3180 N N . GLY B 1 37 ? 23.891 -21.812 -7.797 1 75.94 37 GLY B N 1
ATOM 3181 C CA . GLY B 1 37 ? 24.797 -21.172 -8.734 1 75.94 37 GLY B CA 1
ATOM 3182 C C . GLY B 1 37 ? 24.469 -19.719 -9 1 75.94 37 GLY B C 1
ATOM 3183 O O . GLY B 1 37 ? 23.516 -19.188 -8.438 1 75.94 37 GLY B O 1
ATOM 3184 N N . GLY B 1 38 ? 25.391 -19.031 -9.68 1 69.12 38 GLY B N 1
ATOM 3185 C CA . GLY B 1 38 ? 25.156 -17.656 -10.055 1 69.12 38 GLY B CA 1
ATOM 3186 C C . GLY B 1 38 ? 24.266 -17.5 -11.281 1 69.12 38 GLY B C 1
ATOM 3187 O O . GLY B 1 38 ? 23.875 -18.5 -11.891 1 69.12 38 GLY B O 1
ATOM 3188 N N . PRO B 1 39 ? 23.875 -16.281 -11.562 1 69.81 39 PRO B N 1
ATOM 3189 C CA . PRO B 1 39 ? 23.109 -16.031 -12.781 1 69.81 39 PRO B CA 1
ATOM 3190 C C . PRO B 1 39 ? 23.859 -16.422 -14.047 1 69.81 39 PRO B C 1
ATOM 3192 O O . PRO B 1 39 ? 25.062 -16.203 -14.141 1 69.81 39 PRO B O 1
ATOM 3195 N N . GLY B 1 40 ? 23.109 -17.172 -14.961 1 68.5 40 GLY B N 1
ATOM 3196 C CA . GLY B 1 40 ? 23.703 -17.484 -16.25 1 68.5 40 GLY B CA 1
ATOM 3197 C C . GLY B 1 40 ? 24.672 -18.656 -16.188 1 68.5 40 GLY B C 1
ATOM 3198 O O . GLY B 1 40 ? 25.5 -18.828 -17.078 1 68.5 40 GLY B O 1
ATOM 3199 N N . THR B 1 41 ? 24.547 -19.391 -15.07 1 68.38 41 THR B N 1
ATOM 3200 C CA . THR B 1 41 ? 25.516 -20.469 -14.914 1 68.38 41 THR B CA 1
ATOM 3201 C C . THR B 1 41 ? 25 -21.75 -15.578 1 68.38 41 THR B C 1
ATOM 3203 O O . THR B 1 41 ? 25.656 -22.781 -15.523 1 68.38 41 THR B O 1
ATOM 3206 N N . GLY B 1 42 ? 23.812 -21.672 -16.141 1 77.62 42 GLY B N 1
ATOM 3207 C CA . GLY B 1 42 ? 23.297 -22.812 -16.891 1 77.62 42 GLY B CA 1
ATOM 3208 C C . GLY B 1 42 ? 22.344 -23.688 -16.094 1 77.62 42 GLY B C 1
ATOM 3209 O O . GLY B 1 42 ? 22.016 -24.797 -16.5 1 77.62 42 GLY B O 1
ATOM 3210 N N . LYS B 1 43 ? 21.969 -23.219 -14.938 1 85.12 43 LYS B N 1
ATOM 3211 C CA . LYS B 1 43 ? 21.062 -23.969 -14.086 1 85.12 43 LYS B CA 1
ATOM 3212 C C . LYS B 1 43 ? 19.797 -24.344 -14.844 1 85.12 43 LYS B C 1
ATOM 3214 O O . LYS B 1 43 ? 19.406 -25.516 -14.891 1 85.12 43 LYS B O 1
ATOM 3219 N N . SER B 1 44 ? 19.234 -23.344 -15.453 1 89 44 SER B N 1
ATOM 3220 C CA . SER B 1 44 ? 18 -23.547 -16.203 1 89 44 SER B CA 1
ATOM 3221 C C . SER B 1 44 ? 18.219 -24.5 -17.375 1 89 44 SER B C 1
ATOM 3223 O O . SER B 1 44 ? 17.422 -25.406 -17.594 1 89 44 SER B O 1
ATOM 3225 N N . SER B 1 45 ? 19.297 -24.312 -18.062 1 88.06 45 SER B N 1
ATOM 3226 C CA . SER B 1 45 ? 19.609 -25.188 -19.203 1 88.06 45 SER B CA 1
ATOM 3227 C C . SER B 1 45 ? 19.797 -26.625 -18.75 1 88.06 45 SER B C 1
ATOM 3229 O O . SER B 1 45 ? 19.297 -27.547 -19.406 1 88.06 45 SER B O 1
ATOM 3231 N N . LEU B 1 46 ? 20.5 -26.766 -17.656 1 90.38 46 LEU B N 1
ATOM 3232 C CA . LEU B 1 46 ? 20.719 -28.094 -17.109 1 90.38 46 LEU B CA 1
ATOM 3233 C C . LEU B 1 46 ? 19.375 -28.781 -16.781 1 90.38 46 LEU B C 1
ATOM 3235 O O . LEU B 1 46 ? 19.141 -29.906 -17.203 1 90.38 46 LEU B O 1
ATOM 3239 N N . MET B 1 47 ? 18.531 -28.094 -16.109 1 93.94 47 MET B N 1
ATOM 3240 C CA . MET B 1 47 ? 17.234 -28.641 -15.719 1 93.94 47 MET B CA 1
ATOM 3241 C C . MET B 1 47 ? 16.375 -28.953 -16.938 1 93.94 47 MET B C 1
ATOM 3243 O O . MET B 1 47 ? 15.727 -30 -17 1 93.94 47 MET B O 1
ATOM 3247 N N . LYS B 1 48 ? 16.422 -28.125 -17.906 1 94.31 48 LYS B N 1
ATOM 3248 C CA . LYS B 1 48 ? 15.648 -28.344 -19.141 1 94.31 48 LYS B CA 1
ATOM 3249 C C . LYS B 1 48 ? 16.156 -29.562 -19.891 1 94.31 48 LYS B C 1
ATOM 3251 O O . LYS B 1 48 ? 15.359 -30.344 -20.422 1 94.31 48 LYS B O 1
ATOM 3256 N N . ASN B 1 49 ? 17.469 -29.688 -19.969 1 93.94 49 ASN B N 1
ATOM 3257 C CA . ASN B 1 49 ? 18.062 -30.844 -20.656 1 93.94 49 ASN B CA 1
ATOM 3258 C C . ASN B 1 49 ? 17.688 -32.156 -19.969 1 93.94 49 ASN B C 1
ATOM 3260 O O . ASN B 1 49 ? 17.344 -33.125 -20.641 1 93.94 49 ASN B O 1
ATOM 3264 N N . ILE B 1 50 ? 17.75 -32.094 -18.734 1 94.69 50 ILE B N 1
ATOM 3265 C CA . ILE B 1 50 ? 17.375 -33.281 -17.969 1 94.69 50 ILE B CA 1
ATOM 3266 C C . ILE B 1 50 ? 15.898 -33.562 -18.172 1 94.69 50 ILE B C 1
ATOM 3268 O O . ILE B 1 50 ? 15.516 -34.719 -18.406 1 94.69 50 ILE B O 1
ATOM 3272 N N . GLY B 1 51 ? 15.062 -32.562 -18.094 1 96 51 GLY B N 1
ATOM 3273 C CA . GLY B 1 51 ? 13.641 -32.719 -18.375 1 96 51 GLY B CA 1
ATOM 3274 C C . GLY B 1 51 ? 13.375 -33.344 -19.734 1 96 51 GLY B C 1
ATOM 3275 O O . GLY B 1 51 ? 12.57 -34.281 -19.859 1 96 51 GLY B O 1
ATOM 3276 N N . ARG B 1 52 ? 14.094 -32.875 -20.703 1 95.38 52 ARG B N 1
ATOM 3277 C CA . ARG B 1 52 ? 13.922 -33.375 -22.062 1 95.38 52 ARG B CA 1
ATOM 3278 C C . ARG B 1 52 ? 14.281 -34.844 -22.156 1 95.38 52 ARG B C 1
ATOM 3280 O O . ARG B 1 52 ? 13.609 -35.625 -22.859 1 95.38 52 ARG B O 1
ATOM 3287 N N . GLU B 1 53 ? 15.32 -35.219 -21.562 1 95.44 53 GLU B N 1
ATOM 3288 C CA . GLU B 1 53 ? 15.734 -36.625 -21.547 1 95.44 53 GLU B CA 1
ATOM 3289 C C . GLU B 1 53 ? 14.633 -37.5 -21 1 95.44 53 GLU B C 1
ATOM 3291 O O . GLU B 1 53 ? 14.328 -38.562 -21.578 1 95.44 53 GLU B O 1
ATOM 3296 N N . PHE B 1 54 ? 14.07 -37.125 -19.922 1 96.62 54 PHE B N 1
ATOM 3297 C CA . PHE B 1 54 ? 13.055 -37.969 -19.297 1 96.62 54 PHE B CA 1
ATOM 3298 C C . PHE B 1 54 ? 11.742 -37.875 -20.078 1 96.62 54 PHE B C 1
ATOM 3300 O O . PHE B 1 54 ? 10.992 -38.875 -20.141 1 96.62 54 PHE B O 1
ATOM 3307 N N . TYR B 1 55 ? 11.477 -36.719 -20.625 1 96.81 55 TYR B N 1
ATOM 3308 C CA . TYR B 1 55 ? 10.32 -36.625 -21.5 1 96.81 55 TYR B CA 1
ATOM 3309 C C . TYR B 1 55 ? 10.422 -37.625 -22.656 1 96.81 55 TYR B C 1
ATOM 3311 O O . TYR B 1 55 ? 9.461 -38.312 -22.969 1 96.81 55 TYR B O 1
ATOM 3319 N N . ASN B 1 56 ? 11.594 -37.719 -23.25 1 95.88 56 ASN B N 1
ATOM 3320 C CA . ASN B 1 56 ? 11.844 -38.656 -24.359 1 95.88 56 ASN B CA 1
ATOM 3321 C C . ASN B 1 56 ? 11.711 -40.094 -23.922 1 95.88 56 ASN B C 1
ATOM 3323 O O . ASN B 1 56 ? 11.414 -40.969 -24.75 1 95.88 56 ASN B O 1
ATOM 3327 N N . ARG B 1 57 ? 11.898 -40.281 -22.719 1 95.44 57 ARG B N 1
ATOM 3328 C CA . ARG B 1 57 ? 11.781 -41.625 -22.172 1 95.44 57 ARG B CA 1
ATOM 3329 C C . ARG B 1 57 ? 10.344 -41.938 -21.797 1 95.44 57 ARG B C 1
ATOM 3331 O O . ARG B 1 57 ? 10.047 -43.031 -21.281 1 95.44 57 ARG B O 1
ATOM 3338 N N . GLY B 1 58 ? 9.445 -40.969 -21.922 1 95.44 58 GLY B N 1
ATOM 3339 C CA . GLY B 1 58 ? 8.023 -41.219 -21.766 1 95.44 58 GLY B CA 1
ATOM 3340 C C . GLY B 1 58 ? 7.48 -40.75 -20.422 1 95.44 58 GLY B C 1
ATOM 3341 O O . GLY B 1 58 ? 6.367 -41.125 -20.031 1 95.44 58 GLY B O 1
ATOM 3342 N N . TYR B 1 59 ? 8.234 -40 -19.719 1 96.75 59 TYR B N 1
ATOM 3343 C CA . TYR B 1 59 ? 7.781 -39.5 -18.422 1 96.75 59 TYR B CA 1
ATOM 3344 C C . TYR B 1 59 ? 7.07 -38.156 -18.562 1 96.75 59 TYR B C 1
ATOM 3346 O O . TYR B 1 59 ? 7.492 -37.312 -19.359 1 96.75 59 TYR B O 1
ATOM 3354 N N . ASP B 1 60 ? 5.98 -37.969 -17.781 1 96.06 60 ASP B N 1
ATOM 3355 C CA . ASP B 1 60 ? 5.387 -36.656 -17.641 1 96.06 60 ASP B CA 1
ATOM 3356 C C . ASP B 1 60 ? 6.336 -35.688 -16.922 1 96.06 60 ASP B C 1
ATOM 3358 O O . ASP B 1 60 ? 7.16 -36.125 -16.109 1 96.06 60 ASP B O 1
ATOM 3362 N N . LEU B 1 61 ? 6.168 -34.406 -17.234 1 97.5 61 LEU B N 1
ATOM 3363 C CA . LEU B 1 61 ? 7.035 -33.406 -16.609 1 97.5 61 LEU B CA 1
ATOM 3364 C C . LEU B 1 61 ? 6.223 -32.25 -16.062 1 97.5 61 LEU B C 1
ATOM 3366 O O . LEU B 1 61 ? 5.113 -31.969 -16.531 1 97.5 61 LEU B O 1
ATOM 3370 N N . GLU B 1 62 ? 6.801 -31.641 -15.086 1 97.69 62 GLU B N 1
ATOM 3371 C CA . GLU B 1 62 ? 6.391 -30.312 -14.656 1 97.69 62 GLU B CA 1
ATOM 3372 C C . GLU B 1 62 ? 7.543 -29.328 -14.766 1 97.69 62 GLU B C 1
ATOM 3374 O O . GLU B 1 62 ? 8.609 -29.531 -14.188 1 97.69 62 GLU B O 1
ATOM 3379 N N . TYR B 1 63 ? 7.254 -28.312 -15.523 1 97.31 63 TYR B N 1
ATOM 3380 C CA . TYR B 1 63 ? 8.195 -27.203 -15.516 1 97.31 63 TYR B CA 1
ATOM 3381 C C . TYR B 1 63 ? 7.688 -26.062 -14.633 1 97.31 63 TYR B C 1
ATOM 3383 O O . TYR B 1 63 ? 6.543 -25.625 -14.766 1 97.31 63 TYR B O 1
ATOM 3391 N N . HIS B 1 64 ? 8.492 -25.625 -13.719 1 96.69 64 HIS B N 1
ATOM 3392 C CA . HIS B 1 64 ? 8.242 -24.453 -12.883 1 96.69 64 HIS B CA 1
ATOM 3393 C C . HIS B 1 64 ? 9.055 -23.25 -13.359 1 96.69 64 HIS B C 1
ATOM 3395 O O . HIS B 1 64 ? 10.266 -23.203 -13.133 1 96.69 64 HIS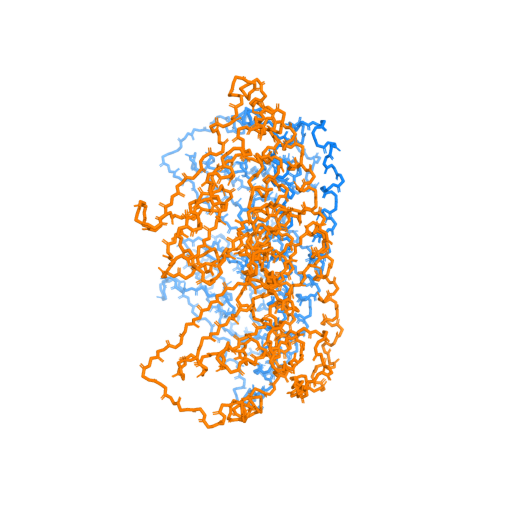 B O 1
ATOM 3401 N N . HIS B 1 65 ? 8.391 -22.328 -13.938 1 95.75 65 HIS B N 1
ATOM 3402 C CA . HIS B 1 65 ? 9.039 -21.234 -14.641 1 95.75 65 HIS B CA 1
ATOM 3403 C C . HIS B 1 65 ? 9.383 -20.094 -13.695 1 95.75 65 HIS B C 1
ATOM 3405 O O . HIS B 1 65 ? 8.766 -19.953 -12.633 1 95.75 65 HIS B O 1
ATOM 3411 N N . CYS B 1 66 ? 10.375 -19.344 -14.094 1 92.19 66 CYS B N 1
ATOM 3412 C CA . CYS B 1 66 ? 10.75 -18.125 -13.367 1 92.19 66 CYS B CA 1
ATOM 3413 C C . CYS B 1 66 ? 9.914 -16.938 -13.828 1 92.19 66 CYS B C 1
ATOM 3415 O O . CYS B 1 66 ? 9.883 -16.625 -15.016 1 92.19 66 CYS B O 1
ATOM 3417 N N . SER B 1 67 ? 9.281 -16.297 -12.906 1 92.88 67 SER B N 1
ATOM 3418 C CA . SER B 1 67 ? 8.406 -15.18 -13.242 1 92.88 67 SER B CA 1
ATOM 3419 C C . SER B 1 67 ? 9.211 -13.977 -13.711 1 92.88 67 SER B C 1
ATOM 3421 O O . SER B 1 67 ? 8.695 -13.125 -14.445 1 92.88 67 SER B O 1
ATOM 3423 N N . SER B 1 68 ? 10.5 -13.914 -13.375 1 89.25 68 SER B N 1
ATOM 3424 C CA . SER B 1 68 ? 11.305 -12.734 -13.648 1 89.25 68 SER B CA 1
ATOM 3425 C C . SER B 1 68 ? 12.211 -12.945 -14.852 1 89.25 68 SER B C 1
ATOM 3427 O O . SER B 1 68 ? 12.938 -12.039 -15.258 1 89.25 68 SER B O 1
ATOM 3429 N N . ASP B 1 69 ? 12.164 -14.125 -15.344 1 85 69 ASP B N 1
ATOM 3430 C CA . ASP B 1 69 ? 12.906 -14.492 -16.547 1 85 69 ASP B CA 1
ATOM 3431 C C . ASP B 1 69 ? 12.141 -15.516 -17.375 1 85 69 ASP B C 1
ATOM 3433 O O . ASP B 1 69 ? 12.094 -16.703 -17.031 1 85 69 ASP B O 1
ATOM 3437 N N . ASN B 1 70 ? 11.688 -15.133 -18.531 1 77.19 70 ASN B N 1
ATOM 3438 C CA . ASN B 1 70 ? 10.781 -15.977 -19.297 1 77.19 70 ASN B CA 1
ATOM 3439 C C . ASN B 1 70 ? 11.492 -17.188 -19.875 1 77.19 70 ASN B C 1
ATOM 3441 O O . ASN B 1 70 ? 10.852 -18.188 -20.219 1 77.19 70 ASN B O 1
ATOM 3445 N N . ASN B 1 71 ? 12.766 -17.109 -19.984 1 78.94 71 ASN B N 1
ATOM 3446 C CA . ASN B 1 71 ? 13.438 -18.219 -20.656 1 78.94 71 ASN B CA 1
ATOM 3447 C C . ASN B 1 71 ? 14.102 -19.156 -19.641 1 78.94 71 ASN B C 1
ATOM 3449 O O . ASN B 1 71 ? 14.719 -20.156 -20.031 1 78.94 71 ASN B O 1
ATOM 3453 N N . SER B 1 72 ? 13.852 -18.859 -18.406 1 88.5 72 SER B N 1
ATOM 3454 C CA . SER B 1 72 ? 14.461 -19.672 -17.375 1 88.5 72 SER B CA 1
ATOM 3455 C C . SER B 1 72 ? 13.414 -20.438 -16.578 1 88.5 72 SER B C 1
ATOM 3457 O O . SER B 1 72 ? 12.242 -20.047 -16.547 1 88.5 72 SER B O 1
ATOM 3459 N N . ILE B 1 73 ? 13.82 -21.547 -16.094 1 93.62 73 ILE B N 1
ATOM 3460 C CA . ILE B 1 73 ? 12.961 -22.297 -15.188 1 93.62 73 ILE B CA 1
ATOM 3461 C C . ILE B 1 73 ? 13.617 -22.359 -13.805 1 93.62 73 ILE B C 1
ATOM 3463 O O . ILE B 1 73 ? 14.844 -22.359 -13.688 1 93.62 73 ILE B O 1
ATOM 3467 N N . ASP B 1 74 ? 12.703 -22.406 -12.805 1 92.5 74 ASP B N 1
ATOM 3468 C CA . ASP B 1 74 ? 13.156 -22.5 -11.422 1 92.5 74 ASP B CA 1
ATOM 3469 C C . ASP B 1 74 ? 13.203 -23.953 -10.961 1 92.5 74 ASP B C 1
ATOM 3471 O O . ASP B 1 74 ? 13.883 -24.266 -9.977 1 92.5 74 ASP B O 1
ATOM 3475 N N . ALA B 1 75 ? 12.477 -24.766 -11.688 1 95.12 75 ALA B N 1
ATOM 3476 C CA . ALA B 1 75 ? 12.477 -26.156 -11.266 1 95.12 75 ALA B CA 1
ATOM 3477 C C . ALA B 1 75 ? 11.922 -27.062 -12.367 1 95.12 75 ALA B C 1
ATOM 3479 O O . ALA B 1 75 ? 11.172 -26.609 -13.234 1 95.12 75 ALA B O 1
ATOM 3480 N N . VAL B 1 76 ? 12.352 -28.297 -12.344 1 97.06 76 VAL B N 1
ATOM 3481 C CA . VAL B 1 76 ? 11.758 -29.375 -13.125 1 97.06 76 VAL B CA 1
ATOM 3482 C C . VAL B 1 76 ? 11.406 -30.547 -12.211 1 97.06 76 VAL B C 1
ATOM 3484 O O . VAL B 1 76 ? 12.172 -30.875 -11.297 1 97.06 76 VAL B O 1
ATOM 3487 N N . VAL B 1 77 ? 10.234 -31.031 -12.375 1 97.44 77 VAL B N 1
ATOM 3488 C CA . VAL B 1 77 ? 9.766 -32.125 -11.547 1 97.44 77 VAL B CA 1
ATOM 3489 C C . VAL B 1 77 ? 9.367 -33.312 -12.438 1 97.44 77 VAL B C 1
ATOM 3491 O O . VAL B 1 77 ? 8.734 -33.125 -13.477 1 97.44 77 VAL B O 1
ATOM 3494 N N . ILE B 1 78 ? 9.789 -34.469 -12.109 1 97.12 78 ILE B N 1
ATOM 3495 C CA . ILE B 1 78 ? 9.344 -35.719 -12.703 1 97.12 78 ILE B CA 1
ATOM 3496 C C . ILE B 1 78 ? 8.422 -36.469 -11.727 1 97.12 78 ILE B C 1
ATOM 3498 O O . ILE B 1 78 ? 8.883 -37.219 -10.883 1 97.12 78 ILE B O 1
ATOM 3502 N N . PRO B 1 79 ? 7.164 -36.281 -11.938 1 95.81 79 PRO B N 1
ATOM 3503 C CA . PRO B 1 79 ? 6.207 -36.688 -10.898 1 95.81 79 PRO B CA 1
ATOM 3504 C C . PRO B 1 79 ? 6.207 -38.188 -10.648 1 95.81 79 PRO B C 1
ATOM 3506 O O . PRO B 1 79 ? 6.152 -38.625 -9.492 1 95.81 79 PRO B O 1
ATOM 3509 N N . LYS B 1 80 ? 6.301 -39 -11.656 1 95.12 80 LYS B N 1
ATOM 3510 C CA . LYS B 1 80 ? 6.164 -40.438 -11.539 1 95.12 80 LYS B CA 1
ATOM 3511 C C . LYS B 1 80 ? 7.207 -41.031 -10.578 1 95.12 80 LYS B C 1
ATOM 3513 O O . LYS B 1 80 ? 6.91 -41.938 -9.812 1 95.12 80 LYS B O 1
ATOM 3518 N N . ILE B 1 81 ? 8.383 -40.5 -10.664 1 95.94 81 ILE B N 1
ATOM 3519 C CA . ILE B 1 81 ? 9.453 -41.031 -9.836 1 95.94 81 ILE B CA 1
ATOM 3520 C C . ILE B 1 81 ? 9.68 -40.125 -8.625 1 95.94 81 ILE B C 1
ATOM 3522 O O . ILE B 1 81 ? 10.586 -40.375 -7.824 1 95.94 81 ILE B O 1
ATOM 3526 N N . LYS B 1 82 ? 8.969 -39.031 -8.445 1 95.38 82 LYS B N 1
ATOM 3527 C CA . LYS B 1 82 ? 8.992 -38.094 -7.328 1 95.38 82 LYS B CA 1
ATOM 3528 C C . LYS B 1 82 ? 10.383 -37.5 -7.145 1 95.38 82 LYS B C 1
ATOM 3530 O O . LYS B 1 82 ? 10.93 -37.5 -6.043 1 95.38 82 LYS B O 1
ATOM 3535 N N . VAL B 1 83 ? 10.867 -36.969 -8.18 1 95.69 83 VAL B N 1
ATOM 3536 C CA . VAL B 1 83 ? 12.18 -36.312 -8.172 1 95.69 83 VAL B CA 1
ATOM 3537 C C . VAL B 1 83 ? 12.055 -34.906 -8.711 1 95.69 83 VAL B C 1
ATOM 3539 O O . VAL B 1 83 ? 11.305 -34.656 -9.664 1 95.69 83 VAL B O 1
ATOM 3542 N N . ALA B 1 84 ? 12.758 -34 -8.07 1 95.56 84 ALA B N 1
ATOM 3543 C CA . ALA B 1 84 ? 12.742 -32.625 -8.516 1 95.56 84 ALA B CA 1
ATOM 3544 C C . ALA B 1 84 ? 14.148 -32 -8.5 1 95.56 84 ALA B C 1
ATOM 3546 O O . ALA B 1 84 ? 14.992 -32.406 -7.695 1 95.56 84 ALA B O 1
ATOM 3547 N N . MET B 1 85 ? 14.391 -31.156 -9.461 1 93.94 85 MET B N 1
ATOM 3548 C CA . MET B 1 85 ? 15.539 -30.25 -9.438 1 93.94 85 MET B CA 1
ATOM 3549 C C . MET B 1 85 ? 15.086 -28.812 -9.273 1 93.94 85 MET B C 1
ATOM 3551 O O . MET B 1 85 ? 14.211 -28.344 -10 1 93.94 85 MET B O 1
ATOM 3555 N N . ILE B 1 86 ? 15.656 -28.094 -8.328 1 92.94 86 ILE B N 1
ATOM 3556 C CA . ILE B 1 86 ? 15.172 -26.766 -7.969 1 92.94 86 ILE B CA 1
ATOM 3557 C C . ILE B 1 86 ? 16.344 -25.781 -7.895 1 92.94 86 ILE B C 1
ATOM 3559 O O . ILE B 1 86 ? 17.391 -26.109 -7.352 1 92.94 86 ILE B O 1
ATOM 3563 N N . ASP B 1 87 ? 16.141 -24.641 -8.508 1 89.06 87 ASP B N 1
ATOM 3564 C CA . ASP B 1 87 ? 17.094 -23.562 -8.344 1 89.06 87 ASP B CA 1
ATOM 3565 C C . ASP B 1 87 ? 17.094 -23.047 -6.906 1 89.06 87 ASP B C 1
ATOM 3567 O O . ASP B 1 87 ? 16.094 -22.5 -6.438 1 89.06 87 ASP B O 1
ATOM 3571 N N . ALA B 1 88 ? 18.156 -23.125 -6.211 1 81.31 88 ALA B N 1
ATOM 3572 C CA . ALA B 1 88 ? 18.234 -22.734 -4.805 1 81.31 88 ALA B CA 1
ATOM 3573 C C . ALA B 1 88 ? 18.984 -21.422 -4.637 1 81.31 88 ALA B C 1
ATOM 3575 O O . ALA B 1 88 ? 19.469 -21.109 -3.545 1 81.31 88 ALA B O 1
ATOM 3576 N N . THR B 1 89 ? 19.141 -20.797 -5.691 1 72.19 89 THR B N 1
ATOM 3577 C CA . THR B 1 89 ? 19.797 -19.484 -5.609 1 72.19 89 THR B CA 1
ATOM 3578 C C . THR B 1 89 ? 18.797 -18.422 -5.164 1 72.19 89 THR B C 1
ATOM 3580 O O . THR B 1 89 ? 17.594 -18.547 -5.398 1 72.19 89 THR B O 1
ATOM 3583 N N . SER B 1 90 ? 19.219 -17.406 -4.23 1 61.88 90 SER B N 1
ATOM 3584 C CA . SER B 1 90 ? 18.344 -16.297 -3.889 1 61.88 90 SER B CA 1
ATOM 3585 C C . SER B 1 90 ? 17.609 -15.766 -5.121 1 61.88 90 SER B C 1
ATOM 3587 O O . SER B 1 90 ? 18.141 -15.82 -6.234 1 61.88 90 SER B O 1
ATOM 3589 N N . PRO B 1 91 ? 16.484 -15.219 -4.969 1 57.09 91 PRO B N 1
ATOM 3590 C CA . PRO B 1 91 ? 15.742 -15.102 -3.713 1 57.09 91 PRO B CA 1
ATOM 3591 C C . PRO B 1 91 ? 14.992 -16.375 -3.352 1 57.09 91 PRO B C 1
ATOM 3593 O O . PRO B 1 91 ? 14.18 -16.375 -2.424 1 57.09 91 PRO B O 1
ATOM 3596 N N . HIS B 1 92 ? 15.281 -17.359 -4.09 1 59.66 92 HIS B N 1
ATOM 3597 C CA . HIS B 1 92 ? 14.516 -18.594 -3.953 1 59.66 92 HIS B CA 1
ATOM 3598 C C . HIS B 1 92 ? 14.93 -19.359 -2.703 1 59.66 92 HIS B C 1
ATOM 3600 O O . HIS B 1 92 ? 14.484 -20.5 -2.494 1 59.66 92 HIS B O 1
ATOM 3606 N N . THR B 1 93 ? 14.875 -18.766 -1.494 1 53.56 93 THR B N 1
ATOM 3607 C CA . THR B 1 93 ? 15.398 -19.484 -0.338 1 53.56 93 THR B CA 1
ATOM 3608 C C . THR B 1 93 ? 14.586 -20.734 -0.068 1 53.56 93 THR B C 1
ATOM 3610 O O . THR B 1 93 ? 13.383 -20.672 0.166 1 53.56 93 THR B O 1
ATOM 3613 N N . ILE B 1 94 ? 14.938 -21.875 -0.695 1 57.41 94 ILE B N 1
ATOM 3614 C CA . ILE B 1 94 ? 14.352 -23.141 -0.266 1 57.41 94 ILE B CA 1
ATOM 3615 C C . ILE B 1 94 ? 15.281 -23.812 0.743 1 57.41 94 ILE B C 1
ATOM 3617 O O . ILE B 1 94 ? 16.469 -24 0.478 1 57.41 94 ILE B O 1
ATOM 3621 N N . ALA B 1 95 ? 14.859 -23.688 2.033 1 48.22 95 ALA B N 1
ATOM 3622 C CA . ALA B 1 95 ? 15.656 -24.422 3.01 1 48.22 95 ALA B CA 1
ATOM 3623 C C . ALA B 1 95 ? 15.562 -25.922 2.768 1 48.22 95 ALA B C 1
ATOM 3625 O O . ALA B 1 95 ? 14.469 -26.469 2.568 1 48.22 95 ALA B O 1
ATOM 3626 N N . ALA B 1 96 ? 16.75 -26.531 2.543 1 52.69 96 ALA B N 1
ATOM 3627 C CA . ALA B 1 96 ? 16.781 -28 2.545 1 52.69 96 ALA B CA 1
ATOM 3628 C C . ALA B 1 96 ? 16.047 -28.562 3.766 1 52.69 96 ALA B C 1
ATOM 3630 O O . ALA B 1 96 ? 16.359 -28.188 4.902 1 52.69 96 ALA B O 1
ATOM 3631 N N . LYS B 1 97 ? 14.891 -29.016 3.646 1 51.25 97 LYS B N 1
ATOM 3632 C CA . LYS B 1 97 ? 14.117 -29.562 4.766 1 51.25 97 LYS B CA 1
ATOM 3633 C C . LYS B 1 97 ? 14.812 -30.766 5.379 1 51.25 97 LYS B C 1
ATOM 3635 O O . LYS B 1 97 ? 14.836 -30.922 6.602 1 51.25 97 LYS B O 1
ATOM 3640 N N . ASN B 1 98 ? 15.383 -31.578 4.645 1 55.88 98 ASN B N 1
ATOM 3641 C CA . ASN B 1 98 ? 16.094 -32.781 5.09 1 55.88 98 ASN B CA 1
ATOM 3642 C C . ASN B 1 98 ? 17.391 -32.969 4.324 1 55.88 98 ASN B C 1
ATOM 3644 O O . ASN B 1 98 ? 17.5 -33.875 3.5 1 55.88 98 ASN B O 1
ATOM 3648 N N . PRO B 1 99 ? 18.344 -32.156 4.77 1 53.31 99 PRO B N 1
ATOM 3649 C CA . PRO B 1 99 ? 19.609 -32.281 4.047 1 53.31 99 PRO B CA 1
ATOM 3650 C C . PRO B 1 99 ? 20.219 -33.656 4.176 1 53.31 99 PRO B C 1
ATOM 3652 O O . PRO B 1 99 ? 20.219 -34.25 5.266 1 53.31 99 PRO B O 1
ATOM 3655 N N . GLY B 1 100 ? 20.578 -34.156 2.996 1 51.38 100 GLY B N 1
ATOM 3656 C CA . GLY B 1 100 ? 21.25 -35.469 2.988 1 51.38 100 GLY B CA 1
ATOM 3657 C C . GLY B 1 100 ? 20.297 -36.625 2.732 1 51.38 100 GLY B C 1
ATOM 3658 O O . GLY B 1 100 ? 20.578 -37.5 1.933 1 51.38 100 GLY B O 1
ATOM 3659 N N . ALA B 1 101 ? 19.219 -36.562 3.457 1 54.59 101 ALA B N 1
ATOM 3660 C CA . ALA B 1 101 ? 18.312 -37.688 3.299 1 54.59 101 ALA B CA 1
ATOM 3661 C C . ALA B 1 101 ? 17.484 -37.562 2.029 1 54.59 101 ALA B C 1
ATOM 3663 O O . ALA B 1 101 ? 17.344 -38.5 1.257 1 54.59 101 ALA B O 1
ATOM 3664 N N . VAL B 1 102 ? 17.031 -36.406 1.715 1 71.12 102 VAL B N 1
ATOM 3665 C CA . VAL B 1 102 ? 16.156 -36.188 0.565 1 71.12 102 VAL B CA 1
ATOM 3666 C C . VAL B 1 102 ? 16.719 -35.094 -0.325 1 71.12 102 VAL B C 1
ATOM 3668 O O . VAL B 1 102 ? 16.562 -35.125 -1.548 1 71.12 102 VAL B O 1
ATOM 3671 N N . ASP B 1 103 ? 17.5 -34.344 0.222 1 77.56 103 ASP B N 1
ATOM 3672 C CA . ASP B 1 103 ? 17.984 -33.188 -0.546 1 77.56 103 ASP B CA 1
ATOM 3673 C C . ASP B 1 103 ? 19.469 -33.312 -0.869 1 77.56 103 ASP B C 1
ATOM 3675 O O . ASP B 1 103 ? 20.25 -33.812 -0.041 1 77.56 103 ASP B O 1
ATOM 3679 N N . GLU B 1 104 ? 19.844 -33.062 -2.076 1 80.12 104 GLU B N 1
ATOM 3680 C CA . GLU B 1 104 ? 21.234 -33 -2.531 1 80.12 104 GLU B CA 1
ATOM 3681 C C . GLU B 1 104 ? 21.547 -31.656 -3.152 1 80.12 104 GLU B C 1
ATOM 3683 O O . GLU B 1 104 ? 20.781 -31.125 -3.961 1 80.12 104 GLU B O 1
ATOM 3688 N N . ILE B 1 105 ? 22.672 -31.125 -2.793 1 80.38 105 ILE B N 1
ATOM 3689 C CA . ILE B 1 105 ? 23.078 -29.812 -3.293 1 80.38 105 ILE B CA 1
ATOM 3690 C C . ILE B 1 105 ? 24.031 -29.969 -4.469 1 80.38 105 ILE B C 1
ATOM 3692 O O . ILE B 1 105 ? 24.984 -30.75 -4.395 1 80.38 105 ILE B O 1
ATOM 3696 N N . ILE B 1 106 ? 23.641 -29.359 -5.492 1 81 106 ILE B N 1
ATOM 3697 C CA . ILE B 1 106 ? 24.5 -29.281 -6.672 1 81 106 ILE B CA 1
ATOM 3698 C C . ILE B 1 106 ? 25.062 -27.859 -6.805 1 81 106 ILE B C 1
ATOM 3700 O O . ILE B 1 106 ? 24.297 -26.891 -6.891 1 81 106 ILE B O 1
ATOM 3704 N N . ASN B 1 107 ? 26.359 -27.766 -6.773 1 81.44 107 ASN B N 1
ATOM 3705 C CA . ASN B 1 107 ? 26.984 -26.453 -6.879 1 81.44 107 ASN B CA 1
ATOM 3706 C C . ASN B 1 107 ? 27.547 -26.219 -8.273 1 81.44 107 ASN B C 1
ATOM 3708 O O . ASN B 1 107 ? 28.594 -26.766 -8.633 1 81.44 107 ASN B O 1
ATOM 3712 N N . MET B 1 108 ? 26.953 -25.328 -8.953 1 81.62 108 MET B N 1
ATOM 3713 C CA . MET B 1 108 ? 27.406 -25 -10.305 1 81.62 108 MET B CA 1
ATOM 3714 C C . MET B 1 108 ? 28.703 -24.203 -10.266 1 81.62 108 MET B C 1
ATOM 3716 O O . MET B 1 108 ? 29.391 -24.078 -11.281 1 81.62 108 MET B O 1
ATOM 3720 N N . GLY B 1 109 ? 28.938 -23.609 -9.086 1 75.81 109 GLY B N 1
ATOM 3721 C CA . GLY B 1 109 ? 30.172 -22.844 -8.922 1 75.81 109 GLY B CA 1
ATOM 3722 C C . GLY B 1 109 ? 31.422 -23.688 -9.133 1 75.81 109 GLY B C 1
ATOM 3723 O O . GLY B 1 109 ? 32.5 -23.141 -9.398 1 75.81 109 GLY B O 1
ATOM 3724 N N . ASP B 1 110 ? 31.297 -24.969 -8.992 1 78.19 110 ASP B N 1
ATOM 3725 C CA . ASP B 1 110 ? 32.438 -25.859 -9.18 1 78.19 110 ASP B CA 1
ATOM 3726 C C . ASP B 1 110 ? 32.906 -25.844 -10.633 1 78.19 110 ASP B C 1
ATOM 3728 O O . ASP B 1 110 ? 34.031 -26.297 -10.93 1 78.19 110 ASP B O 1
ATOM 3732 N N . PHE B 1 111 ? 32.125 -25.25 -11.414 1 78.94 111 PHE B N 1
ATOM 3733 C CA . PHE B 1 111 ? 32.469 -25.266 -12.836 1 78.94 111 PHE B CA 1
ATOM 3734 C C . PHE B 1 111 ? 32.906 -23.891 -13.312 1 78.94 111 PHE B C 1
ATOM 3736 O O . PHE B 1 111 ? 33.156 -23.688 -14.5 1 78.94 111 PHE B O 1
ATOM 3743 N N . TRP B 1 112 ? 33.062 -22.953 -12.359 1 76.19 112 TRP B N 1
ATOM 3744 C CA . TRP B 1 112 ? 33.438 -21.578 -12.695 1 76.19 112 TRP B CA 1
ATOM 3745 C C . TRP B 1 112 ? 34.938 -21.391 -12.641 1 76.19 112 TRP B C 1
ATOM 3747 O O . TRP B 1 112 ? 35.625 -22.062 -11.867 1 76.19 112 TRP B O 1
ATOM 3757 N N . ASP B 1 113 ? 35.312 -20.422 -13.547 1 76 113 ASP B N 1
ATOM 3758 C CA . ASP B 1 113 ? 36.656 -19.875 -13.375 1 76 113 ASP B CA 1
ATOM 3759 C C . ASP B 1 113 ? 36.656 -18.766 -12.32 1 76 113 ASP B C 1
ATOM 3761 O O . ASP B 1 113 ? 36.375 -17.609 -12.617 1 76 113 ASP B O 1
ATOM 3765 N N . THR B 1 114 ? 36.969 -19.031 -11.133 1 70.62 114 THR B N 1
ATOM 3766 C CA . THR B 1 114 ? 36.844 -18.156 -9.977 1 70.62 114 THR B CA 1
ATOM 3767 C C . THR B 1 114 ? 37.75 -16.922 -10.141 1 70.62 114 THR B C 1
ATOM 3769 O O . THR B 1 114 ? 37.375 -15.828 -9.711 1 70.62 114 THR B O 1
ATOM 3772 N N . LYS B 1 115 ? 38.906 -17 -10.664 1 74.5 115 LYS B N 1
ATOM 3773 C CA . LYS B 1 115 ? 39.844 -15.891 -10.82 1 74.5 115 LYS B CA 1
ATOM 3774 C C . LYS B 1 115 ? 39.25 -14.797 -11.711 1 74.5 115 LYS B C 1
ATOM 3776 O O . LYS B 1 115 ? 39.375 -13.609 -11.398 1 74.5 115 LYS B O 1
ATOM 3781 N N . LYS B 1 116 ? 38.625 -15.156 -12.75 1 73.31 116 LYS B N 1
ATOM 3782 C CA . LYS B 1 116 ? 38.062 -14.188 -13.688 1 73.31 116 LYS B CA 1
ATOM 3783 C C . LYS B 1 116 ? 36.844 -13.5 -13.086 1 73.31 116 LYS B C 1
ATOM 3785 O O . LYS B 1 116 ? 36.562 -12.336 -13.398 1 73.31 116 LYS B O 1
ATOM 3790 N N . MET B 1 117 ? 36.219 -14.109 -12.164 1 74 117 MET B N 1
ATOM 3791 C CA . MET B 1 117 ? 35.031 -13.547 -11.5 1 74 117 MET B CA 1
ATOM 3792 C C . MET B 1 117 ? 35.438 -12.43 -10.539 1 74 117 MET B C 1
ATOM 3794 O O . MET B 1 117 ? 34.75 -11.43 -10.422 1 74 117 MET B O 1
ATOM 3798 N N . GLU B 1 118 ? 36.5 -12.539 -10.016 1 77.88 118 GLU B N 1
ATOM 3799 C CA . GLU B 1 118 ? 36.969 -11.562 -9.039 1 77.88 118 GLU B CA 1
ATOM 3800 C C . GLU B 1 118 ? 37.312 -10.234 -9.711 1 77.88 118 GLU B C 1
ATOM 3802 O O . GLU B 1 118 ? 37.156 -9.172 -9.109 1 77.88 118 GLU B O 1
ATOM 3807 N N . GLU B 1 119 ? 37.688 -10.234 -10.891 1 80.06 119 GLU B N 1
ATOM 3808 C CA . GLU B 1 119 ? 38.094 -9.031 -11.609 1 80.06 119 GLU B CA 1
ATOM 3809 C C . GLU B 1 119 ? 36.906 -8.117 -11.867 1 80.06 119 GLU B C 1
ATOM 3811 O O . GLU B 1 119 ? 37.031 -6.902 -11.961 1 80.06 119 GLU B O 1
ATOM 3816 N N . ASN B 1 120 ? 35.719 -8.688 -11.938 1 80.62 120 ASN B N 1
ATOM 3817 C CA . ASN B 1 120 ? 34.531 -7.914 -12.266 1 80.62 120 ASN B CA 1
ATOM 3818 C C . ASN B 1 120 ? 33.625 -7.742 -11.047 1 80.62 120 ASN B C 1
ATOM 3820 O O . ASN B 1 120 ? 32.438 -7.418 -11.195 1 80.62 120 ASN B O 1
ATOM 3824 N N . LYS B 1 121 ? 34.188 -7.848 -9.945 1 82.88 121 LYS B N 1
ATOM 3825 C CA . LYS B 1 121 ? 33.406 -7.867 -8.711 1 82.88 121 LYS B CA 1
ATOM 3826 C C . LYS B 1 121 ? 32.656 -6.555 -8.516 1 82.88 121 LYS B C 1
ATOM 3828 O O . LYS B 1 121 ? 31.453 -6.562 -8.219 1 82.88 121 LYS B O 1
ATOM 3833 N N . LYS B 1 122 ? 33.312 -5.414 -8.672 1 82.44 122 LYS B N 1
ATOM 3834 C CA . LYS B 1 122 ? 32.688 -4.109 -8.453 1 82.44 122 LYS B CA 1
ATOM 3835 C C . LYS B 1 122 ? 31.531 -3.881 -9.422 1 82.44 122 LYS B C 1
ATOM 3837 O O . LYS B 1 122 ? 30.469 -3.387 -9.023 1 82.44 122 LYS B O 1
ATOM 3842 N N . GLU B 1 123 ? 31.766 -4.289 -10.57 1 83.88 123 GLU B N 1
ATOM 3843 C CA . GLU B 1 123 ? 30.734 -4.121 -11.594 1 83.88 123 GLU B CA 1
ATOM 3844 C C . GLU B 1 123 ? 29.547 -5.031 -11.328 1 83.88 123 GLU B C 1
ATOM 3846 O O . GLU B 1 123 ? 28.391 -4.617 -11.484 1 83.88 123 GLU B O 1
ATOM 3851 N N . ILE B 1 124 ? 29.844 -6.191 -10.898 1 82.44 124 ILE B N 1
ATOM 3852 C CA . ILE B 1 124 ? 28.797 -7.168 -10.602 1 82.44 124 ILE B CA 1
ATOM 3853 C C . ILE B 1 124 ? 27.938 -6.664 -9.453 1 82.44 124 ILE B C 1
ATOM 3855 O O . ILE B 1 124 ? 26.703 -6.738 -9.516 1 82.44 124 ILE B O 1
ATOM 3859 N N . ILE B 1 125 ? 28.562 -6.113 -8.531 1 83.81 125 ILE B N 1
ATOM 3860 C CA . ILE B 1 125 ? 27.844 -5.594 -7.371 1 83.81 125 ILE B CA 1
ATOM 3861 C C . ILE B 1 125 ? 26.953 -4.43 -7.793 1 83.81 125 ILE B C 1
ATOM 3863 O O . ILE B 1 125 ? 25.781 -4.355 -7.391 1 83.81 125 ILE B O 1
ATOM 3867 N N . SER B 1 126 ? 27.438 -3.594 -8.617 1 83.88 126 SER B N 1
ATOM 3868 C CA . SER B 1 126 ? 26.703 -2.43 -9.102 1 83.88 126 SER B CA 1
ATOM 3869 C C . SER B 1 126 ? 25.469 -2.848 -9.906 1 83.88 126 SER B C 1
ATOM 3871 O O . SER B 1 126 ? 24.391 -2.307 -9.711 1 83.88 126 SER B O 1
ATOM 3873 N N . VAL B 1 127 ? 25.688 -3.832 -10.75 1 85.06 127 VAL B N 1
ATOM 3874 C CA . VAL B 1 127 ? 24.594 -4.293 -11.594 1 85.06 127 VAL B CA 1
ATOM 3875 C C . VAL B 1 127 ? 23.531 -4.988 -10.734 1 85.06 127 VAL B C 1
ATOM 3877 O O . VAL B 1 127 ? 22.328 -4.809 -10.953 1 85.06 127 VAL B O 1
ATOM 3880 N N . ASN B 1 128 ? 23.984 -5.672 -9.789 1 83.62 128 ASN B N 1
ATOM 3881 C CA . ASN B 1 128 ? 23.062 -6.34 -8.875 1 83.62 128 ASN B CA 1
ATOM 3882 C C . ASN B 1 128 ? 22.188 -5.34 -8.125 1 83.62 128 ASN B C 1
ATOM 3884 O O . ASN B 1 128 ? 21 -5.582 -7.926 1 83.62 128 ASN B O 1
ATOM 3888 N N . GLU B 1 129 ? 22.75 -4.305 -7.789 1 83.19 129 GLU B N 1
ATOM 3889 C CA . GLU B 1 129 ? 22.016 -3.258 -7.094 1 83.19 129 GLU B CA 1
ATOM 3890 C C . GLU B 1 129 ? 20.984 -2.611 -8.016 1 83.19 129 GLU B C 1
ATOM 3892 O O . GLU B 1 129 ? 19.859 -2.334 -7.59 1 83.19 129 GLU B O 1
ATOM 3897 N N . LYS B 1 130 ? 21.375 -2.428 -9.203 1 85.12 130 LYS B N 1
ATOM 3898 C CA . LYS B 1 130 ? 20.469 -1.846 -10.18 1 85.12 130 LYS B CA 1
ATOM 3899 C C . LYS B 1 130 ? 19.281 -2.771 -10.445 1 85.12 130 LYS B C 1
ATOM 3901 O O . LYS B 1 130 ? 18.141 -2.312 -10.555 1 85.12 130 LYS B O 1
ATOM 3906 N N . VAL B 1 131 ? 19.578 -4.031 -10.531 1 86.25 131 VAL B N 1
ATOM 3907 C CA . VAL B 1 131 ? 18.531 -5.023 -10.758 1 86.25 131 VAL B CA 1
ATOM 3908 C C . VAL B 1 131 ? 17.547 -5.023 -9.586 1 86.25 131 VAL B C 1
ATOM 3910 O O . VAL B 1 131 ? 16.328 -4.938 -9.781 1 86.25 131 VAL B O 1
ATOM 3913 N N . SER B 1 132 ? 18.062 -5.016 -8.445 1 85.5 132 SER B N 1
ATOM 3914 C CA . SER B 1 132 ? 17.25 -5.035 -7.234 1 85.5 132 SER B CA 1
ATOM 3915 C C . SER B 1 132 ? 16.359 -3.799 -7.145 1 85.5 132 SER B C 1
ATOM 3917 O O . SER B 1 132 ? 15.172 -3.902 -6.824 1 85.5 132 SER B O 1
ATOM 3919 N N . ASN B 1 133 ? 16.906 -2.697 -7.48 1 86.12 133 ASN B N 1
ATOM 3920 C CA . ASN B 1 133 ? 16.156 -1.444 -7.422 1 86.12 133 ASN B CA 1
ATOM 3921 C C . ASN B 1 133 ? 15.039 -1.409 -8.461 1 86.12 133 ASN B C 1
ATOM 3923 O O . ASN B 1 133 ? 13.953 -0.891 -8.188 1 86.12 133 ASN B O 1
ATOM 3927 N N . SER B 1 134 ? 15.336 -1.947 -9.578 1 89 134 SER B N 1
ATOM 3928 C CA . SER B 1 134 ? 14.336 -1.976 -10.641 1 89 134 SER B CA 1
ATOM 3929 C C . SER B 1 134 ? 13.164 -2.875 -10.266 1 89 134 SER B C 1
ATOM 3931 O O . SER B 1 134 ? 12.008 -2.523 -10.5 1 89 134 SER B O 1
ATOM 3933 N N . PHE B 1 135 ? 13.477 -3.957 -9.641 1 90.25 135 PHE B N 1
ATOM 3934 C CA . PHE B 1 135 ? 12.406 -4.836 -9.172 1 90.25 135 PHE B CA 1
ATOM 3935 C C . PHE B 1 135 ? 11.578 -4.152 -8.094 1 90.25 135 PHE B C 1
ATOM 3937 O O . PHE B 1 135 ? 10.344 -4.219 -8.117 1 90.25 135 PHE B O 1
ATOM 3944 N N . LYS B 1 136 ? 12.234 -3.527 -7.25 1 92.31 136 LYS B N 1
ATOM 3945 C CA . LYS B 1 136 ? 11.539 -2.85 -6.16 1 92.31 136 LYS B CA 1
ATOM 3946 C C . LYS B 1 136 ? 10.562 -1.809 -6.695 1 92.31 136 LYS B C 1
ATOM 3948 O O . LYS B 1 136 ? 9.445 -1.678 -6.191 1 92.31 136 LYS B O 1
ATOM 3953 N N . ARG B 1 137 ? 11.016 -1.122 -7.707 1 94.06 137 ARG B N 1
ATOM 3954 C CA . ARG B 1 137 ? 10.148 -0.138 -8.352 1 94.06 137 ARG B CA 1
ATOM 3955 C C . ARG B 1 137 ? 8.922 -0.804 -8.969 1 94.06 137 ARG B C 1
ATOM 3957 O O . ARG B 1 137 ? 7.797 -0.327 -8.789 1 94.06 137 ARG B O 1
ATOM 3964 N N . GLY B 1 138 ? 9.164 -1.888 -9.648 1 95.62 138 GLY B N 1
ATOM 3965 C CA . GLY B 1 138 ? 8.055 -2.633 -10.227 1 95.62 138 GLY B CA 1
ATOM 3966 C C . GLY B 1 138 ? 7.066 -3.127 -9.188 1 95.62 138 GLY B C 1
ATOM 3967 O O . GLY B 1 138 ? 5.852 -3.055 -9.398 1 95.62 138 GLY B O 1
ATOM 3968 N N . TYR B 1 139 ? 7.582 -3.537 -8.078 1 96.44 139 TYR B N 1
ATOM 3969 C CA . TYR B 1 139 ? 6.73 -4.055 -7.012 1 96.44 139 TYR B CA 1
ATOM 3970 C C . TYR B 1 139 ? 5.867 -2.949 -6.422 1 96.44 139 TYR B C 1
ATOM 3972 O O . TYR B 1 139 ? 4.723 -3.191 -6.027 1 96.44 139 TYR B O 1
ATOM 3980 N N . LYS B 1 140 ? 6.367 -1.773 -6.332 1 97.25 140 LYS B N 1
ATOM 3981 C CA . LYS B 1 140 ? 5.57 -0.666 -5.812 1 97.25 140 LYS B CA 1
ATOM 3982 C C . LYS B 1 140 ? 4.414 -0.331 -6.75 1 97.25 140 LYS B C 1
ATOM 3984 O O . LYS B 1 140 ? 3.326 0.028 -6.297 1 97.25 140 LYS B O 1
ATOM 3989 N N . TYR B 1 141 ? 4.648 -0.461 -8.031 1 98.19 141 TYR B N 1
ATOM 3990 C CA . TYR B 1 141 ? 3.566 -0.283 -8.992 1 98.19 141 TYR B CA 1
ATOM 3991 C C . TYR B 1 141 ? 2.512 -1.37 -8.828 1 98.19 141 TYR B C 1
ATOM 3993 O O . TYR B 1 141 ? 1.311 -1.091 -8.875 1 98.19 141 TYR B O 1
ATOM 4001 N N . LEU B 1 142 ? 2.984 -2.572 -8.68 1 98.56 142 LEU B N 1
ATOM 4002 C CA . LEU B 1 142 ? 2.033 -3.664 -8.492 1 98.56 142 LEU B CA 1
ATOM 4003 C C . LEU B 1 142 ? 1.245 -3.484 -7.199 1 98.56 142 LEU B C 1
ATOM 4005 O O . LEU B 1 142 ? 0.042 -3.754 -7.156 1 98.56 142 LEU B O 1
ATOM 4009 N N . ARG B 1 143 ? 1.917 -3.068 -6.207 1 98.06 143 ARG B N 1
ATOM 4010 C CA . ARG B 1 143 ? 1.247 -2.787 -4.938 1 98.06 143 ARG B CA 1
ATOM 4011 C C . ARG B 1 143 ? 0.17 -1.723 -5.113 1 98.06 143 ARG B C 1
ATOM 4013 O O . ARG B 1 143 ? -0.919 -1.835 -4.547 1 98.06 143 ARG B O 1
ATOM 4020 N N . SER B 1 144 ? 0.5 -0.704 -5.812 1 98.56 144 SER B N 1
ATOM 4021 C CA . SER B 1 144 ? -0.459 0.356 -6.102 1 98.56 144 SER B CA 1
ATOM 4022 C C . SER B 1 144 ? -1.651 -0.176 -6.891 1 98.56 144 SER B C 1
ATOM 4024 O O . SER B 1 144 ? -2.799 0.161 -6.594 1 98.56 144 SER B O 1
ATOM 4026 N N . ALA B 1 145 ? -1.329 -0.995 -7.883 1 98.56 145 ALA B N 1
ATOM 4027 C CA . ALA B 1 145 ? -2.398 -1.611 -8.664 1 98.56 145 ALA B CA 1
ATOM 4028 C C . ALA B 1 145 ? -3.316 -2.443 -7.773 1 98.56 145 ALA B C 1
ATOM 4030 O O . ALA B 1 145 ? -4.539 -2.412 -7.93 1 98.56 145 ALA B O 1
ATOM 4031 N N . LYS B 1 146 ? -2.717 -3.168 -6.895 1 98.38 146 LYS B N 1
ATOM 4032 C CA . LYS B 1 146 ? -3.486 -3.969 -5.949 1 98.38 146 LYS B CA 1
ATOM 4033 C C . LYS B 1 146 ? -4.438 -3.096 -5.133 1 98.38 146 LYS B C 1
ATOM 4035 O O . LYS B 1 146 ? -5.605 -3.441 -4.953 1 98.38 146 LYS B O 1
ATOM 4040 N N . ASN B 1 147 ? -3.963 -1.961 -4.672 1 97.44 147 ASN B N 1
ATOM 4041 C CA . ASN B 1 147 ? -4.789 -1.037 -3.902 1 97.44 147 ASN B CA 1
ATOM 4042 C C . ASN B 1 147 ? -6.016 -0.589 -4.691 1 97.44 147 ASN B C 1
ATOM 4044 O O . ASN B 1 147 ? -7.129 -0.589 -4.164 1 97.44 147 ASN B O 1
ATOM 4048 N N . ILE B 1 148 ? -5.805 -0.229 -5.875 1 97.88 148 ILE B N 1
ATOM 4049 C CA . ILE B 1 148 ? -6.898 0.284 -6.695 1 97.88 148 ILE B CA 1
ATOM 4050 C C . ILE B 1 148 ? -7.852 -0.854 -7.051 1 97.88 148 ILE B C 1
ATOM 4052 O O . ILE B 1 148 ? -9.07 -0.663 -7.09 1 97.88 148 ILE B O 1
ATOM 4056 N N . LEU B 1 149 ? -7.254 -2.018 -7.316 1 98.31 149 LEU B N 1
ATOM 4057 C CA . LEU B 1 149 ? -8.109 -3.172 -7.578 1 98.31 149 LEU B CA 1
ATOM 4058 C C . LEU B 1 149 ? -9.016 -3.455 -6.391 1 98.31 149 LEU B C 1
ATOM 4060 O O . LEU B 1 149 ? -10.172 -3.842 -6.566 1 98.31 149 LEU B O 1
ATOM 4064 N N . GLU B 1 150 ? -8.531 -3.291 -5.242 1 97.25 150 GLU B N 1
ATOM 4065 C CA . GLU B 1 150 ? -9.328 -3.492 -4.031 1 97.25 150 GLU B CA 1
ATOM 4066 C C . GLU B 1 150 ? -10.516 -2.537 -3.992 1 97.25 150 GLU B C 1
ATOM 4068 O O . GLU B 1 150 ? -11.578 -2.883 -3.467 1 97.25 150 GLU B O 1
ATOM 4073 N N . ASN B 1 151 ? -10.375 -1.356 -4.516 1 96.19 151 ASN B N 1
ATOM 4074 C CA . ASN B 1 151 ? -11.523 -0.458 -4.648 1 96.19 151 ASN B CA 1
ATOM 4075 C C . ASN B 1 151 ? -12.641 -1.095 -5.465 1 96.19 151 ASN B C 1
ATOM 4077 O O . ASN B 1 151 ? -13.812 -1.032 -5.074 1 96.19 151 ASN B O 1
ATOM 4081 N N . ILE B 1 152 ? -12.227 -1.7 -6.547 1 97 152 ILE B N 1
ATOM 4082 C CA . ILE B 1 152 ? -13.18 -2.342 -7.438 1 97 152 ILE B CA 1
ATOM 4083 C C . ILE B 1 152 ? -13.844 -3.516 -6.723 1 97 152 ILE B C 1
ATOM 4085 O O . ILE B 1 152 ? -15.07 -3.67 -6.773 1 97 152 ILE B O 1
ATOM 4089 N N . ILE B 1 153 ? -13.008 -4.266 -6.051 1 97.44 153 ILE B N 1
ATOM 4090 C CA . ILE B 1 153 ? -13.5 -5.434 -5.324 1 97.44 153 ILE B CA 1
ATOM 4091 C C . ILE B 1 153 ? -14.523 -5.004 -4.277 1 97.44 153 ILE B C 1
ATOM 4093 O O . ILE B 1 153 ? -15.609 -5.582 -4.188 1 97.44 153 ILE B O 1
ATOM 4097 N N . ASP B 1 154 ? -14.203 -3.979 -3.504 1 94.75 154 ASP B N 1
ATOM 4098 C CA . ASP B 1 154 ? -15.086 -3.486 -2.449 1 94.75 154 ASP B CA 1
ATOM 4099 C C . ASP B 1 154 ? -16.422 -2.996 -3.027 1 94.75 154 ASP B C 1
ATOM 4101 O O . ASP B 1 154 ? -17.484 -3.32 -2.506 1 94.75 154 ASP B O 1
ATOM 4105 N N . LEU B 1 155 ? -16.359 -2.229 -4.062 1 93.81 155 LEU B N 1
ATOM 4106 C CA . LEU B 1 155 ? -17.578 -1.7 -4.695 1 93.81 155 LEU B CA 1
ATOM 4107 C C . LEU B 1 155 ? -18.438 -2.832 -5.234 1 93.81 155 LEU B C 1
ATOM 4109 O O . LEU B 1 155 ? -19.609 -2.949 -4.863 1 93.81 155 LEU B O 1
ATOM 4113 N N . ASN B 1 156 ? -17.844 -3.723 -6 1 96.25 156 ASN B N 1
ATOM 4114 C CA . ASN B 1 156 ? -18.594 -4.82 -6.594 1 96.25 156 ASN B CA 1
ATOM 4115 C C . ASN B 1 156 ? -19.219 -5.711 -5.523 1 96.25 156 ASN B C 1
ATOM 4117 O O . ASN B 1 156 ? -20.359 -6.168 -5.676 1 96.25 156 ASN B O 1
ATOM 4121 N N . SER B 1 157 ? -18.469 -5.941 -4.484 1 95.69 157 SER B N 1
ATOM 4122 C CA . SER B 1 157 ? -18.953 -6.801 -3.416 1 95.69 157 SER B CA 1
ATOM 4123 C C . SER B 1 157 ? -20.219 -6.223 -2.777 1 95.69 157 SER B C 1
ATOM 4125 O O . SER B 1 157 ? -21.078 -6.969 -2.32 1 95.69 157 SER B O 1
ATOM 4127 N N . SER B 1 158 ? -20.312 -4.887 -2.783 1 91.69 158 SER B N 1
ATOM 4128 C CA . SER B 1 158 ? -21.422 -4.219 -2.115 1 91.69 158 SER B CA 1
ATOM 4129 C C . SER B 1 158 ? -22.719 -4.363 -2.916 1 91.69 158 SER B C 1
ATOM 4131 O O . SER B 1 158 ? -23.812 -4.125 -2.393 1 91.69 158 SER B O 1
ATOM 4133 N N . PHE B 1 159 ? -22.609 -4.867 -4.188 1 93.81 159 PHE B N 1
ATOM 4134 C CA . PHE B 1 159 ? -23.781 -4.98 -5.043 1 93.81 159 PHE B CA 1
ATOM 4135 C C . PHE B 1 159 ? -24.297 -6.418 -5.074 1 93.81 159 PHE B C 1
ATOM 4137 O O . PHE B 1 159 ? -25.344 -6.695 -5.664 1 93.81 159 PHE B O 1
ATOM 4144 N N . MET B 1 160 ? -23.594 -7.332 -4.43 1 96.12 160 MET B N 1
ATOM 4145 C CA . MET B 1 160 ? -23.828 -8.75 -4.676 1 96.12 160 MET B CA 1
ATOM 4146 C C . MET B 1 160 ? -24.859 -9.305 -3.711 1 96.12 160 MET B C 1
ATOM 4148 O O . MET B 1 160 ? -24.938 -8.875 -2.561 1 96.12 160 MET B O 1
ATOM 4152 N N . ASP B 1 161 ? -25.594 -10.148 -4.199 1 95.94 161 ASP B N 1
ATOM 4153 C CA . ASP B 1 161 ? -26.453 -10.977 -3.359 1 95.94 161 ASP B CA 1
ATOM 4154 C C . ASP B 1 161 ? -25.766 -12.289 -2.988 1 95.94 161 ASP B C 1
ATOM 4156 O O . ASP B 1 161 ? -26.016 -13.32 -3.605 1 95.94 161 ASP B O 1
ATOM 4160 N N . PHE B 1 162 ? -25.094 -12.336 -1.922 1 94.44 162 PHE B N 1
ATOM 4161 C CA . PHE B 1 162 ? -24.266 -13.477 -1.551 1 94.44 162 PHE B CA 1
ATOM 4162 C C . PHE B 1 162 ? -25.125 -14.625 -1.037 1 94.44 162 PHE B C 1
ATOM 4164 O O . PHE B 1 162 ? -24.703 -15.781 -1.045 1 94.44 162 PHE B O 1
ATOM 4171 N N . GLY B 1 163 ? -26.312 -14.273 -0.579 1 95.12 163 GLY B N 1
ATOM 4172 C CA . GLY B 1 163 ? -27.234 -15.352 -0.227 1 95.12 163 GLY B CA 1
ATOM 4173 C C . GLY B 1 163 ? -27.562 -16.266 -1.396 1 95.12 163 GLY B C 1
ATOM 4174 O O . GLY B 1 163 ? -27.453 -17.484 -1.288 1 95.12 163 GLY B O 1
ATOM 4175 N N . LYS B 1 164 ? -27.875 -15.656 -2.453 1 96.06 164 LYS B N 1
ATOM 4176 C CA . LYS B 1 164 ? -28.203 -16.422 -3.656 1 96.06 164 LYS B CA 1
ATOM 4177 C C . LYS B 1 164 ? -26.969 -17.125 -4.211 1 96.06 164 LYS B C 1
ATOM 4179 O O . LYS B 1 164 ? -27.062 -18.266 -4.68 1 96.06 164 LYS B O 1
ATOM 4184 N N . ILE B 1 165 ? -25.844 -16.516 -4.176 1 95.44 165 ILE B N 1
ATOM 4185 C CA . ILE B 1 165 ? -24.594 -17.109 -4.648 1 95.44 165 ILE B CA 1
ATOM 4186 C C . ILE B 1 165 ? -24.266 -18.359 -3.826 1 95.44 165 ILE B C 1
ATOM 4188 O O . ILE B 1 165 ? -23.844 -19.375 -4.371 1 95.44 165 ILE B O 1
ATOM 4192 N N . ASN B 1 166 ? -24.5 -18.266 -2.551 1 94.75 166 ASN B N 1
ATOM 4193 C CA . ASN B 1 166 ? -24.25 -19.406 -1.671 1 94.75 166 ASN B CA 1
ATOM 4194 C C . ASN B 1 166 ? -25.141 -20.594 -2.035 1 94.75 166 ASN B C 1
ATOM 4196 O O . ASN B 1 166 ? -24.672 -21.734 -2.037 1 94.75 166 ASN B O 1
ATOM 4200 N N . LEU B 1 167 ? -26.359 -20.266 -2.311 1 95.19 167 LEU B N 1
ATOM 4201 C CA . LEU B 1 167 ? -27.281 -21.328 -2.711 1 95.19 167 LEU B CA 1
ATOM 4202 C C . LEU B 1 167 ? -26.812 -22 -3.996 1 95.19 167 LEU B C 1
ATOM 4204 O O . LEU B 1 167 ? -26.781 -23.234 -4.086 1 95.19 167 LEU B O 1
ATOM 4208 N N . GLU B 1 168 ? -26.438 -21.219 -4.949 1 93.5 168 GLU B N 1
ATOM 4209 C CA . GLU B 1 168 ? -25.953 -21.734 -6.219 1 93.5 168 GLU B CA 1
ATOM 4210 C C . GLU B 1 168 ? -24.672 -22.547 -6.023 1 93.5 168 GLU B C 1
ATOM 4212 O O . GLU B 1 168 ? -24.484 -23.594 -6.66 1 93.5 168 GLU B O 1
ATOM 4217 N N . THR B 1 169 ? -23.781 -22.078 -5.191 1 94.69 169 THR B N 1
ATOM 4218 C CA . THR B 1 169 ? -22.531 -22.75 -4.914 1 94.69 169 THR B CA 1
ATOM 4219 C C . THR B 1 169 ? -22.766 -24.125 -4.289 1 94.69 169 THR B C 1
ATOM 4221 O O . THR B 1 169 ? -22.156 -25.109 -4.688 1 94.69 169 THR B O 1
ATOM 4224 N N . ASN B 1 170 ? -23.703 -24.156 -3.363 1 94.81 170 ASN B N 1
ATOM 4225 C CA . ASN B 1 170 ? -24.016 -25.422 -2.711 1 94.81 170 ASN B CA 1
ATOM 4226 C C . ASN B 1 170 ? -24.609 -26.422 -3.697 1 94.81 170 ASN B C 1
ATOM 4228 O O . ASN B 1 170 ? -24.281 -27.609 -3.637 1 94.81 170 ASN B O 1
ATOM 4232 N N . GLN B 1 171 ? -25.438 -25.906 -4.488 1 94.56 171 GLN B N 1
ATOM 4233 C CA . GLN B 1 171 ? -26.016 -26.781 -5.516 1 94.56 171 GLN B CA 1
ATOM 4234 C C . GLN B 1 171 ? -24.922 -27.312 -6.445 1 94.56 171 GLN B C 1
ATOM 4236 O O . GLN B 1 171 ? -24.922 -28.5 -6.785 1 94.56 171 GLN B O 1
ATOM 4241 N N . PHE B 1 172 ? -24.078 -26.484 -6.855 1 93.69 172 PHE B N 1
ATOM 4242 C CA . PHE B 1 172 ? -22.984 -26.859 -7.73 1 93.69 172 PHE B CA 1
ATOM 4243 C C . PHE B 1 172 ? -22.109 -27.922 -7.074 1 93.69 172 PHE B C 1
ATOM 4245 O O . PHE B 1 172 ? -21.734 -28.906 -7.707 1 93.69 172 PHE B O 1
ATOM 4252 N N . ILE B 1 173 ? -21.75 -27.734 -5.84 1 94.62 173 ILE B N 1
ATOM 4253 C CA . ILE B 1 173 ? -20.906 -28.672 -5.094 1 94.62 173 ILE B CA 1
ATOM 4254 C C . ILE B 1 173 ? -21.594 -30.031 -5.008 1 94.62 173 ILE B C 1
ATOM 4256 O O . ILE B 1 173 ? -20.953 -31.062 -5.207 1 94.62 173 ILE B O 1
ATOM 4260 N N . SER B 1 174 ? -22.875 -30 -4.75 1 93.75 174 SER B N 1
ATOM 4261 C CA . SER B 1 174 ? -23.641 -31.234 -4.656 1 93.75 174 SER B CA 1
ATOM 4262 C C . SER B 1 174 ? -23.609 -32 -5.977 1 93.75 174 SER B C 1
ATOM 4264 O O . SER B 1 174 ? -23.469 -33.219 -5.988 1 93.75 174 SER B O 1
ATOM 4266 N N . GLU B 1 175 ? -23.734 -31.281 -7 1 91.94 175 GLU B N 1
ATOM 4267 C CA . GLU B 1 175 ? -23.719 -31.891 -8.328 1 91.94 175 GLU B CA 1
ATOM 4268 C C . GLU B 1 175 ? -22.328 -32.438 -8.672 1 91.94 175 GLU B C 1
ATOM 4270 O O . GLU B 1 175 ? -22.203 -33.531 -9.219 1 91.94 175 GLU B O 1
ATOM 4275 N N . LEU B 1 176 ? -21.344 -31.703 -8.375 1 92 176 LEU B N 1
ATOM 4276 C CA . LEU B 1 176 ? -19.953 -32.031 -8.703 1 92 176 LEU B CA 1
ATOM 4277 C C . LEU B 1 176 ? -19.516 -33.312 -8.008 1 92 176 LEU B C 1
ATOM 4279 O O . LEU B 1 176 ? -18.781 -34.125 -8.586 1 92 176 LEU B O 1
ATOM 4283 N N . PHE B 1 177 ? -19.984 -33.5 -6.754 1 93.38 177 PHE B N 1
ATOM 4284 C CA . PHE B 1 177 ? -19.469 -34.594 -5.957 1 93.38 177 PHE B CA 1
ATOM 4285 C C . PHE B 1 177 ? -20.547 -35.656 -5.73 1 93.38 177 PHE B C 1
ATOM 4287 O O . PHE B 1 177 ? -20.5 -36.406 -4.754 1 93.38 177 PHE B O 1
ATOM 4294 N N . MET B 1 178 ? -21.438 -35.531 -6.602 1 88.81 178 MET B N 1
ATOM 4295 C CA . MET B 1 178 ? -22.484 -36.531 -6.484 1 88.81 178 MET B CA 1
ATOM 4296 C C . MET B 1 178 ? -21.906 -37.938 -6.48 1 88.81 178 MET B C 1
ATOM 4298 O O . MET B 1 178 ? -21.125 -38.281 -7.363 1 88.81 178 MET B O 1
ATOM 4302 N N . GLY B 1 179 ? -22.172 -38.719 -5.492 1 83.12 179 GLY B N 1
ATOM 4303 C CA . GLY B 1 179 ? -21.734 -40.125 -5.41 1 83.12 179 GLY B CA 1
ATOM 4304 C C . GLY B 1 179 ? -20.375 -40.25 -4.734 1 83.12 179 GLY B C 1
ATOM 4305 O O . GLY B 1 179 ? -19.922 -41.375 -4.488 1 83.12 179 GLY B O 1
ATOM 4306 N N . GLN B 1 180 ? -19.734 -39.219 -4.594 1 80.62 180 GLN B N 1
ATOM 4307 C CA . GLN B 1 180 ? -18.453 -39.281 -3.895 1 80.62 180 GLN B CA 1
ATOM 4308 C C . GLN B 1 180 ? -18.656 -39.25 -2.381 1 80.62 180 GLN B C 1
ATOM 4310 O O . GLN B 1 180 ? -19.375 -38.406 -1.86 1 80.62 180 GLN B O 1
ATOM 4315 N N . THR B 1 181 ? -18.188 -40.25 -1.645 1 79.44 181 THR B N 1
ATOM 4316 C CA . THR B 1 181 ? -18.344 -40.344 -0.197 1 79.44 181 THR B CA 1
ATOM 4317 C C . THR B 1 181 ? -17.172 -39.656 0.512 1 79.44 181 THR B C 1
ATOM 4319 O O . THR B 1 181 ? -16.109 -39.5 -0.077 1 79.44 181 THR B O 1
ATOM 4322 N N . TYR B 1 182 ? -17.469 -39.219 1.699 1 83.12 182 TYR B N 1
ATOM 4323 C CA . TYR B 1 182 ? -16.438 -38.656 2.551 1 83.12 182 TYR B CA 1
ATOM 4324 C C . TYR B 1 182 ? -15.422 -39.719 2.953 1 83.12 182 TYR B C 1
ATOM 4326 O O . TYR B 1 182 ? -15.773 -40.906 3.119 1 83.12 182 TYR B O 1
ATOM 4334 N N . SER B 1 183 ? -14.234 -39.281 2.844 1 82.94 183 SER B N 1
ATOM 4335 C CA . SER B 1 183 ? -13.156 -40.219 3.137 1 82.94 183 SER B CA 1
ATOM 4336 C C . SER B 1 183 ? -12.562 -39.969 4.516 1 82.94 183 SER B C 1
ATOM 4338 O O . SER B 1 183 ? -12.711 -38.875 5.07 1 82.94 183 SER B O 1
ATOM 4340 N N . ASP B 1 184 ? -11.992 -40.969 5.062 1 83.56 184 ASP B N 1
ATOM 4341 C CA . ASP B 1 184 ? -11.289 -40.875 6.336 1 83.56 184 ASP B CA 1
ATOM 4342 C C . ASP B 1 184 ? -9.945 -40.156 6.168 1 83.56 184 ASP B C 1
ATOM 4344 O O . ASP B 1 184 ? -9.367 -39.688 7.141 1 83.56 184 ASP B O 1
ATOM 4348 N N . LYS B 1 185 ? -9.508 -40.062 5 1 88.94 185 LYS B N 1
ATOM 4349 C CA . LYS B 1 185 ? -8.25 -39.375 4.727 1 88.94 185 LYS B CA 1
ATOM 4350 C C . LYS B 1 185 ? -8.5 -38.031 4.047 1 88.94 185 LYS B C 1
ATOM 4352 O O . LYS B 1 185 ? -9.375 -37.938 3.186 1 88.94 185 LYS B O 1
ATOM 4357 N N . ARG B 1 186 ? -7.734 -37 4.535 1 88.56 186 ARG B N 1
ATOM 4358 C CA . ARG B 1 186 ? -7.828 -35.688 3.936 1 88.56 186 ARG B CA 1
ATOM 4359 C C . ARG B 1 186 ? -7.012 -35.594 2.652 1 88.56 186 ARG B C 1
ATOM 4361 O O . ARG B 1 186 ? -5.891 -36.094 2.59 1 88.56 186 ARG B O 1
ATOM 4368 N N . GLY B 1 187 ? -7.656 -35.031 1.689 1 93.88 187 GLY B N 1
ATOM 4369 C CA . GLY B 1 187 ? -6.922 -34.812 0.455 1 93.88 187 GLY B CA 1
ATOM 4370 C C . GLY B 1 187 ? -5.828 -33.75 0.595 1 93.88 187 GLY B C 1
ATOM 4371 O O . GLY B 1 187 ? -5.832 -32.969 1.54 1 93.88 187 GLY B O 1
ATOM 4372 N N . ASN B 1 188 ? -4.875 -33.812 -0.356 1 94.31 188 ASN B N 1
ATOM 4373 C CA . ASN B 1 188 ? -3.768 -32.844 -0.344 1 94.31 188 ASN B CA 1
ATOM 4374 C C . ASN B 1 188 ? -4.113 -31.578 -1.123 1 94.31 188 ASN B C 1
ATOM 4376 O O . ASN B 1 188 ? -4.797 -31.641 -2.145 1 94.31 188 ASN B O 1
ATOM 4380 N N . GLU B 1 189 ? -3.666 -30.453 -0.573 1 96.12 189 GLU B N 1
ATOM 4381 C CA . GLU B 1 189 ? -3.756 -29.188 -1.284 1 96.12 189 GLU B CA 1
ATOM 4382 C C . GLU B 1 189 ? -2.391 -28.75 -1.809 1 96.12 189 GLU B C 1
ATOM 4384 O O . GLU B 1 189 ? -1.387 -28.844 -1.101 1 96.12 189 GLU B O 1
ATOM 4389 N N . ARG B 1 190 ? -2.299 -28.375 -3.01 1 97.19 190 ARG B N 1
ATOM 4390 C CA . ARG B 1 190 ? -1.09 -27.875 -3.652 1 97.19 190 ARG B CA 1
ATOM 4391 C C . ARG B 1 190 ? -1.318 -26.484 -4.227 1 97.19 190 ARG B C 1
ATOM 4393 O O . ARG B 1 190 ? -2.176 -26.297 -5.09 1 97.19 190 ARG B O 1
ATOM 4400 N N . HIS B 1 191 ? -0.545 -25.531 -3.727 1 97.75 191 HIS B N 1
ATOM 4401 C CA . HIS B 1 191 ? -0.711 -24.141 -4.148 1 97.75 191 HIS B CA 1
ATOM 4402 C C . HIS B 1 191 ? 0.414 -23.719 -5.086 1 97.75 191 HIS B C 1
ATOM 4404 O O . HIS B 1 191 ? 1.592 -23.906 -4.777 1 97.75 191 HIS B O 1
ATOM 4410 N N . LEU B 1 192 ? 0.051 -23.156 -6.234 1 97.94 192 LEU B N 1
ATOM 4411 C CA . LEU B 1 192 ? 0.979 -22.609 -7.215 1 97.94 192 LEU B CA 1
ATOM 4412 C C . LEU B 1 192 ? 0.346 -21.438 -7.965 1 97.94 192 LEU B C 1
ATOM 4414 O O . LEU B 1 192 ? -0.842 -21.156 -7.793 1 97.94 192 LEU B O 1
ATOM 4418 N N . PHE B 1 193 ? 1.167 -20.719 -8.742 1 97.44 193 PHE B N 1
ATOM 4419 C CA . PHE B 1 193 ? 0.63 -19.719 -9.656 1 97.44 193 PHE B CA 1
ATOM 4420 C C . PHE B 1 193 ? 0.415 -20.312 -11.039 1 97.44 193 PHE B C 1
ATOM 4422 O O . PHE B 1 193 ? 1.312 -20.953 -11.594 1 97.44 193 PHE B O 1
ATOM 4429 N N . GLY B 1 194 ? -0.811 -20.156 -11.539 1 95.19 194 GLY B N 1
ATOM 4430 C CA . GLY B 1 194 ? -1.068 -20.531 -12.922 1 95.19 194 GLY B CA 1
ATOM 4431 C C . GLY B 1 194 ? -0.716 -19.438 -13.914 1 95.19 194 GLY B C 1
ATOM 4432 O O . GLY B 1 194 ? -0.603 -19.703 -15.109 1 95.19 194 GLY B O 1
ATOM 4433 N N . SER B 1 195 ? -0.556 -18.25 -13.398 1 96.94 195 SER B N 1
ATOM 4434 C CA . SER B 1 195 ? -0.197 -17.094 -14.203 1 96.94 195 SER B CA 1
ATOM 4435 C C . SER B 1 195 ? 0.748 -16.156 -13.445 1 96.94 195 SER B C 1
ATOM 4437 O O . SER B 1 195 ? 0.921 -16.297 -12.234 1 96.94 195 SER B O 1
ATOM 4439 N N . SER B 1 196 ? 1.376 -15.266 -14.203 1 96.75 196 SER B N 1
ATOM 4440 C CA . SER B 1 196 ? 2.309 -14.328 -13.594 1 96.75 196 SER B CA 1
ATOM 4441 C C . SER B 1 196 ? 2.561 -13.125 -14.5 1 96.75 196 SER B C 1
ATOM 4443 O O . SER B 1 196 ? 2.326 -13.195 -15.703 1 96.75 196 SER B O 1
ATOM 4445 N N . TYR B 1 197 ? 2.869 -12.039 -13.867 1 97.5 197 TYR B N 1
ATOM 4446 C CA . TYR B 1 197 ? 3.434 -10.906 -14.602 1 97.5 197 TYR B CA 1
ATOM 4447 C C . TYR B 1 197 ? 4.914 -11.125 -14.891 1 97.5 197 TYR B C 1
ATOM 4449 O O . TYR B 1 197 ? 5.715 -11.273 -13.961 1 97.5 197 TYR B O 1
ATOM 4457 N N . THR B 1 198 ? 5.242 -11.203 -16.172 1 96.56 198 THR B N 1
ATOM 4458 C CA . THR B 1 198 ? 6.605 -11.484 -16.609 1 96.56 198 THR B CA 1
ATOM 4459 C C . THR B 1 198 ? 7.129 -10.359 -17.5 1 96.56 198 THR B C 1
ATOM 4461 O O . THR B 1 198 ? 6.379 -9.461 -17.875 1 96.56 198 THR B O 1
ATOM 4464 N N . PRO B 1 199 ? 8.438 -10.375 -17.828 1 95.25 199 PRO B N 1
ATOM 4465 C CA . PRO B 1 199 ? 8.977 -9.367 -18.75 1 95.25 199 PRO B CA 1
ATOM 4466 C C . PRO B 1 199 ? 8.289 -9.383 -20.109 1 95.25 199 PRO B C 1
ATOM 4468 O O . PRO B 1 199 ? 8.281 -8.359 -20.797 1 95.25 199 PRO B O 1
ATOM 4471 N N . GLU B 1 200 ? 7.668 -10.438 -20.453 1 94.94 200 GLU B N 1
ATOM 4472 C CA . GLU B 1 200 ? 6.973 -10.547 -21.734 1 94.94 200 GLU B CA 1
ATOM 4473 C C . GLU B 1 200 ? 5.488 -10.219 -21.578 1 94.94 200 GLU B C 1
ATOM 4475 O O . GLU B 1 200 ? 4.715 -10.375 -22.531 1 94.94 200 GLU B O 1
ATOM 4480 N N . GLY B 1 201 ? 5.121 -9.773 -20.453 1 95.69 201 GLY B N 1
ATOM 4481 C CA . GLY B 1 201 ? 3.721 -9.484 -20.188 1 95.69 201 GLY B CA 1
ATOM 4482 C C . GLY B 1 201 ? 3.062 -10.508 -19.266 1 95.69 201 GLY B C 1
ATOM 4483 O O . GLY B 1 201 ? 3.732 -11.133 -18.453 1 95.69 201 GLY B O 1
ATOM 4484 N N . PHE B 1 202 ? 1.767 -10.492 -19.391 1 95.88 202 PHE B N 1
ATOM 4485 C CA . PHE B 1 202 ? 0.982 -11.445 -18.625 1 95.88 202 PHE B CA 1
ATOM 4486 C C . PHE B 1 202 ? 1.014 -12.82 -19.281 1 95.88 202 PHE B C 1
ATOM 4488 O O . PHE B 1 202 ? 0.625 -12.969 -20.438 1 95.88 202 PHE B O 1
ATOM 4495 N N . VAL B 1 203 ? 1.536 -13.781 -18.562 1 96.06 203 VAL B N 1
ATOM 4496 C CA . VAL B 1 203 ? 1.618 -15.148 -19.062 1 96.06 203 VAL B CA 1
ATOM 4497 C C . VAL B 1 203 ? 0.716 -16.062 -18.234 1 96.06 203 VAL B C 1
ATOM 4499 O O . VAL B 1 203 ? 0.679 -15.961 -17.016 1 96.06 203 VAL B O 1
ATOM 4502 N N . ASN B 1 204 ? -0.045 -16.938 -18.859 1 95.94 204 ASN B N 1
ATOM 4503 C CA . ASN B 1 204 ? -0.976 -17.859 -18.203 1 95.94 204 ASN B CA 1
ATOM 4504 C C . ASN B 1 204 ? -0.787 -19.297 -18.688 1 95.94 204 ASN B C 1
ATOM 4506 O O . ASN B 1 204 ? -0.872 -19.562 -19.875 1 95.94 204 ASN B O 1
ATOM 4510 N N . TYR B 1 205 ? -0.546 -20.234 -17.75 1 95.25 205 TYR B N 1
ATOM 4511 C CA . TYR B 1 205 ? -0.271 -21.625 -18.094 1 95.25 205 TYR B CA 1
ATOM 4512 C C . TYR B 1 205 ? -1.433 -22.531 -17.688 1 95.25 205 TYR B C 1
ATOM 4514 O O . TYR B 1 205 ? -1.293 -23.75 -17.641 1 95.25 205 TYR B O 1
ATOM 4522 N N . THR B 1 206 ? -2.6 -21.984 -17.406 1 95.19 206 THR B N 1
ATOM 4523 C CA . THR B 1 206 ? -3.754 -22.75 -16.922 1 95.19 206 THR B CA 1
ATOM 4524 C C . THR B 1 206 ? -4.09 -23.875 -17.891 1 95.19 206 THR B C 1
ATOM 4526 O O . THR B 1 206 ? -4.457 -24.969 -17.453 1 95.19 206 THR B O 1
ATOM 4529 N N . GLU B 1 207 ? -3.957 -23.672 -19.141 1 94.62 207 GLU B N 1
ATOM 4530 C CA . GLU B 1 207 ? -4.297 -24.672 -20.156 1 94.62 207 GLU B CA 1
ATOM 4531 C C . GLU B 1 207 ? -3.447 -25.938 -19.984 1 94.62 207 GLU B C 1
ATOM 4533 O O . GLU B 1 207 ? -3.947 -27.047 -20.125 1 94.62 207 GLU B O 1
ATOM 4538 N N . SER B 1 208 ? -2.193 -25.734 -19.719 1 95.5 208 SER B N 1
ATOM 4539 C CA . SER B 1 208 ? -1.305 -26.891 -19.531 1 95.5 208 SER B CA 1
ATOM 4540 C C . SER B 1 208 ? -1.662 -27.672 -18.266 1 95.5 208 SER B C 1
ATOM 4542 O O . SER B 1 208 ? -1.612 -28.891 -18.266 1 95.5 208 SER B O 1
ATOM 4544 N N . VAL B 1 209 ? -2.07 -26.969 -17.266 1 95.69 209 VAL B N 1
ATOM 4545 C CA . VAL B 1 209 ? -2.4 -27.594 -15.984 1 95.69 209 VAL B CA 1
ATOM 4546 C C . VAL B 1 209 ? -3.68 -28.422 -16.125 1 95.69 209 VAL B C 1
ATOM 4548 O O . VAL B 1 209 ? -3.793 -29.5 -15.562 1 95.69 209 VAL B O 1
ATOM 4551 N N . LEU B 1 210 ? -4.613 -27.922 -16.922 1 95.44 210 LEU B N 1
ATOM 4552 C CA . LEU B 1 210 ? -5.906 -28.578 -17.078 1 95.44 210 LEU B CA 1
ATOM 4553 C C . LEU B 1 210 ? -5.902 -29.516 -18.266 1 95.44 210 LEU B C 1
ATOM 4555 O O . LEU B 1 210 ? -6.961 -29.953 -18.719 1 95.44 210 LEU B O 1
ATOM 4559 N N . SER B 1 211 ? -4.719 -29.875 -18.75 1 93.06 211 SER B N 1
ATOM 4560 C CA . SER B 1 211 ? -4.609 -30.688 -19.953 1 93.06 211 SER B CA 1
ATOM 4561 C C . SER B 1 211 ? -5.207 -32.062 -19.75 1 93.06 211 SER B C 1
ATOM 4563 O O . SER B 1 211 ? -5.746 -32.688 -20.688 1 93.06 211 SER B O 1
ATOM 4565 N N . ASN B 1 212 ? -5.188 -32.531 -18.469 1 90.69 212 ASN B N 1
ATOM 4566 C CA . ASN B 1 212 ? -5.691 -33.875 -18.188 1 90.69 212 ASN B CA 1
ATOM 4567 C C . ASN B 1 212 ? -7.105 -33.844 -17.609 1 90.69 212 ASN B C 1
ATOM 4569 O O . ASN B 1 212 ? -7.629 -34.844 -17.156 1 90.69 212 ASN B O 1
ATOM 4573 N N . ALA B 1 213 ? -7.668 -32.75 -17.656 1 93.75 213 ALA B N 1
ATOM 4574 C CA . ALA B 1 213 ? -9.023 -32.656 -17.125 1 93.75 213 ALA B CA 1
ATOM 4575 C C . ALA B 1 213 ? -10.039 -33.25 -18.094 1 93.75 213 ALA B C 1
ATOM 4577 O O . ALA B 1 213 ? -9.922 -33.062 -19.312 1 93.75 213 ALA B O 1
ATOM 4578 N N . ILE B 1 214 ? -10.977 -33.969 -17.578 1 93.56 214 ILE B N 1
ATOM 4579 C CA . ILE B 1 214 ? -12.055 -34.531 -18.375 1 93.56 214 ILE B CA 1
ATOM 4580 C C . ILE B 1 214 ? -13.195 -33.531 -18.484 1 93.56 214 ILE B C 1
ATOM 4582 O O . ILE B 1 214 ? -13.742 -33.312 -19.562 1 93.56 214 ILE B O 1
ATOM 4586 N N . ASN B 1 215 ? -13.594 -32.938 -17.328 1 92.75 215 ASN B N 1
ATOM 4587 C CA . ASN B 1 215 ? -14.602 -31.906 -17.281 1 92.75 215 ASN B CA 1
ATOM 4588 C C . ASN B 1 215 ? -14.023 -30.594 -16.766 1 92.75 215 ASN B C 1
ATOM 4590 O O . ASN B 1 215 ? -13.258 -30.578 -15.805 1 92.75 215 ASN B O 1
ATOM 4594 N N . ILE B 1 216 ? -14.32 -29.547 -17.547 1 95.25 216 ILE B N 1
ATOM 4595 C CA . ILE B 1 216 ? -13.859 -28.234 -17.125 1 95.25 216 ILE B CA 1
ATOM 4596 C C . ILE B 1 216 ? -15.047 -27.281 -17.016 1 95.25 216 ILE B C 1
ATOM 4598 O O . ILE B 1 216 ? -15.812 -27.109 -17.953 1 95.25 216 ILE B O 1
ATOM 4602 N N . TYR B 1 217 ? -15.211 -26.734 -15.828 1 94.94 217 TYR B N 1
ATOM 4603 C CA . TYR B 1 217 ? -16.25 -25.75 -15.57 1 94.94 217 TYR B CA 1
ATOM 4604 C C . TYR B 1 217 ? -15.672 -24.344 -15.562 1 94.94 217 TYR B C 1
ATOM 4606 O O . TYR B 1 217 ? -14.562 -24.109 -15.062 1 94.94 217 TYR B O 1
ATOM 4614 N N . SER B 1 218 ? -16.469 -23.469 -16.141 1 94.81 218 SER B N 1
ATOM 4615 C CA . SER B 1 218 ? -16.031 -22.078 -16.203 1 94.81 218 SER B CA 1
ATOM 4616 C C . SER B 1 218 ? -16.844 -21.203 -15.266 1 94.81 218 SER B C 1
ATOM 4618 O O . SER B 1 218 ? -18.062 -21.297 -15.219 1 94.81 218 SER B O 1
ATOM 4620 N N . ILE B 1 219 ? -16.109 -20.406 -14.453 1 95.06 219 ILE B N 1
ATOM 4621 C CA . ILE B 1 219 ? -16.703 -19.406 -13.578 1 95.06 219 ILE B CA 1
ATOM 4622 C C . ILE B 1 219 ? -16.344 -18 -14.07 1 95.06 219 ILE B C 1
ATOM 4624 O O . ILE B 1 219 ? -15.188 -17.734 -14.383 1 95.06 219 ILE B O 1
ATOM 4628 N N . SER B 1 220 ? -17.359 -17.203 -14.266 1 94.19 220 SER B N 1
ATOM 4629 C CA . SER B 1 220 ? -17.109 -15.82 -14.68 1 94.19 220 SER B CA 1
ATOM 4630 C C . SER B 1 220 ? -17.672 -14.828 -13.672 1 94.19 220 SER B C 1
ATOM 4632 O O . SER B 1 220 ? -18.562 -15.18 -12.883 1 94.19 220 SER B O 1
ATOM 4634 N N . GLY B 1 221 ? -17.125 -13.648 -13.703 1 95.38 221 GLY B N 1
ATOM 4635 C CA . GLY B 1 221 ? -17.531 -12.57 -12.812 1 95.38 221 GLY B CA 1
ATOM 4636 C C . GLY B 1 221 ? -16.484 -11.492 -12.648 1 95.38 221 GLY B C 1
ATOM 4637 O O . GLY B 1 221 ? -15.281 -11.781 -12.711 1 95.38 221 GLY B O 1
ATOM 4638 N N . ASP B 1 222 ? -16.969 -10.297 -12.367 1 96.25 222 ASP B N 1
ATOM 4639 C CA . ASP B 1 222 ? -16.062 -9.18 -12.109 1 96.25 222 ASP B CA 1
ATOM 4640 C C . ASP B 1 222 ? -15.328 -9.359 -10.781 1 96.25 222 ASP B C 1
ATOM 4642 O O . ASP B 1 222 ? -15.727 -10.18 -9.953 1 96.25 222 ASP B O 1
ATOM 4646 N N . PRO B 1 223 ? -14.219 -8.633 -10.625 1 97.06 223 PRO B N 1
ATOM 4647 C CA . PRO B 1 223 ? -13.57 -8.672 -9.32 1 97.06 223 PRO B CA 1
ATOM 4648 C C . PRO B 1 223 ? -14.523 -8.328 -8.172 1 97.06 223 PRO B C 1
ATOM 4650 O O . PRO B 1 223 ? -15.266 -7.352 -8.258 1 97.06 223 PRO B O 1
ATOM 4653 N N . GLY B 1 224 ? -14.547 -9.164 -7.145 1 96.94 224 GLY B N 1
ATOM 4654 C CA . GLY B 1 224 ? -15.352 -8.883 -5.965 1 96.94 224 GLY B CA 1
ATOM 4655 C C . GLY B 1 224 ? -16.688 -9.602 -5.977 1 96.94 224 GLY B C 1
ATOM 4656 O O . GLY B 1 224 ? -17.5 -9.422 -5.066 1 96.94 224 GLY B O 1
ATOM 4657 N N . THR B 1 225 ? -16.922 -10.453 -6.961 1 97.31 225 THR B N 1
ATOM 4658 C CA . THR B 1 225 ? -18.219 -11.086 -7.086 1 97.31 225 THR B CA 1
ATOM 4659 C C . THR B 1 225 ? -18.281 -12.375 -6.281 1 97.31 225 THR B C 1
ATOM 4661 O O . THR B 1 225 ? -19.328 -13.039 -6.23 1 97.31 225 THR B O 1
ATOM 4664 N N . GLY B 1 226 ? -17.094 -12.789 -5.699 1 96.44 226 GLY B N 1
ATOM 4665 C CA . GLY B 1 226 ? -17.109 -13.938 -4.809 1 96.44 226 GLY B CA 1
ATOM 4666 C C . GLY B 1 226 ? -16.469 -15.172 -5.41 1 96.44 226 GLY B C 1
ATOM 4667 O O . GLY B 1 226 ? -16.656 -16.281 -4.906 1 96.44 226 GLY B O 1
ATOM 4668 N N . LYS B 1 227 ? -15.703 -15.055 -6.477 1 96.69 227 LYS B N 1
ATOM 4669 C CA . LYS B 1 227 ? -15.094 -16.188 -7.172 1 96.69 227 LYS B CA 1
ATOM 4670 C C . LYS B 1 227 ? -14.156 -16.953 -6.242 1 96.69 227 LYS B C 1
ATOM 4672 O O . LYS B 1 227 ? -14.234 -18.188 -6.168 1 96.69 227 LYS B O 1
ATOM 4677 N N . THR B 1 228 ? -13.289 -16.219 -5.555 1 97.56 228 THR B N 1
ATOM 4678 C CA . THR B 1 228 ? -12.336 -16.859 -4.66 1 97.56 228 THR B CA 1
ATOM 4679 C C . THR B 1 228 ? -13.062 -17.641 -3.566 1 97.56 228 THR B C 1
ATOM 4681 O O . THR B 1 228 ? -12.688 -18.766 -3.244 1 97.56 228 THR B O 1
ATOM 4684 N N . THR B 1 229 ? -14.086 -17.016 -3.014 1 96.94 229 THR B N 1
ATOM 4685 C CA . THR B 1 229 ? -14.875 -17.703 -1.991 1 96.94 229 THR B CA 1
ATOM 4686 C C . THR B 1 229 ? -15.492 -18.969 -2.547 1 96.94 229 THR B C 1
ATOM 4688 O O . THR B 1 229 ? -15.469 -20.016 -1.888 1 96.94 229 THR B O 1
ATOM 4691 N N . LEU B 1 230 ? -16.016 -18.891 -3.711 1 96.88 230 LEU B N 1
ATOM 4692 C CA . LEU B 1 230 ? -16.594 -20.047 -4.383 1 96.88 230 LEU B CA 1
ATOM 4693 C C . LEU B 1 230 ? -15.539 -21.141 -4.555 1 96.88 230 LEU B C 1
ATOM 4695 O O . LEU B 1 230 ? -15.781 -22.297 -4.207 1 96.88 230 LEU B O 1
ATOM 4699 N N . PHE B 1 231 ? -14.352 -20.828 -5.023 1 97.94 231 PHE B N 1
ATOM 4700 C CA . PHE B 1 231 ? -13.266 -21.781 -5.219 1 97.94 231 PHE B CA 1
ATOM 4701 C C . PHE B 1 231 ? -12.883 -22.438 -3.9 1 97.94 231 PHE B C 1
ATOM 4703 O O . PHE B 1 231 ? -12.672 -23.656 -3.844 1 97.94 231 PHE B O 1
ATOM 4710 N N . LYS B 1 232 ? -12.805 -21.625 -2.881 1 97.88 232 LYS B N 1
ATOM 4711 C CA . LYS B 1 232 ? -12.422 -22.141 -1.568 1 97.88 232 LYS B CA 1
ATOM 4712 C C . LYS B 1 232 ? -13.422 -23.172 -1.066 1 97.88 232 LYS B C 1
ATOM 4714 O O . LYS B 1 232 ? -13.039 -24.234 -0.551 1 97.88 232 LYS B O 1
ATOM 4719 N N . ARG B 1 233 ? -14.648 -22.875 -1.23 1 97.12 233 ARG B N 1
ATOM 4720 C CA . ARG B 1 233 ? -15.68 -23.797 -0.803 1 97.12 233 ARG B CA 1
ATOM 4721 C C . ARG B 1 233 ? -15.594 -25.109 -1.578 1 97.12 233 ARG B C 1
ATOM 4723 O O . ARG B 1 233 ? -15.719 -26.188 -0.998 1 97.12 233 ARG B O 1
ATOM 4730 N N . ILE B 1 234 ? -15.359 -25.031 -2.787 1 96.75 234 ILE B N 1
ATOM 4731 C CA . ILE B 1 234 ? -15.297 -26.219 -3.639 1 96.75 234 ILE B CA 1
ATOM 4732 C C . ILE B 1 234 ? -14.078 -27.062 -3.256 1 96.75 234 ILE B C 1
ATOM 4734 O O . ILE B 1 234 ? -14.203 -28.25 -2.996 1 96.75 234 ILE B O 1
ATOM 4738 N N . TYR B 1 235 ? -12.859 -26.438 -3.246 1 97.12 235 TYR B N 1
ATOM 4739 C CA . TYR B 1 235 ? -11.68 -27.281 -3.053 1 97.12 235 TYR B CA 1
ATOM 4740 C C . TYR B 1 235 ? -11.609 -27.797 -1.622 1 97.12 235 TYR B C 1
ATOM 4742 O O . TYR B 1 235 ? -11.078 -28.875 -1.374 1 97.12 235 TYR B O 1
ATOM 4750 N N . LYS B 1 236 ? -12.18 -27.031 -0.632 1 96.38 236 LYS B N 1
ATOM 4751 C CA . LYS B 1 236 ? -12.25 -27.562 0.725 1 96.38 236 LYS B CA 1
ATOM 4752 C C . LYS B 1 236 ? -13.156 -28.797 0.785 1 96.38 236 LYS B C 1
ATOM 4754 O O . LYS B 1 236 ? -12.844 -29.766 1.47 1 96.38 236 LYS B O 1
ATOM 4759 N N . SER B 1 237 ? -14.273 -28.703 0.146 1 95.25 237 SER B N 1
ATOM 4760 C CA . SER B 1 237 ? -15.164 -29.859 0.063 1 95.25 237 SER B CA 1
ATOM 4761 C C . SER B 1 237 ? -14.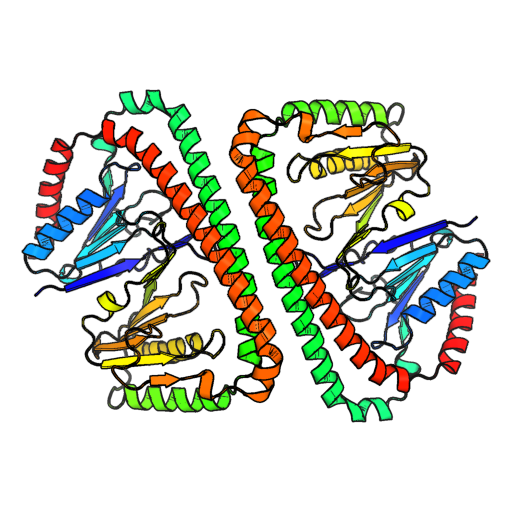469 -31.062 -0.57 1 95.25 237 SER B C 1
ATOM 4763 O O . SER B 1 237 ? -14.648 -32.188 -0.126 1 95.25 237 SER B O 1
ATOM 4765 N N . ALA B 1 238 ? -13.734 -30.828 -1.589 1 96.5 238 ALA B N 1
ATOM 4766 C CA . ALA B 1 238 ? -12.984 -31.891 -2.254 1 96.5 238 ALA B CA 1
ATOM 4767 C C . ALA B 1 238 ? -11.969 -32.5 -1.307 1 96.5 238 ALA B C 1
ATOM 4769 O O . ALA B 1 238 ? -11.875 -33.75 -1.206 1 96.5 238 ALA B O 1
ATOM 4770 N N . ILE B 1 239 ? -11.234 -31.703 -0.575 1 96.25 239 ILE B N 1
ATOM 4771 C CA . ILE B 1 239 ? -10.195 -32.156 0.347 1 96.25 239 ILE B CA 1
ATOM 4772 C C . ILE B 1 239 ? -10.82 -33 1.45 1 96.25 239 ILE B C 1
ATOM 4774 O O . ILE B 1 239 ? -10.25 -34 1.858 1 96.25 239 ILE B O 1
ATOM 4778 N N . GLU B 1 240 ? -11.961 -32.562 1.83 1 93.88 240 GLU B N 1
ATOM 4779 C CA . GLU B 1 240 ? -12.664 -33.281 2.879 1 93.88 240 GLU B CA 1
ATOM 4780 C C . GLU B 1 240 ? -13.102 -34.688 2.393 1 93.88 240 GLU B C 1
ATOM 4782 O O . GLU B 1 240 ? -13.32 -35.594 3.197 1 93.88 240 GLU B O 1
ATOM 4787 N N . ARG B 1 241 ? -13.219 -34.875 1.188 1 94.12 241 ARG B N 1
ATOM 4788 C CA . ARG B 1 241 ? -13.625 -36.156 0.59 1 94.12 241 ARG B CA 1
ATOM 4789 C C . ARG B 1 241 ? -12.406 -37 0.228 1 94.12 241 ARG B C 1
ATOM 4791 O O . ARG B 1 241 ? -12.539 -38.062 -0.394 1 94.12 241 ARG B O 1
ATOM 4798 N N . GLY B 1 242 ? -11.219 -36.469 0.557 1 94.5 242 GLY B N 1
ATOM 4799 C CA . GLY B 1 242 ? -9.992 -37.188 0.339 1 94.5 242 GLY B CA 1
ATOM 4800 C C . GLY B 1 242 ? -9.406 -37 -1.047 1 94.5 242 GLY B C 1
ATOM 4801 O O . GLY B 1 242 ? -8.547 -37.75 -1.486 1 94.5 242 GLY B O 1
ATOM 4802 N N . LEU B 1 243 ? -9.93 -36.031 -1.729 1 95.62 243 LEU B N 1
ATOM 4803 C CA . LEU B 1 243 ? -9.469 -35.781 -3.09 1 95.62 243 LEU B CA 1
ATOM 4804 C C . LEU B 1 243 ? -8.344 -34.75 -3.104 1 95.62 243 LEU B C 1
ATOM 4806 O O . LEU B 1 243 ? -8.391 -33.75 -2.373 1 95.62 243 LEU B O 1
ATOM 4810 N N . ASP B 1 244 ? -7.297 -34.969 -3.924 1 95.69 244 ASP B N 1
ATOM 4811 C CA . ASP B 1 244 ? -6.188 -34.031 -4.062 1 95.69 244 ASP B CA 1
ATOM 4812 C C . ASP B 1 244 ? -6.551 -32.875 -5 1 95.69 244 ASP B C 1
ATOM 4814 O O . ASP B 1 244 ? -7.164 -33.094 -6.051 1 95.69 244 ASP B O 1
ATOM 4818 N N . VAL B 1 245 ? -6.184 -31.672 -4.531 1 97.75 245 VAL B N 1
ATOM 4819 C CA . VAL B 1 245 ? -6.574 -30.516 -5.316 1 97.75 245 VAL B CA 1
ATOM 4820 C C . VAL B 1 245 ? -5.352 -29.641 -5.578 1 97.75 245 VAL B C 1
ATOM 4822 O O . VAL B 1 245 ? -4.531 -29.422 -4.684 1 97.75 245 VAL B O 1
ATOM 4825 N N . GLU B 1 246 ? -5.168 -29.219 -6.828 1 97.94 246 GLU B N 1
ATOM 4826 C CA . GLU B 1 246 ? -4.227 -28.156 -7.191 1 97.94 246 GLU B CA 1
ATOM 4827 C C . GLU B 1 246 ? -4.918 -26.812 -7.273 1 97.94 246 GLU B C 1
ATOM 4829 O O . GLU B 1 246 ? -5.934 -26.656 -7.961 1 97.94 246 GLU B O 1
ATOM 4834 N N . ILE B 1 247 ? -4.422 -25.875 -6.562 1 98.56 247 ILE B N 1
ATOM 4835 C CA . ILE B 1 247 ? -5.004 -24.547 -6.484 1 98.56 247 ILE B CA 1
ATOM 4836 C C . ILE B 1 247 ? -4.059 -23.531 -7.129 1 98.56 247 ILE B C 1
ATOM 4838 O O . ILE B 1 247 ? -2.934 -23.344 -6.668 1 98.56 247 ILE B O 1
ATOM 4842 N N . LEU B 1 248 ? -4.512 -22.891 -8.211 1 98.5 248 LEU B N 1
ATOM 4843 C CA . LEU B 1 248 ? -3.73 -21.875 -8.906 1 98.5 248 LEU B CA 1
ATOM 4844 C C . LEU B 1 248 ? -4.195 -20.484 -8.523 1 98.5 248 LEU B C 1
ATOM 4846 O O . LEU B 1 248 ? -5.379 -20.156 -8.633 1 98.5 248 LEU B O 1
ATOM 4850 N N . HIS B 1 249 ? -3.266 -19.672 -8.125 1 98.25 249 HIS B N 1
ATOM 4851 C CA . HIS B 1 249 ? -3.557 -18.344 -7.602 1 98.25 249 HIS B CA 1
ATOM 4852 C C . HIS B 1 249 ? -3.348 -17.266 -8.672 1 98.25 249 HIS B C 1
ATOM 4854 O O . HIS B 1 249 ? -2.709 -17.516 -9.695 1 98.25 249 HIS B O 1
ATOM 4860 N N . THR B 1 250 ? -3.924 -16.047 -8.406 1 96.94 250 THR B N 1
ATOM 4861 C CA . THR B 1 250 ? -3.746 -14.906 -9.297 1 96.94 250 THR B CA 1
ATOM 4862 C C . THR B 1 250 ? -2.461 -14.156 -8.953 1 96.94 250 THR B C 1
ATOM 4864 O O . THR B 1 250 ? -2.039 -14.125 -7.797 1 96.94 250 THR B O 1
ATOM 4867 N N . PRO B 1 251 ? -1.893 -13.539 -9.906 1 96.25 251 PRO B N 1
ATOM 4868 C CA . PRO B 1 251 ? -0.586 -12.922 -9.672 1 96.25 251 PRO B CA 1
ATOM 4869 C C . PRO B 1 251 ? -0.678 -11.656 -8.82 1 96.25 251 PRO B C 1
ATOM 4871 O O . PRO B 1 251 ? 0.092 -11.492 -7.871 1 96.25 251 PRO B O 1
ATOM 4874 N N . LEU B 1 252 ? -1.609 -10.773 -9.031 1 97.69 252 LEU B N 1
ATOM 4875 C CA . LEU B 1 252 ? -1.639 -9.484 -8.352 1 97.69 252 LEU B CA 1
ATOM 4876 C C . LEU B 1 252 ? -1.959 -9.656 -6.867 1 97.69 252 LEU B C 1
ATOM 4878 O O . LEU B 1 252 ? -1.324 -9.031 -6.016 1 97.69 252 LEU B O 1
ATOM 4882 N N . ILE B 1 253 ? -2.93 -10.477 -6.594 1 98 253 ILE B N 1
ATOM 4883 C CA . ILE B 1 253 ? -3.316 -10.812 -5.227 1 98 253 ILE B CA 1
ATOM 4884 C C . ILE B 1 253 ? -3.176 -12.32 -5.008 1 98 253 ILE B C 1
ATOM 4886 O O . ILE B 1 253 ? -4.105 -13.086 -5.281 1 98 253 ILE B O 1
ATOM 4890 N N . PRO B 1 254 ? -2.057 -12.758 -4.383 1 97.12 254 PRO B N 1
ATOM 4891 C CA . PRO B 1 254 ? -1.721 -14.18 -4.293 1 97.12 254 PRO B CA 1
ATOM 4892 C C . PRO B 1 254 ? -2.77 -14.984 -3.529 1 97.12 254 PRO B C 1
ATOM 4894 O O . PRO B 1 254 ? -2.846 -16.203 -3.678 1 97.12 254 PRO B O 1
ATOM 4897 N N . GLN B 1 255 ? -3.633 -14.32 -2.734 1 96.06 255 GLN B N 1
ATOM 4898 C CA . GLN B 1 255 ? -4.652 -15 -1.943 1 96.06 255 GLN B CA 1
ATOM 4899 C C . GLN B 1 255 ? -5.875 -15.328 -2.793 1 96.06 255 GLN B C 1
ATOM 4901 O O . GLN B 1 255 ? -6.727 -16.125 -2.383 1 96.06 255 GLN B O 1
ATOM 4906 N N . LYS B 1 256 ? -5.98 -14.719 -3.883 1 97.69 256 LYS B N 1
ATOM 4907 C CA . LYS B 1 256 ? -7.109 -14.977 -4.77 1 97.69 256 LYS B CA 1
ATOM 4908 C C . LYS B 1 256 ? -6.809 -16.141 -5.711 1 97.69 256 LYS B C 1
ATOM 4910 O O . LYS B 1 256 ? -5.656 -16.359 -6.094 1 97.69 256 LYS B O 1
ATOM 4915 N N . ILE B 1 257 ? -7.879 -16.844 -6.098 1 98.31 257 ILE B N 1
ATOM 4916 C CA . ILE B 1 257 ? -7.727 -18.094 -6.836 1 98.31 257 ILE B CA 1
ATOM 4917 C C . ILE B 1 257 ? -8.297 -17.922 -8.242 1 98.31 257 ILE B C 1
ATOM 4919 O O . ILE B 1 257 ? -9.359 -17.328 -8.43 1 98.31 257 ILE B O 1
ATOM 4923 N N . GLU B 1 258 ? -7.598 -18.5 -9.211 1 97.44 258 GLU B N 1
ATOM 4924 C CA . GLU B 1 258 ? -8.094 -18.422 -10.586 1 97.44 258 GLU B CA 1
ATOM 4925 C C . GLU B 1 258 ? -8.516 -19.781 -11.102 1 97.44 258 GLU B C 1
ATOM 4927 O O . GLU B 1 258 ? -9.383 -19.875 -11.977 1 97.44 258 GLU B O 1
ATOM 4932 N N . THR B 1 259 ? -7.883 -20.828 -10.57 1 98.12 259 THR B N 1
ATOM 4933 C CA . THR B 1 259 ? -8.18 -22.156 -11.086 1 98.12 259 THR B CA 1
ATOM 4934 C C . THR B 1 259 ? -7.98 -23.203 -10.008 1 98.12 259 THR B C 1
ATOM 4936 O O . THR B 1 259 ? -7.066 -23.109 -9.188 1 98.12 259 THR B O 1
ATOM 4939 N N . ILE B 1 260 ? -8.859 -24.172 -9.984 1 98.12 260 ILE B N 1
ATOM 4940 C CA . ILE B 1 260 ? -8.617 -25.375 -9.188 1 98.12 260 ILE B CA 1
ATOM 4941 C C . ILE B 1 260 ? -8.75 -26.609 -10.062 1 98.12 260 ILE B C 1
ATOM 4943 O O . ILE B 1 260 ? -9.578 -26.656 -10.969 1 98.12 260 ILE B O 1
ATOM 4947 N N . PHE B 1 261 ? -7.918 -27.594 -9.82 1 97.88 261 PHE B N 1
ATOM 4948 C CA . PHE B 1 261 ? -7.953 -28.875 -10.5 1 97.88 261 PHE B CA 1
ATOM 4949 C C . PHE B 1 261 ? -8.055 -30.016 -9.484 1 97.88 261 PHE B C 1
ATOM 4951 O O . PHE B 1 261 ? -7.148 -30.219 -8.672 1 97.88 261 PHE B O 1
ATOM 4958 N N . ILE B 1 262 ? -9.156 -30.672 -9.508 1 97.06 262 ILE B N 1
ATOM 4959 C CA . ILE B 1 262 ? -9.359 -31.844 -8.656 1 97.06 262 ILE B CA 1
ATOM 4960 C C . ILE B 1 262 ? -8.859 -33.094 -9.375 1 97.06 262 ILE B C 1
ATOM 4962 O O . ILE B 1 262 ? -9.547 -33.625 -10.234 1 97.06 262 ILE B O 1
ATOM 4966 N N . LYS B 1 263 ? -7.812 -33.656 -8.969 1 94.62 263 LYS B N 1
ATOM 4967 C CA . LYS B 1 263 ? -7.031 -34.656 -9.703 1 94.62 263 LYS B CA 1
ATOM 4968 C C . LYS B 1 263 ? -7.785 -35.969 -9.805 1 94.62 263 LYS B C 1
ATOM 4970 O O . LYS B 1 263 ? -7.902 -36.531 -10.898 1 94.62 263 LYS B O 1
ATOM 4975 N N . ASP B 1 264 ? -8.367 -36.469 -8.719 1 92.88 264 ASP B N 1
ATOM 4976 C CA . ASP B 1 264 ? -8.914 -37.812 -8.617 1 92.88 264 ASP B CA 1
ATOM 4977 C C . ASP B 1 264 ? -10.125 -38 -9.531 1 92.88 264 ASP B C 1
ATOM 4979 O O . ASP B 1 264 ? -10.352 -39.094 -10.07 1 92.88 264 ASP B O 1
ATOM 4983 N N . ILE B 1 265 ? -10.828 -36.938 -9.688 1 93.81 265 ILE B N 1
ATOM 4984 C CA . ILE B 1 265 ? -12.023 -37.031 -10.523 1 93.81 265 ILE B CA 1
ATOM 4985 C C . ILE B 1 265 ? -11.812 -36.281 -11.836 1 93.81 265 ILE B C 1
ATOM 4987 O O . ILE B 1 265 ? -12.719 -36.188 -12.656 1 93.81 265 ILE B O 1
ATOM 4991 N N . LYS B 1 266 ? -10.617 -35.656 -12.078 1 95.56 266 LYS B N 1
ATOM 4992 C CA . LYS B 1 266 ? -10.18 -35 -13.289 1 95.56 266 LYS B CA 1
ATOM 4993 C C . LYS B 1 266 ? -11.148 -33.875 -13.68 1 95.56 266 LYS B C 1
ATOM 4995 O O . LYS B 1 266 ? -11.586 -33.781 -14.828 1 95.56 266 LYS B O 1
ATOM 5000 N N . VAL B 1 267 ? -11.461 -33.031 -12.758 1 95.44 267 VAL B N 1
ATOM 5001 C CA . VAL B 1 267 ? -12.359 -31.891 -12.977 1 95.44 267 VAL B CA 1
ATOM 5002 C C . VAL B 1 267 ? -11.602 -30.578 -12.75 1 95.44 267 VAL B C 1
ATOM 5004 O O . VAL B 1 267 ? -10.922 -30.422 -11.727 1 95.44 267 VAL B O 1
ATOM 5007 N N . GLY B 1 268 ? -11.68 -29.719 -13.766 1 96.62 268 GLY B N 1
ATOM 5008 C CA . GLY B 1 268 ? -11.125 -28.375 -13.641 1 96.62 268 GLY B CA 1
ATOM 5009 C C . GLY B 1 268 ? -12.18 -27.297 -13.523 1 96.62 268 GLY B C 1
ATOM 5010 O O . GLY B 1 268 ? -13.227 -27.375 -14.164 1 96.62 268 GLY B O 1
ATOM 5011 N N . ILE B 1 269 ? -11.984 -26.359 -12.641 1 96.81 269 ILE B N 1
ATOM 5012 C CA . ILE B 1 269 ? -12.812 -25.156 -12.508 1 96.81 269 ILE B CA 1
ATOM 5013 C C . ILE B 1 269 ? -11.938 -23.922 -12.641 1 96.81 269 ILE B C 1
ATOM 5015 O O . ILE B 1 269 ? -10.945 -23.766 -11.922 1 96.81 269 ILE B O 1
ATOM 5019 N N . THR B 1 270 ? -12.289 -23.031 -13.555 1 97.25 270 THR B N 1
ATOM 5020 C CA . THR B 1 270 ? -11.359 -21.953 -13.859 1 97.25 270 THR B CA 1
ATOM 5021 C C . THR B 1 270 ? -12.109 -20.688 -14.273 1 97.25 270 THR B C 1
ATOM 5023 O O . THR B 1 270 ? -13.258 -20.766 -14.719 1 97.25 270 THR B O 1
ATOM 5026 N N . ILE B 1 271 ? -11.461 -19.547 -14.016 1 95.75 271 ILE B N 1
ATOM 5027 C CA . ILE B 1 271 ? -12 -18.281 -14.5 1 95.75 271 ILE B CA 1
ATOM 5028 C C . ILE B 1 271 ? -11.359 -17.938 -15.844 1 95.75 271 ILE B C 1
ATOM 5030 O O . ILE B 1 271 ? -11.648 -16.891 -16.422 1 95.75 271 ILE B O 1
ATOM 5034 N N . ASN B 1 272 ? -10.453 -18.781 -16.344 1 93.69 272 ASN B N 1
ATOM 5035 C CA . ASN B 1 272 ? -9.797 -18.547 -17.625 1 93.69 272 ASN B CA 1
ATOM 5036 C C . ASN B 1 272 ? -10.789 -18.531 -18.766 1 93.69 272 ASN B C 1
ATOM 5038 O O . ASN B 1 272 ? -11.508 -19.5 -19 1 93.69 272 ASN B O 1
ATOM 5042 N N . GLU B 1 273 ? -10.781 -17.5 -19.484 1 89.25 273 GLU B N 1
ATOM 5043 C CA . GLU B 1 273 ? -11.789 -17.25 -20.516 1 89.25 273 GLU B CA 1
ATOM 5044 C C . GLU B 1 273 ? -11.641 -18.234 -21.672 1 89.25 273 GLU B C 1
ATOM 5046 O O . GLU B 1 273 ? -12.578 -18.438 -22.438 1 89.25 273 GLU B O 1
ATOM 5051 N N . LYS B 1 274 ? -10.531 -18.797 -21.812 1 88.06 274 LYS B N 1
ATOM 5052 C CA . LYS B 1 274 ? -10.305 -19.75 -22.891 1 88.06 274 LYS B CA 1
ATOM 5053 C C . LYS B 1 274 ? -11.227 -20.953 -22.75 1 88.06 274 LYS B C 1
ATOM 5055 O O . LYS B 1 274 ? -11.477 -21.656 -23.734 1 88.06 274 LYS B O 1
ATOM 5060 N N . PHE B 1 275 ? -11.758 -21.172 -21.531 1 89.06 275 PHE B N 1
ATOM 5061 C CA . PHE B 1 275 ? -12.57 -22.359 -21.281 1 89.06 275 PHE B CA 1
ATOM 5062 C C . PHE B 1 275 ? -14.039 -21.984 -21.125 1 89.06 275 PHE B C 1
ATOM 5064 O O . PHE B 1 275 ? -14.844 -22.797 -20.672 1 89.06 275 PHE B O 1
ATOM 5071 N N . LYS B 1 276 ? -14.398 -20.812 -21.484 1 82.31 276 LYS B N 1
ATOM 5072 C CA . LYS B 1 276 ? -15.75 -20.297 -21.281 1 82.31 276 LYS B CA 1
ATOM 5073 C C . LYS B 1 276 ? -16.781 -21.172 -22.016 1 82.31 276 LYS B C 1
ATOM 5075 O O . LYS B 1 276 ? -17.906 -21.328 -21.547 1 82.31 276 LYS B O 1
ATOM 5080 N N . ASP B 1 277 ? -16.562 -21.766 -23.078 1 72 277 ASP B N 1
ATOM 5081 C CA . ASP B 1 277 ? -17.547 -22.453 -23.906 1 72 277 ASP B CA 1
ATOM 5082 C C . ASP B 1 277 ? -17.484 -23.953 -23.703 1 72 277 ASP B C 1
ATOM 5084 O O . ASP B 1 277 ? -18.156 -24.703 -24.406 1 72 277 ASP B O 1
ATOM 5088 N N . LYS B 1 278 ? -16.75 -24.469 -22.859 1 69.12 278 LYS B N 1
ATOM 5089 C CA . LYS B 1 278 ? -16.594 -25.922 -22.766 1 69.12 278 LYS B CA 1
ATOM 5090 C C . LYS B 1 278 ? -17.75 -26.562 -22.016 1 69.12 278 LYS B C 1
ATOM 5092 O O . LYS B 1 278 ? -18.391 -27.5 -22.516 1 69.12 278 LYS B O 1
ATOM 5097 N N . HIS B 1 279 ? -17.922 -26.344 -20.703 1 68.88 279 HIS B N 1
ATOM 5098 C CA . HIS B 1 279 ? -19.031 -26.906 -19.922 1 68.88 279 HIS B CA 1
ATOM 5099 C C . HIS B 1 279 ? -19.875 -25.812 -19.297 1 68.88 279 HIS B C 1
ATOM 5101 O O . HIS B 1 279 ? -19.891 -24.688 -19.781 1 68.88 279 HIS B O 1
ATOM 5107 N N . LYS B 1 280 ? -20.469 -26.172 -18.109 1 71.75 280 LYS B N 1
ATOM 5108 C CA . LYS B 1 280 ? -21.359 -25.281 -17.359 1 71.75 280 LYS B CA 1
ATOM 5109 C C . LYS B 1 280 ? -20.609 -24.031 -16.891 1 71.75 280 LYS B C 1
ATOM 5111 O O . LYS B 1 280 ? -19.5 -24.125 -16.375 1 71.75 280 LYS B O 1
ATOM 5116 N N . THR B 1 281 ? -21.188 -22.984 -17.25 1 80.19 281 THR B N 1
ATOM 5117 C CA . THR B 1 281 ? -20.641 -21.688 -16.906 1 80.19 281 THR B CA 1
ATOM 5118 C C . THR B 1 281 ? -21.484 -21 -15.844 1 80.19 281 THR B C 1
ATOM 5120 O O . THR B 1 281 ? -22.703 -20.922 -15.977 1 80.19 281 THR B O 1
ATOM 5123 N N . LEU B 1 282 ? -20.891 -20.812 -14.695 1 90.19 282 LEU B N 1
ATOM 5124 C CA . LEU B 1 282 ? -21.547 -19.984 -13.68 1 90.19 282 LEU B CA 1
ATOM 5125 C C . LEU B 1 282 ? -21.062 -18.547 -13.766 1 90.19 282 LEU B C 1
ATOM 5127 O O . LEU B 1 282 ? -19.859 -18.281 -13.648 1 90.19 282 LEU B O 1
ATOM 5131 N N . ASN B 1 283 ? -22 -17.672 -14.086 1 94.25 283 ASN B N 1
ATOM 5132 C CA . ASN B 1 283 ? -21.688 -16.25 -14.133 1 94.25 283 ASN B CA 1
ATOM 5133 C C . ASN B 1 283 ? -22.156 -15.531 -12.867 1 94.25 283 ASN B C 1
ATOM 5135 O O . ASN B 1 283 ? -23.359 -15.258 -12.711 1 94.25 283 ASN B O 1
ATOM 5139 N N . LEU B 1 284 ? -21.25 -15.117 -12.07 1 96.38 284 LEU B N 1
ATOM 5140 C CA . LEU B 1 284 ? -21.609 -14.562 -10.773 1 96.38 284 LEU B CA 1
ATOM 5141 C C . LEU B 1 284 ? -22.141 -13.141 -10.914 1 96.38 284 LEU B C 1
ATOM 5143 O O . LEU B 1 284 ? -22.781 -12.617 -10 1 96.38 284 LEU B O 1
ATOM 5147 N N . ASN B 1 285 ? -21.891 -12.445 -12.055 1 96.19 285 ASN B N 1
ATOM 5148 C CA . ASN B 1 285 ? -22.469 -11.125 -12.297 1 96.19 285 ASN B CA 1
ATOM 5149 C C . ASN B 1 285 ? -23.984 -11.172 -12.32 1 96.19 285 ASN B C 1
ATOM 5151 O O . ASN B 1 285 ? -24.641 -10.141 -12.141 1 96.19 285 ASN B O 1
ATOM 5155 N N . ASP B 1 286 ? -24.531 -12.305 -12.523 1 95.56 286 ASP B N 1
ATOM 5156 C CA . ASP B 1 286 ? -25.984 -12.461 -12.609 1 95.56 286 ASP B CA 1
ATOM 5157 C C . ASP B 1 286 ? -26.641 -12.18 -11.258 1 95.56 286 ASP B C 1
ATOM 5159 O O . ASP B 1 286 ? -27.844 -11.953 -11.188 1 95.56 286 ASP B O 1
ATOM 5163 N N . TYR B 1 287 ? -25.875 -12.188 -10.242 1 96.94 287 TYR B N 1
ATOM 5164 C CA . TYR B 1 287 ? -26.422 -12.055 -8.898 1 96.94 287 TYR B CA 1
ATOM 5165 C C . TYR B 1 287 ? -26.188 -10.648 -8.352 1 96.94 287 TYR B C 1
ATOM 5167 O O . TYR B 1 287 ? -26.344 -10.406 -7.152 1 96.94 287 TYR B O 1
ATOM 5175 N N . ARG B 1 288 ? -25.812 -9.742 -9.164 1 96.62 288 ARG B N 1
ATOM 5176 C CA . ARG B 1 288 ? -25.531 -8.375 -8.734 1 96.62 288 ARG B CA 1
ATOM 5177 C C . ARG B 1 288 ? -26.781 -7.504 -8.836 1 96.62 288 ARG B C 1
ATOM 5179 O O . ARG B 1 288 ? -27.609 -7.711 -9.711 1 96.62 288 ARG B O 1
ATOM 5186 N N . ASN B 1 289 ? -26.906 -6.543 -7.914 1 96.12 289 ASN B N 1
ATOM 5187 C CA . ASN B 1 289 ? -27.891 -5.473 -8.094 1 96.12 289 ASN B CA 1
ATOM 5188 C C . ASN B 1 289 ? -27.484 -4.539 -9.234 1 96.12 289 ASN B C 1
ATOM 5190 O O . ASN B 1 289 ? -26.672 -3.641 -9.047 1 96.12 289 ASN B O 1
ATOM 5194 N N . GLN B 1 290 ? -28.172 -4.695 -10.312 1 95.69 290 GLN B N 1
ATOM 5195 C CA . GLN B 1 290 ? -27.766 -4.02 -11.539 1 95.69 290 GLN B CA 1
ATOM 5196 C C . GLN B 1 290 ? -27.969 -2.51 -11.43 1 95.69 290 GLN B C 1
ATOM 5198 O O . GLN B 1 290 ? -27.172 -1.729 -11.969 1 95.69 290 GLN B O 1
ATOM 5203 N N . ASN B 1 291 ? -28.969 -2.055 -10.773 1 94.38 291 ASN B N 1
ATOM 5204 C CA . ASN B 1 291 ? -29.234 -0.63 -10.617 1 94.38 291 ASN B CA 1
ATOM 5205 C C . ASN B 1 291 ? -28.125 0.072 -9.836 1 94.38 291 ASN B C 1
ATOM 5207 O O . ASN B 1 291 ? -27.656 1.137 -10.242 1 94.38 291 ASN B O 1
ATOM 5211 N N . LEU B 1 292 ? -27.781 -0.583 -8.797 1 90.88 292 LEU B N 1
ATOM 5212 C CA . LEU B 1 292 ? -26.703 -0.02 -7.992 1 90.88 292 LEU B CA 1
ATOM 5213 C C . LEU B 1 292 ? -25.391 -0.027 -8.766 1 90.88 292 LEU B C 1
ATOM 5215 O O . LEU B 1 292 ? -24.641 0.952 -8.734 1 90.88 292 LEU B O 1
ATOM 5219 N N . TYR B 1 293 ? -25.156 -1.126 -9.469 1 94.62 293 TYR B N 1
ATOM 5220 C CA . TYR B 1 293 ? -23.953 -1.238 -10.281 1 94.62 293 TYR B CA 1
ATOM 5221 C C . TYR B 1 293 ? -23.891 -0.115 -11.312 1 94.62 293 TYR B C 1
ATOM 5223 O O . TYR B 1 293 ? -22.828 0.479 -11.523 1 94.62 293 TYR B O 1
ATOM 5231 N N . ASN B 1 294 ? -24.969 0.227 -11.867 1 94.69 294 ASN B N 1
ATOM 5232 C CA . ASN B 1 294 ? -25.016 1.238 -12.922 1 94.69 294 ASN B CA 1
ATOM 5233 C C . ASN B 1 294 ? -24.656 2.619 -12.383 1 94.69 294 ASN B C 1
ATOM 5235 O O . ASN B 1 294 ? -24.094 3.443 -13.109 1 94.69 294 ASN B O 1
ATOM 5239 N N . ILE B 1 295 ? -24.922 2.826 -11.18 1 90.12 295 ILE B N 1
ATOM 5240 C CA . ILE B 1 295 ? -24.594 4.102 -10.547 1 90.12 295 ILE B CA 1
ATOM 5241 C C . ILE B 1 295 ? -23.078 4.273 -10.445 1 90.12 295 ILE B C 1
ATOM 5243 O O . ILE B 1 295 ? -22.578 5.387 -10.578 1 90.12 295 ILE B O 1
ATOM 5247 N N . TYR B 1 296 ? -22.391 3.162 -10.336 1 91.88 296 TYR B N 1
ATOM 5248 C CA . TYR B 1 296 ? -20.969 3.25 -10.023 1 91.88 296 TYR B CA 1
ATOM 5249 C C . TYR B 1 296 ? -20.125 2.768 -11.195 1 91.88 296 TYR B C 1
ATOM 5251 O O . TYR B 1 296 ? -18.906 2.604 -11.062 1 91.88 296 TYR B O 1
ATOM 5259 N N . ILE B 1 297 ? -20.703 2.537 -12.328 1 94.88 297 ILE B N 1
ATOM 5260 C CA . ILE B 1 297 ? -20.016 1.923 -13.461 1 94.88 297 ILE B CA 1
ATOM 5261 C C . ILE B 1 297 ? -18.859 2.818 -13.914 1 94.88 297 ILE B C 1
ATOM 5263 O O . ILE B 1 297 ? -17.797 2.326 -14.281 1 94.88 297 ILE B O 1
ATOM 5267 N N . GLU B 1 298 ? -19.094 4.09 -13.891 1 93.62 298 GLU B N 1
ATOM 5268 C CA . GLU B 1 298 ? -18.047 5.016 -14.32 1 93.62 298 GLU B CA 1
ATOM 5269 C C . GLU B 1 298 ? -16.844 4.977 -13.375 1 93.62 298 GLU B C 1
ATOM 5271 O O . GLU B 1 298 ? -15.695 4.961 -13.812 1 93.62 298 GLU B O 1
ATOM 5276 N N . ALA B 1 299 ? -17.156 5 -12.094 1 91.88 299 ALA B N 1
ATOM 5277 C CA . ALA B 1 299 ? -16.094 4.914 -11.094 1 91.88 299 ALA B CA 1
ATOM 5278 C C . ALA B 1 299 ? -15.312 3.607 -11.234 1 91.88 299 ALA B C 1
ATOM 5280 O O . ALA B 1 299 ? -14.086 3.598 -11.133 1 91.88 299 ALA B O 1
ATOM 5281 N N . ILE B 1 300 ? -15.977 2.559 -11.539 1 96.06 300 ILE B N 1
ATOM 5282 C CA . ILE B 1 300 ? -15.359 1.245 -11.688 1 96.06 300 ILE B CA 1
ATOM 5283 C C . ILE B 1 300 ? -14.461 1.235 -12.922 1 96.06 300 ILE B C 1
ATOM 5285 O O . ILE B 1 300 ? -13.336 0.738 -12.867 1 96.06 300 ILE B O 1
ATOM 5289 N N . GLU B 1 301 ? -14.938 1.757 -13.961 1 96.88 301 GLU B N 1
ATOM 5290 C CA . GLU B 1 301 ? -14.164 1.79 -15.195 1 96.88 301 GLU B CA 1
ATOM 5291 C C . GLU B 1 301 ? -12.898 2.633 -15.031 1 96.88 301 GLU B C 1
ATOM 5293 O O . GLU B 1 301 ? -11.844 2.283 -15.562 1 96.88 301 GLU B O 1
ATOM 5298 N N . GLU B 1 302 ? -13.062 3.699 -14.352 1 95.12 302 GLU B N 1
ATOM 5299 C CA . GLU B 1 302 ? -11.898 4.535 -14.07 1 95.12 302 GLU B CA 1
ATOM 5300 C C . GLU B 1 302 ? -10.852 3.773 -13.273 1 95.12 302 GLU B C 1
ATOM 5302 O O . GLU B 1 302 ? -9.656 3.846 -13.578 1 95.12 302 GLU B O 1
ATOM 5307 N N . ASP B 1 303 ? -11.297 3.098 -12.234 1 96.88 303 ASP B N 1
ATOM 5308 C CA . ASP B 1 303 ? -10.383 2.291 -11.43 1 96.88 303 ASP B CA 1
ATOM 5309 C C . ASP B 1 303 ? -9.711 1.213 -12.273 1 96.88 303 ASP B C 1
ATOM 5311 O O . ASP B 1 303 ? -8.516 0.95 -12.125 1 96.88 303 ASP B O 1
ATOM 5315 N N . LYS B 1 304 ? -10.469 0.604 -13.18 1 97.75 304 LYS B N 1
ATOM 5316 C CA . LYS B 1 304 ? -9.93 -0.44 -14.047 1 97.75 304 LYS B CA 1
ATOM 5317 C C . LYS B 1 304 ? -8.812 0.106 -14.938 1 97.75 304 LYS B C 1
ATOM 5319 O O . LYS B 1 304 ? -7.77 -0.528 -15.086 1 97.75 304 LYS B O 1
ATOM 5324 N N . LYS B 1 305 ? -9.07 1.233 -15.469 1 97.56 305 LYS B N 1
ATOM 5325 C CA . LYS B 1 305 ? -8.07 1.863 -16.328 1 97.56 305 LYS B CA 1
ATOM 5326 C C . LYS B 1 305 ? -6.793 2.162 -15.547 1 97.56 305 LYS B C 1
ATOM 5328 O O . LYS B 1 305 ? -5.688 1.953 -16.047 1 97.56 305 LYS B O 1
ATOM 5333 N N . MET B 1 306 ? -6.992 2.654 -14.352 1 97.31 306 MET B N 1
ATOM 5334 C CA . MET B 1 306 ? -5.84 2.953 -13.5 1 97.31 306 MET B CA 1
ATOM 5335 C C . MET B 1 306 ? -5.066 1.681 -13.164 1 97.31 306 MET B C 1
ATOM 5337 O O . MET B 1 306 ? -3.836 1.664 -13.227 1 97.31 306 MET B O 1
ATOM 5341 N N . VAL B 1 307 ? -5.758 0.645 -12.852 1 98.12 307 VAL B N 1
ATOM 5342 C CA . VAL B 1 307 ? -5.129 -0.636 -12.555 1 98.12 307 VAL B CA 1
ATOM 5343 C C . VAL B 1 307 ? -4.289 -1.096 -13.742 1 98.12 307 VAL B C 1
ATOM 5345 O O . VAL B 1 307 ? -3.125 -1.477 -13.578 1 98.12 307 VAL B O 1
ATOM 5348 N N . ASP B 1 308 ? -4.836 -1.016 -14.906 1 97.88 308 ASP B N 1
ATOM 5349 C CA . ASP B 1 308 ? -4.145 -1.46 -16.109 1 97.88 308 ASP B CA 1
ATOM 5350 C C . ASP B 1 308 ? -2.883 -0.638 -16.359 1 97.88 308 ASP B C 1
ATOM 5352 O O . ASP B 1 308 ? -1.833 -1.188 -16.703 1 97.88 308 ASP B O 1
ATOM 5356 N N . MET B 1 309 ? -3.066 0.599 -16.156 1 97.31 309 MET B N 1
ATOM 5357 C CA . MET B 1 309 ? -1.92 1.482 -16.344 1 97.31 309 MET B CA 1
ATOM 5358 C C . MET B 1 309 ? -0.799 1.139 -15.367 1 97.31 309 MET B C 1
ATOM 5360 O O . MET B 1 309 ? 0.367 1.062 -15.758 1 97.31 309 MET B O 1
ATOM 5364 N N . LEU B 1 310 ? -1.151 0.967 -14.125 1 98.25 310 LEU B N 1
ATOM 5365 C CA . LEU B 1 310 ? -0.171 0.648 -13.094 1 98.25 310 LEU B CA 1
ATOM 5366 C C . LEU B 1 310 ? 0.498 -0.693 -13.375 1 98.25 310 LEU B C 1
ATOM 5368 O O . LEU B 1 310 ? 1.713 -0.831 -13.219 1 98.25 310 LEU B O 1
ATOM 5372 N N . ILE B 1 311 ? -0.24 -1.664 -13.828 1 98.38 311 ILE B N 1
ATOM 5373 C CA . ILE B 1 311 ? 0.298 -2.982 -14.141 1 98.38 311 ILE B CA 1
ATOM 5374 C C . ILE B 1 311 ? 1.251 -2.879 -15.336 1 98.38 311 ILE B C 1
ATOM 5376 O O . ILE B 1 311 ? 2.322 -3.488 -15.336 1 98.38 311 ILE B O 1
ATOM 5380 N N . ASP B 1 312 ? 0.866 -2.125 -16.297 1 97.75 312 ASP B N 1
ATOM 5381 C CA . ASP B 1 312 ? 1.72 -1.946 -17.469 1 97.75 312 ASP B CA 1
ATOM 5382 C C . ASP B 1 312 ? 3.07 -1.349 -17.078 1 97.75 312 ASP B C 1
ATOM 5384 O O . ASP B 1 312 ? 4.113 -1.796 -17.562 1 97.75 312 ASP B O 1
ATOM 5388 N N . LYS B 1 313 ? 3.002 -0.378 -16.234 1 96.88 313 LYS B N 1
ATOM 5389 C CA . LYS B 1 313 ? 4.246 0.235 -15.773 1 96.88 313 LYS B CA 1
ATOM 5390 C C . LYS B 1 313 ? 5.078 -0.754 -14.961 1 96.88 313 LYS B C 1
ATOM 5392 O O . LYS B 1 313 ? 6.309 -0.738 -15.031 1 96.88 313 LYS B O 1
ATOM 5397 N N . ALA B 1 314 ? 4.418 -1.559 -14.172 1 97.38 314 ALA B N 1
ATOM 5398 C CA . ALA B 1 314 ? 5.121 -2.596 -13.422 1 97.38 314 ALA B CA 1
ATOM 5399 C C . ALA B 1 314 ? 5.844 -3.559 -14.359 1 97.38 314 ALA B C 1
ATOM 5401 O O . ALA B 1 314 ? 7.02 -3.869 -14.156 1 97.38 314 ALA B O 1
ATOM 5402 N N . ILE B 1 315 ? 5.172 -3.998 -15.398 1 97.31 315 ILE B N 1
ATOM 5403 C CA . ILE B 1 315 ? 5.734 -4.938 -16.359 1 97.31 315 ILE B CA 1
ATOM 5404 C C . ILE B 1 315 ? 6.93 -4.305 -17.062 1 97.31 315 ILE B C 1
ATOM 5406 O O . ILE B 1 315 ? 7.949 -4.965 -17.281 1 97.31 315 ILE B O 1
ATOM 5410 N N . ASP B 1 316 ? 6.836 -3.037 -17.344 1 95.56 316 ASP B N 1
ATOM 5411 C CA . ASP B 1 316 ? 7.953 -2.316 -17.938 1 95.56 316 ASP B CA 1
ATOM 5412 C C . ASP B 1 316 ? 9.188 -2.369 -17.031 1 95.56 316 ASP B C 1
ATOM 5414 O O . ASP B 1 316 ? 10.305 -2.58 -17.516 1 95.56 316 ASP B O 1
ATOM 5418 N N . ASN B 1 317 ? 8.961 -2.129 -15.805 1 94.06 317 ASN B N 1
ATOM 5419 C CA . ASN B 1 317 ? 10.07 -2.16 -14.859 1 94.06 317 ASN B CA 1
ATOM 5420 C C . ASN B 1 317 ? 10.641 -3.566 -14.711 1 94.06 317 ASN B C 1
ATOM 5422 O O . ASN B 1 317 ? 11.859 -3.736 -14.594 1 94.06 317 ASN B O 1
ATOM 5426 N N . ILE B 1 318 ? 9.781 -4.562 -14.727 1 94.25 318 ILE B N 1
ATOM 5427 C CA . ILE B 1 318 ? 10.227 -5.949 -14.656 1 94.25 318 ILE B CA 1
ATOM 5428 C C . ILE B 1 318 ? 11.047 -6.289 -15.898 1 94.25 318 ILE B C 1
ATOM 5430 O O . ILE B 1 318 ? 12.086 -6.957 -15.805 1 94.25 318 ILE B O 1
ATOM 5434 N N . ARG B 1 319 ? 10.586 -5.824 -17.016 1 94.56 319 ARG B N 1
ATOM 5435 C CA . ARG B 1 319 ? 11.312 -6.02 -18.266 1 94.56 319 ARG B CA 1
ATOM 5436 C C . ARG B 1 319 ? 12.703 -5.391 -18.203 1 94.56 319 ARG B C 1
ATOM 5438 O O . ARG B 1 319 ? 13.688 -6.004 -18.609 1 94.56 319 ARG B O 1
ATOM 5445 N N . ASN B 1 320 ? 12.758 -4.172 -17.672 1 91.81 320 ASN B N 1
ATOM 5446 C CA . ASN B 1 320 ? 14.047 -3.5 -17.5 1 91.81 320 ASN B CA 1
ATOM 5447 C C . ASN B 1 320 ? 14.969 -4.285 -16.562 1 91.81 320 ASN B C 1
ATOM 5449 O O . ASN B 1 320 ? 16.172 -4.371 -16.812 1 91.81 320 ASN B O 1
ATOM 5453 N N . SER B 1 321 ? 14.414 -4.777 -15.531 1 90.25 321 SER B N 1
ATOM 5454 C CA . SER B 1 321 ? 15.188 -5.586 -14.594 1 90.25 321 SER B CA 1
ATOM 5455 C C . SER B 1 321 ? 15.773 -6.816 -15.281 1 90.25 321 SER B C 1
ATOM 5457 O O . SER B 1 321 ? 16.922 -7.188 -15.023 1 90.25 321 SER B O 1
ATOM 5459 N N . LYS B 1 322 ? 14.992 -7.414 -16.094 1 90.25 322 LYS B N 1
ATOM 5460 C CA . LYS B 1 322 ? 15.445 -8.578 -16.859 1 90.25 322 LYS B CA 1
ATOM 5461 C C . LYS B 1 322 ? 16.609 -8.211 -17.766 1 90.25 322 LYS B C 1
ATOM 5463 O O . LYS B 1 322 ? 17.594 -8.961 -17.875 1 90.25 322 LYS B O 1
ATOM 5468 N N . ALA B 1 323 ? 16.516 -7.148 -18.406 1 89.56 323 ALA B N 1
ATOM 5469 C CA . ALA B 1 323 ? 17.578 -6.691 -19.297 1 89.56 323 ALA B CA 1
ATOM 5470 C C . ALA B 1 323 ? 18.875 -6.473 -18.531 1 89.56 323 ALA B C 1
ATOM 5472 O O . ALA B 1 323 ? 19.953 -6.859 -18.984 1 89.56 323 ALA B O 1
ATOM 5473 N N . LEU B 1 324 ? 18.734 -5.855 -17.359 1 86.25 324 LEU B N 1
ATOM 5474 C CA . LEU B 1 324 ? 19.891 -5.652 -16.5 1 86.25 324 LEU B CA 1
ATOM 5475 C C . LEU B 1 324 ? 20.469 -6.984 -16.031 1 86.25 324 LEU B C 1
ATOM 5477 O O . LEU B 1 324 ? 21.688 -7.164 -15.969 1 86.25 324 LEU B O 1
ATOM 5481 N N . HIS B 1 325 ? 19.578 -7.852 -15.711 1 83.19 325 HIS B N 1
ATOM 5482 C CA . HIS B 1 325 ? 19.969 -9.195 -15.289 1 83.19 325 HIS B CA 1
ATOM 5483 C C . HIS B 1 325 ? 20.719 -9.922 -16.391 1 83.19 325 HIS B C 1
ATOM 5485 O O . HIS B 1 325 ? 21.688 -10.633 -16.125 1 83.19 325 HIS B O 1
ATOM 5491 N N . ASP B 1 326 ? 20.297 -9.773 -17.578 1 85 326 ASP B N 1
ATOM 5492 C CA . ASP B 1 326 ? 20.984 -10.375 -18.719 1 85 326 ASP B CA 1
ATOM 5493 C C . ASP B 1 326 ? 22.406 -9.859 -18.844 1 85 326 ASP B C 1
ATOM 5495 O O . ASP B 1 326 ? 23.312 -10.602 -19.234 1 85 326 ASP B O 1
ATOM 5499 N N . GLU B 1 327 ? 22.562 -8.625 -18.547 1 82.69 327 GLU B N 1
ATOM 5500 C CA . GLU B 1 327 ? 23.906 -8.062 -18.547 1 82.69 327 GLU B CA 1
ATOM 5501 C C . GLU B 1 327 ? 24.797 -8.727 -17.484 1 82.69 327 GLU B C 1
ATOM 5503 O O . GLU B 1 327 ? 25.984 -8.977 -17.719 1 82.69 327 GLU B O 1
ATOM 5508 N N . LEU B 1 328 ? 24.156 -8.977 -16.422 1 80 328 LEU B N 1
ATOM 5509 C CA . LEU B 1 328 ? 24.859 -9.641 -15.328 1 80 328 LEU B CA 1
ATOM 5510 C C . LEU B 1 328 ? 25.281 -11.055 -15.742 1 80 328 LEU B C 1
ATOM 5512 O O . LEU B 1 328 ? 26.375 -11.508 -15.406 1 80 328 LEU B O 1
ATOM 5516 N N . GLU B 1 329 ? 24.438 -11.742 -16.469 1 80.38 329 GLU B N 1
ATOM 5517 C CA . GLU B 1 329 ? 24.688 -13.117 -16.891 1 80.38 329 GLU B CA 1
ATOM 5518 C C . GLU B 1 329 ? 25.906 -13.195 -17.812 1 80.38 329 GLU B C 1
ATOM 5520 O O . GLU B 1 329 ? 26.609 -14.203 -17.828 1 80.38 329 GLU B O 1
ATOM 5525 N N . LYS B 1 330 ? 26.141 -12.141 -18.484 1 79.56 330 LYS B N 1
ATOM 5526 C CA . LYS B 1 330 ? 27.266 -12.117 -19.406 1 79.56 330 LYS B CA 1
ATOM 5527 C C . LYS B 1 330 ? 28.594 -12.258 -18.656 1 79.56 330 LYS B C 1
ATOM 5529 O O . LYS B 1 330 ? 29.547 -12.852 -19.172 1 79.56 330 LYS B O 1
ATOM 5534 N N . PHE B 1 331 ? 28.594 -11.773 -17.469 1 77.06 331 PHE B N 1
ATOM 5535 C CA . PHE B 1 331 ? 29.812 -11.859 -16.672 1 77.06 331 PHE B CA 1
ATOM 5536 C C . PHE B 1 331 ? 30.062 -13.289 -16.219 1 77.06 331 PHE B C 1
ATOM 5538 O O . PHE B 1 331 ? 31.219 -13.703 -16.062 1 77.06 331 PHE B O 1
ATOM 5545 N N . TYR B 1 332 ? 29 -14.031 -16.078 1 77.06 332 TYR B N 1
ATOM 5546 C CA . TYR B 1 332 ? 29.141 -15.375 -15.547 1 77.06 332 TYR B CA 1
ATOM 5547 C C . TYR B 1 332 ? 29.328 -16.391 -16.656 1 77.06 332 TYR B C 1
ATOM 5549 O O . TYR B 1 332 ? 30.125 -17.328 -16.531 1 77.06 332 TYR B O 1
ATOM 5557 N N . VAL B 1 333 ? 28.625 -16.219 -17.766 1 76.75 333 VAL B N 1
ATOM 5558 C CA . VAL B 1 333 ? 28.609 -17.172 -18.875 1 76.75 333 VAL B CA 1
ATOM 5559 C C . VAL B 1 333 ? 30.031 -17.344 -19.438 1 76.75 333 VAL B C 1
ATOM 5561 O O . VAL B 1 333 ? 30.422 -18.438 -19.844 1 76.75 333 VAL B O 1
ATOM 5564 N N . GLN B 1 334 ? 30.75 -16.281 -19.359 1 75.75 334 GLN B N 1
ATOM 5565 C CA . GLN B 1 334 ? 32.094 -16.312 -19.922 1 75.75 334 GLN B CA 1
ATOM 5566 C C . GLN B 1 334 ? 33.062 -17.125 -19.047 1 75.75 334 GLN B C 1
ATOM 5568 O O . GLN B 1 334 ? 34.125 -17.516 -19.484 1 75.75 334 GLN B O 1
ATOM 5573 N N . ASN B 1 335 ? 32.562 -17.547 -17.953 1 76.38 335 ASN B N 1
ATOM 5574 C CA . ASN B 1 335 ? 33.469 -18.172 -17.016 1 76.38 335 ASN B CA 1
ATOM 5575 C C . ASN B 1 335 ? 33.031 -19.594 -16.641 1 76.38 335 ASN B C 1
ATOM 5577 O O . ASN B 1 335 ? 33.438 -20.125 -15.609 1 76.38 335 ASN B O 1
ATOM 5581 N N . ILE B 1 336 ? 32.188 -20.172 -17.484 1 78.69 336 ILE B N 1
ATOM 5582 C CA . ILE B 1 336 ? 31.688 -21.5 -17.141 1 78.69 336 ILE B CA 1
ATOM 5583 C C . ILE B 1 336 ? 32.281 -22.547 -18.094 1 78.69 336 ILE B C 1
ATOM 5585 O O . ILE B 1 336 ? 32.469 -22.281 -19.281 1 78.69 336 ILE B O 1
ATOM 5589 N N . ASP B 1 337 ? 32.688 -23.641 -17.5 1 81 337 ASP B N 1
ATOM 5590 C CA . ASP B 1 337 ? 33.156 -24.797 -18.266 1 81 337 ASP B CA 1
ATOM 5591 C C . ASP B 1 337 ? 31.984 -25.688 -18.656 1 81 337 ASP B C 1
ATOM 5593 O O . ASP B 1 337 ? 31.594 -26.594 -17.906 1 81 337 ASP B O 1
ATOM 5597 N N . PHE B 1 338 ? 31.531 -25.641 -19.906 1 79.88 338 PHE B N 1
ATOM 5598 C CA . PHE B 1 338 ? 30.312 -26.297 -20.344 1 79.88 338 PHE B CA 1
ATOM 5599 C C . PHE B 1 338 ? 30.562 -27.797 -20.547 1 79.88 338 PHE B C 1
ATOM 5601 O O . PHE B 1 338 ? 29.625 -28.594 -20.438 1 79.88 338 PHE B O 1
ATOM 5608 N N . GLU B 1 339 ? 31.766 -28.094 -20.797 1 83.81 339 GLU B N 1
ATOM 5609 C CA . GLU B 1 339 ? 32.062 -29.516 -20.938 1 83.81 339 GLU B CA 1
ATOM 5610 C C . GLU B 1 339 ? 31.875 -30.25 -19.609 1 83.81 339 GLU B C 1
ATOM 5612 O O . GLU B 1 339 ? 31.312 -31.344 -19.594 1 83.81 339 GLU B O 1
ATOM 5617 N N . LYS B 1 340 ? 32.344 -29.641 -18.625 1 84.44 340 LYS B N 1
ATOM 5618 C CA . LYS B 1 340 ? 32.188 -30.234 -17.297 1 84.44 340 LYS B CA 1
ATOM 5619 C C . LYS B 1 340 ? 30.719 -30.281 -16.891 1 84.44 340 LYS B C 1
ATOM 5621 O O . LYS B 1 340 ? 30.281 -31.234 -16.234 1 84.44 340 LYS B O 1
ATOM 5626 N N . VAL B 1 341 ? 30 -29.344 -17.328 1 83.88 341 VAL B N 1
ATOM 5627 C CA . VAL B 1 341 ? 28.578 -29.297 -17.031 1 83.88 341 VAL B CA 1
ATOM 5628 C C . VAL B 1 341 ? 27.859 -30.453 -17.734 1 83.88 341 VAL B C 1
ATOM 5630 O O . VAL B 1 341 ? 26.984 -31.109 -17.141 1 83.88 341 VAL B O 1
ATOM 5633 N N . ASP B 1 342 ? 28.266 -30.703 -18.922 1 85.69 342 ASP B N 1
ATOM 5634 C CA . ASP B 1 342 ? 27.656 -31.781 -19.703 1 85.69 342 ASP B CA 1
ATOM 5635 C C . ASP B 1 342 ? 27.938 -33.156 -19.062 1 85.69 342 ASP B C 1
ATOM 5637 O O . ASP B 1 342 ? 27.062 -34.031 -19.031 1 85.69 342 ASP B O 1
ATOM 5641 N N . GLU B 1 343 ? 29.156 -33.219 -18.656 1 88.31 343 GLU B N 1
ATOM 5642 C CA . GLU B 1 343 ? 29.516 -34.469 -17.969 1 88.31 343 GLU B CA 1
ATOM 5643 C C . GLU B 1 343 ? 28.703 -34.656 -16.688 1 88.31 343 GLU B C 1
ATOM 5645 O O . GLU B 1 343 ? 28.25 -35.75 -16.391 1 88.31 343 GLU B O 1
ATOM 5650 N N . PHE B 1 344 ? 28.594 -33.625 -16.062 1 87.5 344 PHE B N 1
ATOM 5651 C CA . PHE B 1 344 ? 27.828 -33.656 -14.82 1 87.5 344 PHE B CA 1
ATOM 5652 C C . PHE B 1 344 ? 26.359 -33.969 -15.086 1 87.5 344 PHE B C 1
ATOM 5654 O O . PHE B 1 344 ? 25.734 -34.688 -14.328 1 87.5 344 PHE B O 1
ATOM 5661 N N . LYS B 1 345 ? 25.828 -33.406 -16.125 1 90.69 345 LYS B N 1
ATOM 5662 C CA . LYS B 1 345 ? 24.453 -33.688 -16.547 1 90.69 345 LYS B CA 1
ATOM 5663 C C . LYS B 1 345 ? 24.203 -35.188 -16.719 1 90.69 345 LYS B C 1
ATOM 5665 O O . LYS B 1 345 ? 23.219 -35.719 -16.234 1 90.69 345 LYS B O 1
ATOM 5670 N N . ASN B 1 346 ? 25.156 -35.844 -17.359 1 92 346 ASN B N 1
ATOM 5671 C CA . ASN B 1 346 ? 25.016 -37.281 -17.578 1 92 346 ASN B CA 1
ATOM 5672 C C . ASN B 1 346 ? 25.047 -38.031 -16.266 1 92 346 ASN B C 1
ATOM 5674 O O . ASN B 1 346 ? 24.312 -39.031 -16.094 1 92 346 ASN B O 1
ATOM 5678 N N . THR B 1 347 ? 25.859 -37.562 -15.414 1 91.75 347 THR B N 1
ATOM 5679 C CA . THR B 1 347 ? 25.922 -38.188 -14.094 1 91.75 347 THR B CA 1
ATOM 5680 C C . THR B 1 347 ? 24.594 -38.031 -13.359 1 91.75 347 THR B C 1
ATOM 5682 O O . THR B 1 347 ? 24.125 -39 -12.734 1 91.75 347 THR B O 1
ATOM 5685 N N . LEU B 1 348 ? 24.047 -36.906 -13.469 1 92.56 348 LEU B N 1
ATOM 5686 C CA . LEU B 1 348 ? 22.781 -36.625 -12.805 1 92.56 348 LEU B CA 1
ATOM 5687 C C . LEU B 1 348 ? 21.656 -37.469 -13.398 1 92.56 348 LEU B C 1
ATOM 5689 O O . LEU B 1 348 ? 20.797 -37.969 -12.664 1 92.56 348 LEU B O 1
ATOM 5693 N N . ILE B 1 349 ? 21.641 -37.562 -14.711 1 94.5 349 ILE B N 1
ATOM 5694 C CA . ILE B 1 349 ? 20.625 -38.375 -15.391 1 94.5 349 ILE B CA 1
ATOM 5695 C C . ILE B 1 349 ? 20.688 -39.812 -14.883 1 94.5 349 ILE B C 1
ATOM 5697 O O . ILE B 1 349 ? 19.656 -40.406 -14.562 1 94.5 349 ILE B O 1
ATOM 5701 N N . ASN B 1 350 ? 21.906 -40.312 -14.789 1 93.5 350 ASN B N 1
ATOM 5702 C CA . ASN B 1 350 ? 22.078 -41.656 -14.312 1 93.5 350 ASN B CA 1
ATOM 5703 C C . ASN B 1 350 ? 21.609 -41.812 -12.867 1 93.5 350 ASN B C 1
ATOM 5705 O O . ASN B 1 350 ? 21.031 -42.844 -12.508 1 93.5 350 ASN B O 1
ATOM 5709 N N . ARG B 1 351 ? 21.844 -40.875 -12.141 1 92.62 351 ARG B N 1
ATOM 5710 C CA . ARG B 1 351 ? 21.406 -40.875 -10.75 1 92.62 351 ARG B CA 1
ATOM 5711 C C . ARG B 1 351 ? 19.891 -40.875 -10.656 1 92.62 351 ARG B C 1
ATOM 5713 O O . ARG B 1 351 ? 19.312 -41.625 -9.859 1 92.62 351 ARG B O 1
ATOM 5720 N N . ILE B 1 352 ? 19.266 -40.094 -11.414 1 93.94 352 ILE B N 1
ATOM 5721 C CA . ILE B 1 352 ? 17.812 -39.969 -11.398 1 93.94 352 ILE B CA 1
ATOM 5722 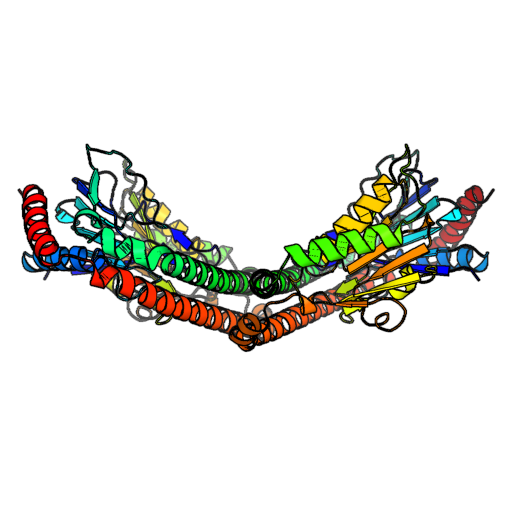C C . ILE B 1 352 ? 17.188 -41.25 -11.906 1 93.94 352 ILE B C 1
ATOM 5724 O O . ILE B 1 352 ? 16.156 -41.688 -11.398 1 93.94 352 ILE B O 1
ATOM 5728 N N . LEU B 1 353 ? 17.859 -41.906 -12.836 1 94.19 353 LEU B N 1
ATOM 5729 C CA . LEU B 1 353 ? 17.359 -43.125 -13.414 1 94.19 353 LEU B CA 1
ATOM 5730 C C . LEU B 1 353 ? 17.281 -44.219 -12.352 1 94.19 353 LEU B C 1
ATOM 5732 O O . LEU B 1 353 ? 16.531 -45.188 -12.5 1 94.19 353 LEU B O 1
ATOM 5736 N N . GLN B 1 354 ? 18.031 -44.062 -11.297 1 92.75 354 GLN B N 1
ATOM 5737 C CA . GLN B 1 354 ? 18.016 -45.062 -10.219 1 92.75 354 GLN B CA 1
ATOM 5738 C C . GLN B 1 354 ? 16.672 -45.062 -9.516 1 92.75 354 GLN B C 1
ATOM 5740 O O . GLN B 1 354 ? 16.312 -46.062 -8.875 1 92.75 354 GLN B O 1
ATOM 5745 N N . TYR B 1 355 ? 15.984 -44.062 -9.648 1 92.06 355 TYR B N 1
ATOM 5746 C CA . TYR B 1 355 ? 14.688 -43.969 -8.984 1 92.06 355 TYR B CA 1
ATOM 5747 C C . TYR B 1 355 ? 13.578 -44.5 -9.891 1 92.06 355 TYR B C 1
ATOM 5749 O O . TYR B 1 355 ? 12.422 -44.562 -9.477 1 92.06 355 TYR B O 1
ATOM 5757 N N . THR B 1 356 ? 13.844 -44.719 -11.141 1 87.31 356 THR B N 1
ATOM 5758 C CA . THR B 1 356 ? 12.859 -45.281 -12.062 1 87.31 356 THR B CA 1
ATOM 5759 C C . THR B 1 356 ? 12.68 -46.75 -11.812 1 87.31 356 THR B C 1
ATOM 5761 O O . THR B 1 356 ? 11.742 -47.375 -12.336 1 87.31 356 THR B O 1
ATOM 5764 N N . LYS B 1 357 ? 13.672 -47.438 -11.117 1 68.31 357 LYS B N 1
ATOM 5765 C CA . LYS B 1 357 ? 13.617 -48.875 -10.844 1 68.31 357 LYS B CA 1
ATOM 5766 C C . LYS B 1 357 ? 12.648 -49.188 -9.711 1 68.31 357 LYS B C 1
ATOM 5768 O O . LYS B 1 357 ? 12.453 -48.375 -8.812 1 68.31 357 LYS B O 1
#

Organism: NCBI:txid1720316

Foldseek 3Di:
DAAEFEFAQWFQALVGIDGNPVQPFDPPAQAEEEEEDDFLLCLQVLQVVLLVVVVVVPFHKYWHDYQLARSGTQKIAGHVLRYMYGHCYPPNPDPPPDPPRHYHYHYSCVQFPVVLLVVCVVVLVVLVVVLVVLSVVLSNLLNVLLVLLVVLLVLQLVFFDVVVVVVVLVVVLCVVCPPQDFDPAFAAEGETAQWYQYLVGIDGRVCSVLVQAPAEEEEEEDRNLCQQVSVVVNVRSCRRSHWYKYWHADRHDRSGTAKMAGPPNRYIYGNDVVCCPPDHYHYSCVRGNVVSCVVCVVVSVVSVVSSVVSNVVSSNSSNVSSVSSVVSSVSGNVTGDVVVVVVVSVVVSVVSVVSVD/DAAEFEFAQWFQALVGIDGNPVQPFDPPAQAEEEEEDDFLLCLQVLQVVLLVVVVVVPFHKYWHDYQLARSGTQKIAGHVLRYMYGHCYPPNPDPPPDPPRHYHYHYSCVFFPVVLLVVCVVVLVVLVVVLVVLSVVLSNLLNVLLVLLVVLLVLQLVFFDVVVVVVVLVVVLCVVCPPQDFDPAFAAEGETAQWYQYLVGIDGRVCSVLVQAPAEEAEEEDRNLCQQVSVVVNVRSCRRSHWYKYWHADRHDRSGTAKMAGPPNRYIYGNDVVCCPPDHYHYSCVRGNVVSCVVCVVVSVVSVVSSVVSNVVSSNSSNVSSVSSVVSSVSGNVTGDVVVVVVVSVVVSVVSVVSVD